Protein AF-A0A354GYA3-F1 (afdb_monomer_lite)

Secondary structure (DSSP, 8-state):
--SSHHHHHHHHHHHHHHTSS-S--------TT------------------PPPTT--HHHHHHHHHHHHHHHHTS-GGGGT--S----------------------------------------------------------------------HHHHHHHHHHHHHHHHHHHHHHHHHHHHHHHHHHHHHHHHHHHHHHHHHHHHHHSPPHHHHHHHHHHHHHHHHHH---HHHHHTSHHHHHHHHHHHH-TTGGG----B--HHHHHH--EEESSTT----GGGTTTT-----GGGGSGGGHHHHHHHHHHHHHHHHHHHTTPPPPHHHHHHHHHHHHHHHHHHHHS---HHHHHHHHHHHHHHHHHHHHTTSTTHHHHHTPPP--SBHHHHHHHHHHHTEEEPPPPTT-HHHHHHHHHHHHHHHHHHS--------PPPP-----

Sequence (449 aa):
MKATVNRLGALLLAGLAALGGLAPTAYAQFNPNRFPSNFPVFTPQPINPNFQIAPGLRINQAAFNTAVMGRALGNIPPYAFGFNPYSSPLLNSSPFMPGGGFPSPMLSTNGGLGGFGGFPSTASLSTNPYGSGSSLTTGGGGYGGSSYGGGYGEDPGAGFLRGTSDVIREQGNYLKNVQSARIIQTSADTGRLDYRRRLIEEARYERMSQPTAEETRQLLLAGELNRARHEPPISDIISARSLNDLLHHLANDPARPKGPNIAVDDEVLKKINVTGVNPNGASVGLLKEEGNLQWPQPLMTGEFKAPRELLSKTLRNAVQNLKSGESVGSGSLNDLKTDLAQLNLLVSKSELSATDFIEAKSYLDQVAGAVRALGDKDVASYFNHRFNAKNVAELVDDMRTKGLDFAPAAPGDEGAYRALQQALAAYDYIVSPPASAKPAPTPPEVKQP

Foldseek 3Di:
DPPPPVVVVVVVVVVVVVVVPPDPDDPPDDDPPDDDDPDPDPDPDPPPPDPDDPPPDDPVRSVVVVVVVVVVCVPPDVVVVVDDPDPDPDDDDDDDDDDDDDDDDDDDDDDDDDDDDDDDDDDDPPPDPDDDDPPPPDPDDDDDDDDDDDPDDDDPVVVVVVVVVVVVVVVVVVVVVVVVVVVVVVVVVVVVVVVVVVVVVVVVVVVVPDDDPVSVVVVVLVVLQVCLQPPPDLVCLQQQVSVQSLLVVLLPFPLLVVFDFQFADLVLQVQWWKFFLPPLTFTLNCPLVLNQHDADPLCPDPLNVPLVVQLSVLSSVLSVCLQVVHQRDPVSLVSNVVSLVVSLVSLVVDPDDPVSSVVNVVSSVNSVSNSVLSNDPCSSVRSPDRQPDRGPSSNSVVCSVSRMGTGRGDPPSSVSSVSSSNRSSVRCCRSPPPPPPPPDPDPPPPPDD

Radius of gyration: 40.99 Å; chains: 1; bounding box: 117×90×102 Å

pLDDT: mean 76.57, std 23.44, range [30.55, 98.06]

Structure (mmCIF, N/CA/C/O backbone):
data_AF-A0A354GYA3-F1
#
_entry.id   AF-A0A354GYA3-F1
#
loop_
_atom_site.group_PDB
_atom_site.id
_atom_site.type_symbol
_atom_site.label_atom_id
_atom_site.label_alt_id
_atom_site.label_comp_id
_atom_site.label_asym_id
_atom_site.label_entity_id
_atom_site.label_seq_id
_atom_site.pdbx_PDB_ins_code
_atom_site.Cartn_x
_atom_site.Cartn_y
_atom_site.Cartn_z
_atom_site.occupancy
_atom_site.B_iso_or_equiv
_atom_site.auth_seq_id
_atom_site.auth_comp_id
_atom_site.auth_asym_id
_atom_site.auth_atom_id
_atom_site.pdbx_PDB_model_num
ATOM 1 N N . MET A 1 1 ? -33.898 62.488 -7.401 1.00 48.69 1 MET A N 1
ATOM 2 C CA . MET A 1 1 ? -33.231 61.710 -8.474 1.00 48.69 1 MET A CA 1
ATOM 3 C C . MET A 1 1 ? -31.815 61.281 -8.056 1.00 48.69 1 MET A C 1
ATOM 5 O O . MET A 1 1 ? -30.845 61.826 -8.557 1.00 48.69 1 MET A O 1
ATOM 9 N N . LYS A 1 2 ? -31.666 60.336 -7.113 1.00 45.66 2 LYS A N 1
ATOM 10 C CA . LYS A 1 2 ? -30.346 59.790 -6.702 1.00 45.66 2 LYS A CA 1
ATOM 11 C C . LYS A 1 2 ? -30.326 58.260 -6.517 1.00 45.66 2 LYS A C 1
ATOM 13 O O . LYS A 1 2 ? -29.322 57.711 -6.092 1.00 45.66 2 LYS A O 1
ATOM 18 N N . ALA A 1 3 ? -31.410 57.558 -6.861 1.00 45.88 3 ALA A N 1
ATOM 19 C CA . ALA A 1 3 ? -31.555 56.122 -6.585 1.00 45.88 3 ALA A CA 1
ATOM 20 C C . ALA A 1 3 ? -31.310 55.198 -7.798 1.00 45.88 3 ALA A C 1
ATOM 22 O O . ALA A 1 3 ? -31.406 53.983 -7.666 1.00 45.88 3 ALA A O 1
ATOM 23 N N . THR A 1 4 ? -30.988 55.736 -8.977 1.00 50.19 4 THR A N 1
ATOM 24 C CA . THR A 1 4 ? -30.916 54.949 -10.224 1.00 50.19 4 THR A CA 1
ATOM 25 C C . THR A 1 4 ? -29.499 54.601 -10.688 1.00 50.19 4 THR A C 1
ATOM 27 O O . THR A 1 4 ? -29.348 53.716 -11.522 1.00 50.19 4 THR A O 1
ATOM 30 N N . VAL A 1 5 ? -28.450 55.204 -10.118 1.00 52.84 5 VAL A N 1
ATOM 31 C CA . VAL A 1 5 ? -27.063 54.975 -10.575 1.00 52.84 5 VAL A CA 1
ATOM 32 C C . VAL A 1 5 ? -26.451 53.698 -9.975 1.00 52.84 5 VAL A C 1
ATOM 34 O O . VAL A 1 5 ? -25.732 52.977 -10.661 1.00 52.84 5 VAL A O 1
ATOM 37 N N . ASN A 1 6 ? -26.825 53.318 -8.748 1.00 47.59 6 ASN A N 1
ATOM 38 C CA . ASN A 1 6 ? -26.221 52.157 -8.074 1.00 47.59 6 ASN A CA 1
ATOM 39 C C . ASN A 1 6 ? -26.706 50.794 -8.604 1.00 47.59 6 ASN A C 1
ATOM 41 O O . ASN A 1 6 ? -26.080 49.776 -8.325 1.00 47.59 6 ASN A O 1
ATOM 45 N N . ARG A 1 7 ? -27.797 50.748 -9.383 1.00 50.31 7 ARG A N 1
ATOM 46 C CA . ARG A 1 7 ? -28.329 49.488 -9.941 1.00 50.31 7 ARG A CA 1
ATOM 47 C C . ARG A 1 7 ? -27.745 49.130 -11.310 1.00 50.31 7 ARG A C 1
ATOM 49 O O . ARG A 1 7 ? -27.704 47.955 -11.654 1.00 50.31 7 ARG A O 1
ATOM 56 N N . LEU A 1 8 ? -27.227 50.110 -12.051 1.00 52.94 8 LEU A N 1
ATOM 57 C CA . LEU A 1 8 ? -26.548 49.872 -13.331 1.00 52.94 8 LEU A CA 1
ATOM 58 C C . LEU A 1 8 ? -25.117 49.337 -13.144 1.00 52.94 8 LEU A C 1
ATOM 60 O O . LEU A 1 8 ? -24.673 48.513 -13.938 1.00 52.94 8 LEU A O 1
ATOM 64 N N . GLY A 1 9 ? -24.432 49.712 -12.057 1.00 48.41 9 GLY A N 1
ATOM 65 C CA . GLY A 1 9 ? -23.088 49.202 -11.748 1.00 48.41 9 GLY A CA 1
ATOM 66 C C . GLY A 1 9 ? -23.047 47.705 -11.406 1.00 48.41 9 GLY A C 1
ATOM 67 O O . GLY A 1 9 ? -22.111 47.011 -11.794 1.00 48.41 9 GLY A O 1
ATOM 68 N N . ALA A 1 10 ? -24.084 47.180 -10.744 1.00 51.97 10 ALA A N 1
ATOM 69 C CA . ALA A 1 10 ? -24.142 45.766 -10.358 1.00 51.97 10 ALA A CA 1
ATOM 70 C C . ALA A 1 10 ? -24.413 44.825 -11.550 1.00 51.97 10 ALA A C 1
ATOM 72 O O . ALA A 1 10 ? -23.887 43.715 -11.593 1.00 51.97 10 ALA A O 1
ATOM 73 N N . LEU A 1 11 ? -25.181 45.275 -12.549 1.00 51.81 11 LEU A N 1
ATOM 74 C CA . LEU A 1 11 ? -25.484 44.478 -13.745 1.00 51.81 11 LEU A CA 1
ATOM 75 C C . LEU A 1 11 ? -24.291 44.373 -14.709 1.00 51.81 11 LEU A C 1
ATOM 77 O O . LEU A 1 11 ? -24.107 43.335 -15.340 1.00 51.81 11 LEU A O 1
ATOM 81 N N . LEU A 1 12 ? -23.438 45.399 -14.774 1.00 50.94 12 LEU A N 1
ATOM 82 C CA . LEU A 1 12 ? -22.228 45.380 -15.605 1.00 50.94 12 LEU A CA 1
ATOM 83 C C . LEU A 1 12 ? -21.133 44.461 -15.033 1.00 50.94 12 LEU A C 1
ATOM 85 O O . LEU A 1 12 ? -20.427 43.798 -15.791 1.00 50.94 12 LEU A O 1
ATOM 89 N N . LEU A 1 13 ? -21.045 44.345 -13.703 1.00 49.75 13 LEU A N 1
ATOM 90 C CA . LEU A 1 13 ? -20.139 43.406 -13.027 1.00 49.75 13 LEU A CA 1
ATOM 91 C C . LEU A 1 13 ? -20.602 41.944 -13.143 1.00 49.75 13 LEU A C 1
ATOM 93 O O . LEU A 1 13 ? -19.770 41.054 -13.307 1.00 49.75 13 LEU A O 1
ATOM 97 N N . ALA A 1 14 ? -21.915 41.690 -13.148 1.00 52.59 14 ALA A N 1
ATOM 98 C CA . ALA A 1 14 ? -22.456 40.351 -13.394 1.00 52.59 14 ALA A CA 1
ATOM 99 C C . ALA A 1 14 ? -22.262 39.893 -14.857 1.00 52.59 14 ALA A C 1
ATOM 101 O O . ALA A 1 14 ? -22.001 38.716 -15.105 1.00 52.59 14 ALA A O 1
ATOM 102 N N . GLY A 1 15 ? -22.318 40.818 -15.824 1.00 44.12 15 GLY A N 1
ATOM 103 C CA . GLY A 1 15 ? -22.098 40.515 -17.245 1.00 44.12 15 GLY A CA 1
ATOM 104 C C . GLY A 1 15 ? -20.651 40.143 -17.595 1.00 44.12 15 GLY A C 1
ATOM 105 O O . GLY A 1 15 ? -20.428 39.273 -18.434 1.00 44.12 15 GLY A O 1
ATOM 106 N N . LEU A 1 16 ? -19.661 40.737 -16.920 1.00 46.78 16 LEU A N 1
ATOM 107 C CA . LEU A 1 16 ? -18.240 40.419 -17.133 1.00 46.78 16 LEU A CA 1
ATOM 108 C C . LEU A 1 16 ? -17.806 39.099 -16.473 1.00 46.78 16 LEU A C 1
ATOM 110 O O . LEU A 1 16 ? -16.905 38.438 -16.982 1.00 46.78 16 LEU A O 1
ATOM 114 N N . ALA A 1 17 ? -18.485 38.661 -15.408 1.00 48.53 17 ALA A N 1
ATOM 115 C CA . ALA A 1 17 ? -18.248 37.348 -14.805 1.00 48.53 17 ALA A CA 1
ATOM 116 C C . ALA A 1 17 ? -18.784 36.185 -15.668 1.00 48.53 17 ALA A C 1
ATOM 118 O O . ALA A 1 17 ? -18.228 35.089 -15.639 1.00 48.53 17 ALA A O 1
ATOM 119 N N . ALA A 1 18 ? -19.819 36.419 -16.484 1.00 48.06 18 ALA A N 1
ATOM 120 C CA . ALA A 1 18 ? -20.429 35.386 -17.326 1.00 48.06 18 ALA A CA 1
ATOM 121 C C . ALA A 1 18 ? -19.633 35.062 -18.611 1.00 48.06 18 ALA A C 1
ATOM 123 O O . ALA A 1 18 ? -19.827 33.998 -19.195 1.00 48.06 18 ALA A O 1
ATOM 124 N N . LEU A 1 19 ? -18.709 35.932 -19.040 1.00 44.31 19 LEU A N 1
ATOM 125 C CA . LEU A 1 19 ? -17.893 35.736 -20.253 1.00 44.31 19 LEU A CA 1
ATOM 126 C C . LEU A 1 19 ? -16.495 35.143 -19.988 1.00 44.31 19 LEU A C 1
ATOM 128 O O . LEU A 1 19 ? -15.788 34.809 -20.935 1.00 44.31 19 LEU A O 1
ATOM 132 N N . GLY A 1 20 ? -16.108 34.941 -18.724 1.00 40.28 20 GLY A N 1
ATOM 133 C CA . GLY A 1 20 ? -14.847 34.281 -18.346 1.00 40.28 20 GLY A CA 1
ATOM 134 C C . GLY A 1 20 ? -14.893 32.744 -18.321 1.00 40.28 20 GLY A C 1
ATOM 135 O O . GLY A 1 20 ? -13.881 32.112 -18.036 1.00 40.28 20 GLY A O 1
ATOM 136 N N . GLY A 1 21 ? -16.050 32.128 -18.596 1.00 37.28 21 GLY A N 1
ATOM 137 C CA . GLY A 1 21 ? -16.301 30.694 -18.380 1.00 37.28 21 GLY A CA 1
ATOM 138 C C . GLY A 1 21 ? -16.017 29.745 -19.552 1.00 37.28 21 GLY A C 1
ATOM 139 O O . GLY A 1 21 ? -16.330 28.565 -19.439 1.00 37.28 21 GLY A O 1
ATOM 140 N N . LEU A 1 22 ? -15.456 30.215 -20.674 1.00 40.88 22 LEU A N 1
ATOM 141 C CA . LEU A 1 22 ? -15.218 29.387 -21.873 1.00 40.88 22 LEU A CA 1
ATOM 142 C C . LEU A 1 22 ? -13.745 29.352 -22.316 1.00 40.88 22 LEU A C 1
ATOM 144 O O . LEU A 1 22 ? -13.446 29.343 -23.508 1.00 40.88 22 LEU A O 1
ATOM 148 N N . ALA A 1 23 ? -12.810 29.306 -21.367 1.00 43.19 23 ALA A N 1
ATOM 149 C CA . ALA A 1 23 ? -11.455 28.843 -21.658 1.00 43.19 23 ALA A CA 1
ATOM 150 C C . ALA A 1 23 ? -11.388 27.326 -21.395 1.00 43.19 23 ALA A C 1
ATOM 152 O O . ALA A 1 23 ? -11.747 26.903 -20.293 1.00 43.19 23 ALA A O 1
ATOM 153 N N . PRO A 1 24 ? -10.946 26.485 -22.350 1.00 46.12 24 PRO A N 1
ATOM 154 C CA . PRO A 1 24 ? -10.677 25.085 -22.051 1.00 46.12 24 PRO A CA 1
ATOM 155 C C . PRO A 1 24 ? -9.608 25.017 -20.957 1.00 46.12 24 PRO A C 1
ATOM 157 O O . PRO A 1 24 ? -8.523 25.585 -21.088 1.00 46.12 24 PRO A O 1
ATOM 160 N N . THR A 1 25 ? -9.927 24.333 -19.862 1.00 41.53 25 THR A N 1
ATOM 161 C CA . THR A 1 25 ? -8.988 24.047 -18.780 1.00 41.53 25 THR A CA 1
ATOM 162 C C . THR A 1 25 ? -7.801 23.276 -19.348 1.00 41.53 25 THR A C 1
ATOM 164 O O . THR A 1 25 ? -7.938 22.126 -19.771 1.00 41.53 25 THR A O 1
ATOM 167 N N . ALA A 1 26 ? -6.627 23.903 -19.366 1.00 35.44 26 ALA A N 1
ATOM 168 C CA . ALA A 1 26 ? -5.380 23.197 -19.599 1.00 35.44 26 ALA A CA 1
ATOM 169 C C . ALA A 1 26 ? -5.148 22.251 -18.413 1.00 35.44 26 ALA A C 1
ATOM 171 O O . ALA A 1 26 ? -4.810 22.687 -17.313 1.00 35.44 26 ALA A O 1
ATOM 172 N N . TYR A 1 27 ? -5.359 20.952 -18.625 1.00 34.59 27 TYR A N 1
ATOM 173 C CA . TYR A 1 27 ? -4.946 19.919 -17.683 1.00 34.59 27 TYR A CA 1
ATOM 174 C C . TYR A 1 27 ? -3.415 19.870 -17.662 1.00 34.59 27 TYR A C 1
ATOM 176 O O . TYR A 1 27 ? -2.787 19.162 -18.448 1.00 34.59 27 TYR A O 1
ATOM 184 N N . ALA A 1 28 ? -2.800 20.637 -16.765 1.00 34.16 28 ALA A N 1
ATOM 185 C CA . ALA A 1 28 ? -1.452 20.335 -16.317 1.00 34.16 28 ALA A CA 1
ATOM 186 C C . ALA A 1 28 ? -1.526 18.997 -15.570 1.00 34.16 28 ALA A C 1
ATOM 188 O O . ALA A 1 28 ? -2.168 18.896 -14.524 1.00 34.16 28 ALA A O 1
ATOM 189 N N . GLN A 1 29 ? -0.931 17.953 -16.146 1.00 37.25 29 GLN A N 1
ATOM 190 C CA . GLN A 1 29 ? -0.821 16.648 -15.504 1.00 37.25 29 GLN A CA 1
ATOM 191 C C . GLN A 1 29 ? -0.019 16.799 -14.206 1.00 37.25 29 GLN A C 1
ATOM 193 O O . GLN A 1 29 ? 1.201 16.957 -14.215 1.00 37.25 29 GLN A O 1
ATOM 198 N N . PHE A 1 30 ? -0.731 16.774 -13.083 1.00 36.06 30 PHE A N 1
ATOM 199 C CA . PHE A 1 30 ? -0.162 16.621 -11.755 1.00 36.06 30 PHE A CA 1
ATOM 200 C C . PHE A 1 30 ? 0.302 15.167 -11.619 1.00 36.06 30 PHE A C 1
ATOM 202 O O . PHE A 1 30 ? -0.498 14.248 -11.773 1.00 36.06 30 PHE A O 1
ATOM 209 N N . ASN A 1 31 ? 1.597 14.953 -11.388 1.00 38.59 31 ASN A N 1
ATOM 210 C CA . ASN A 1 31 ? 2.167 13.633 -11.128 1.00 38.59 31 ASN A CA 1
ATOM 211 C C . ASN A 1 31 ? 2.127 13.376 -9.607 1.00 38.59 31 ASN A C 1
ATOM 213 O O . ASN A 1 31 ? 2.902 14.008 -8.885 1.00 38.59 31 ASN A O 1
ATOM 217 N N . PRO A 1 32 ? 1.249 12.493 -9.093 1.00 40.47 32 PRO A N 1
ATOM 218 C CA . PRO A 1 32 ? 1.045 12.310 -7.654 1.00 40.47 32 PRO A CA 1
ATOM 219 C C . PRO A 1 32 ? 2.179 11.557 -6.927 1.00 40.47 32 PRO A C 1
ATOM 221 O O . PRO A 1 32 ? 2.076 11.342 -5.726 1.00 40.47 32 PRO A O 1
ATOM 224 N N . ASN A 1 33 ? 3.289 11.211 -7.590 1.00 37.94 33 ASN A N 1
ATOM 225 C CA . ASN A 1 33 ? 4.375 10.422 -6.985 1.00 37.94 33 ASN A CA 1
ATOM 226 C C . ASN A 1 33 ? 5.536 11.233 -6.373 1.00 37.94 33 ASN A C 1
ATOM 228 O O . ASN A 1 33 ? 6.642 10.712 -6.234 1.00 37.94 33 ASN A O 1
ATOM 232 N N . ARG A 1 34 ? 5.335 12.494 -5.968 1.00 38.16 34 ARG A N 1
ATOM 233 C CA . ARG A 1 34 ? 6.335 13.216 -5.153 1.00 38.16 34 ARG A CA 1
ATOM 234 C C . ARG A 1 34 ? 5.934 13.227 -3.683 1.00 38.16 34 ARG A C 1
ATOM 236 O O . ARG A 1 34 ? 5.270 14.148 -3.220 1.00 38.16 34 ARG A O 1
ATOM 243 N N . PHE A 1 35 ? 6.397 12.220 -2.948 1.00 39.91 35 PHE A N 1
ATOM 244 C CA . PHE A 1 35 ? 6.496 12.313 -1.495 1.00 39.91 35 PHE A CA 1
ATOM 245 C C . PHE A 1 35 ? 7.614 13.294 -1.089 1.00 39.91 35 PHE A C 1
ATOM 247 O O . PHE A 1 35 ? 8.629 13.390 -1.786 1.00 39.91 35 PHE A O 1
ATOM 254 N N . PRO A 1 36 ? 7.462 14.013 0.038 1.00 40.03 36 PRO A N 1
ATOM 255 C CA . PRO A 1 36 ? 8.483 14.904 0.568 1.00 40.03 36 PRO A CA 1
ATOM 256 C C . PRO A 1 36 ? 9.502 14.104 1.393 1.00 40.03 36 PRO A C 1
ATOM 258 O O . PRO A 1 36 ? 9.271 13.805 2.561 1.00 40.03 36 PRO A O 1
ATOM 261 N N . SER A 1 37 ? 10.647 13.755 0.805 1.00 40.38 37 SER A N 1
ATOM 262 C CA . SER A 1 37 ? 11.806 13.281 1.570 1.00 40.38 37 SER A CA 1
ATOM 263 C C . SER A 1 37 ? 12.713 14.463 1.916 1.00 40.38 37 SER A C 1
ATOM 265 O O . SER A 1 37 ? 13.367 15.042 1.046 1.00 40.38 37 SER A O 1
ATOM 267 N N . ASN A 1 38 ? 12.744 14.814 3.199 1.00 45.75 38 ASN A N 1
ATOM 268 C CA . ASN A 1 38 ? 13.561 15.872 3.791 1.00 45.75 38 ASN A CA 1
ATOM 269 C C . ASN A 1 38 ? 15.038 15.437 3.924 1.00 45.75 38 ASN A C 1
ATOM 271 O O . ASN A 1 38 ? 15.506 15.226 5.031 1.00 45.75 38 ASN A O 1
ATOM 275 N N . PHE A 1 39 ? 15.782 15.296 2.819 1.00 36.44 39 PHE A N 1
ATOM 276 C CA . PHE A 1 39 ? 17.257 15.259 2.834 1.00 36.44 39 PHE A CA 1
ATOM 277 C C . PHE A 1 39 ? 17.826 15.750 1.488 1.00 36.44 39 PHE A C 1
ATOM 279 O O . PHE A 1 39 ? 17.506 15.163 0.452 1.00 36.44 39 PHE A O 1
ATOM 286 N N . PRO A 1 40 ? 18.691 16.785 1.453 1.00 38.34 40 PRO A N 1
ATOM 287 C CA . PRO A 1 40 ? 19.372 17.195 0.231 1.00 38.34 40 PRO A CA 1
ATOM 288 C C . PRO A 1 40 ? 20.580 16.282 -0.015 1.00 38.34 40 PRO A C 1
ATOM 290 O O . PRO A 1 40 ? 21.713 16.618 0.320 1.00 38.34 40 PRO A O 1
ATOM 293 N N . VAL A 1 41 ? 20.348 15.109 -0.606 1.00 40.09 41 VAL A N 1
ATOM 294 C CA . VAL A 1 41 ? 21.434 14.308 -1.185 1.00 40.09 41 VAL A CA 1
ATOM 295 C C . VAL A 1 41 ? 21.611 14.748 -2.637 1.00 40.09 41 VAL A C 1
ATOM 297 O O . VAL A 1 41 ? 20.847 14.354 -3.517 1.00 40.09 41 VAL A O 1
ATOM 300 N N . PHE A 1 42 ? 22.626 15.576 -2.894 1.00 40.97 42 PHE A N 1
ATOM 301 C CA . PHE A 1 42 ? 23.124 15.839 -4.245 1.00 40.97 42 PHE A CA 1
ATOM 302 C C . PHE A 1 42 ? 23.801 14.568 -4.772 1.00 40.97 42 PHE A C 1
ATOM 304 O O . PHE A 1 42 ? 25.013 14.397 -4.675 1.00 40.97 42 PHE A O 1
ATOM 311 N N . THR A 1 43 ? 23.010 13.652 -5.328 1.00 38.50 43 THR A N 1
ATOM 312 C CA . THR A 1 43 ? 23.551 12.696 -6.294 1.00 38.50 43 THR A CA 1
ATOM 313 C C . THR A 1 43 ? 23.617 13.411 -7.644 1.00 38.50 43 THR A C 1
ATOM 315 O O . THR A 1 43 ? 22.600 13.962 -8.078 1.00 38.50 43 THR A O 1
ATOM 318 N N . PRO A 1 44 ? 24.777 13.464 -8.323 1.00 36.94 44 PRO A N 1
ATOM 319 C CA . PRO A 1 44 ? 24.813 13.866 -9.719 1.00 36.94 44 PRO A CA 1
ATOM 320 C C . PRO A 1 44 ? 23.992 12.838 -10.498 1.00 36.94 44 PRO A C 1
ATOM 322 O O . PRO A 1 44 ? 24.441 11.722 -10.748 1.00 36.94 44 PRO A O 1
ATOM 325 N N . GLN A 1 45 ? 22.745 13.191 -10.810 1.00 34.81 45 GLN A N 1
ATOM 326 C CA . GLN A 1 45 ? 21.907 12.403 -11.701 1.00 34.81 45 GLN A CA 1
ATOM 327 C C . GLN A 1 45 ? 22.657 12.320 -13.037 1.00 34.81 45 GLN A C 1
ATOM 329 O O . GLN A 1 45 ? 22.963 13.374 -13.607 1.00 34.81 45 GLN A O 1
ATOM 334 N N . PRO A 1 46 ? 22.996 11.119 -13.536 1.00 40.59 46 PRO A N 1
ATOM 335 C CA . PRO A 1 46 ? 23.550 10.994 -14.872 1.00 40.59 46 PRO A CA 1
ATOM 336 C C . PRO A 1 46 ? 22.543 11.624 -15.831 1.00 40.59 46 PRO A C 1
ATOM 338 O O . PRO A 1 46 ? 21.363 11.267 -15.831 1.00 40.59 46 PRO A O 1
ATOM 341 N N . ILE A 1 47 ? 22.994 12.616 -16.599 1.00 38.25 47 ILE A N 1
ATOM 342 C CA . ILE A 1 47 ? 22.197 13.235 -17.655 1.00 38.25 47 ILE A CA 1
ATOM 343 C C . ILE A 1 47 ? 21.839 12.103 -18.612 1.00 38.25 47 ILE A C 1
ATOM 345 O O . ILE A 1 47 ? 22.687 11.645 -19.369 1.00 38.25 47 ILE A O 1
ATOM 349 N N . ASN A 1 48 ? 20.608 11.606 -18.525 1.00 39.31 48 ASN A N 1
ATOM 350 C CA . ASN A 1 48 ? 20.095 10.587 -19.423 1.00 39.31 48 ASN A CA 1
ATOM 351 C C . ASN A 1 48 ? 20.027 11.213 -20.828 1.00 39.31 48 ASN A C 1
ATOM 353 O O . ASN A 1 48 ? 19.222 12.126 -21.026 1.00 39.31 48 ASN A O 1
ATOM 357 N N . PRO A 1 49 ? 20.848 10.781 -21.805 1.00 48.69 49 PRO A N 1
ATOM 358 C CA . PRO A 1 49 ? 20.831 11.366 -23.143 1.00 48.69 49 PRO A CA 1
ATOM 359 C C . PRO A 1 49 ? 19.579 10.968 -23.946 1.00 48.69 49 PRO A C 1
ATOM 361 O O . PRO A 1 49 ? 19.417 11.404 -25.087 1.00 48.69 49 PRO A O 1
ATOM 364 N N . ASN A 1 50 ? 18.663 10.170 -23.378 1.00 45.53 50 ASN A N 1
ATOM 365 C CA . ASN A 1 50 ? 17.380 9.891 -24.007 1.00 45.53 50 ASN A CA 1
ATOM 366 C C . ASN A 1 50 ? 16.450 11.105 -23.930 1.00 45.53 50 ASN A C 1
ATOM 368 O O . ASN A 1 50 ? 15.796 11.359 -22.918 1.00 45.53 50 ASN A O 1
ATOM 372 N N . PHE A 1 51 ? 16.283 11.773 -25.069 1.00 54.28 51 PHE A N 1
ATOM 373 C CA . PHE A 1 51 ? 15.103 12.585 -25.352 1.00 54.28 51 PHE A CA 1
ATOM 374 C C . PHE A 1 51 ? 13.879 11.665 -25.454 1.00 54.28 51 PHE A C 1
ATOM 376 O O . PHE A 1 51 ? 13.443 11.292 -26.543 1.00 54.28 51 PHE A O 1
ATOM 383 N N . GLN A 1 52 ? 13.335 11.247 -24.313 1.00 53.72 52 GLN A N 1
ATOM 384 C CA . GLN A 1 52 ? 12.043 10.576 -24.291 1.00 53.72 52 GLN A CA 1
ATOM 385 C C . GLN A 1 52 ? 10.981 11.599 -24.701 1.00 53.72 52 GLN A C 1
ATOM 387 O O . GLN A 1 52 ? 10.775 12.615 -24.036 1.00 53.72 52 GLN A O 1
ATOM 392 N N . ILE A 1 53 ? 10.324 11.347 -25.832 1.00 57.91 53 ILE A N 1
ATOM 393 C CA . ILE A 1 53 ? 9.130 12.092 -26.221 1.00 57.91 53 ILE A CA 1
ATOM 394 C C . ILE A 1 53 ? 8.073 11.780 -25.165 1.00 57.91 53 ILE A C 1
ATOM 396 O O . ILE A 1 53 ? 7.752 10.611 -24.953 1.00 57.91 53 ILE A O 1
ATOM 400 N N . ALA A 1 54 ? 7.563 12.808 -24.484 1.00 61.84 54 ALA A N 1
ATOM 401 C CA . ALA A 1 54 ? 6.560 12.607 -23.448 1.00 61.84 54 ALA A CA 1
ATOM 402 C C . ALA A 1 54 ? 5.361 11.808 -24.013 1.00 61.84 54 ALA A C 1
ATOM 404 O O . ALA A 1 54 ? 4.897 12.099 -25.126 1.00 61.84 54 ALA A O 1
ATOM 405 N N . PRO A 1 55 ? 4.886 10.776 -23.294 1.00 49.94 55 PRO A N 1
ATOM 406 C CA . PRO A 1 55 ? 3.841 9.888 -23.787 1.00 49.94 55 PRO A CA 1
ATOM 407 C C . PRO A 1 55 ? 2.584 10.690 -24.150 1.00 49.94 55 PRO A C 1
ATOM 409 O O . PRO A 1 55 ? 2.092 11.490 -23.360 1.00 49.94 55 PRO A O 1
ATOM 412 N N . GLY A 1 56 ? 2.094 10.502 -25.380 1.00 72.12 56 GLY A N 1
ATOM 413 C CA . GLY A 1 56 ? 0.950 11.234 -25.943 1.00 72.12 56 GLY A CA 1
ATOM 414 C C . GLY A 1 56 ? 1.305 12.303 -26.987 1.00 72.12 56 GLY A C 1
ATOM 415 O O . GLY A 1 56 ? 0.418 12.756 -27.710 1.00 72.12 56 GLY A O 1
ATOM 416 N N . LEU A 1 57 ? 2.582 12.669 -27.143 1.00 73.94 57 LEU A N 1
ATOM 417 C CA . LEU A 1 57 ? 3.032 13.561 -28.218 1.00 73.94 57 LEU A CA 1
ATOM 418 C C . LEU A 1 57 ? 3.405 12.773 -29.478 1.00 73.94 57 LEU A C 1
ATOM 420 O O . LEU A 1 57 ? 4.212 11.846 -29.447 1.00 73.94 57 LEU A O 1
ATOM 424 N N . ARG A 1 58 ? 2.847 13.171 -30.627 1.00 81.88 58 ARG A N 1
ATOM 425 C CA . ARG A 1 58 ? 3.269 12.636 -31.932 1.00 81.88 58 ARG A CA 1
ATOM 426 C C . ARG A 1 58 ? 4.696 13.104 -32.239 1.00 81.88 58 ARG A C 1
ATOM 428 O O . ARG A 1 58 ? 5.041 14.243 -31.930 1.00 81.88 58 ARG A O 1
ATOM 435 N N . ILE A 1 59 ? 5.492 12.276 -32.922 1.00 80.19 59 ILE A N 1
ATOM 436 C CA . ILE A 1 59 ? 6.888 12.583 -33.312 1.00 80.19 59 ILE A CA 1
ATOM 437 C C . ILE A 1 59 ? 7.019 13.962 -33.978 1.00 80.19 59 ILE A C 1
ATOM 439 O O . ILE A 1 59 ? 7.912 14.731 -33.632 1.00 80.19 59 ILE A O 1
ATOM 443 N N . ASN A 1 60 ? 6.082 14.323 -34.860 1.00 74.06 60 ASN A N 1
ATOM 444 C CA . ASN A 1 60 ? 6.092 15.622 -35.541 1.00 74.06 60 ASN A CA 1
ATOM 445 C C . ASN A 1 60 ? 5.880 16.803 -34.578 1.00 74.06 60 ASN A C 1
ATOM 447 O O . ASN A 1 60 ? 6.444 17.873 -34.781 1.00 74.06 60 ASN A O 1
ATOM 451 N N . GLN A 1 61 ? 5.094 16.611 -33.517 1.00 73.56 61 GLN A N 1
ATOM 452 C CA . GLN A 1 61 ? 4.827 17.642 -32.514 1.00 73.56 61 GLN A CA 1
ATOM 453 C C . GLN A 1 61 ? 5.992 17.781 -31.532 1.00 73.56 61 GLN A C 1
ATOM 455 O O . GLN A 1 61 ? 6.339 18.894 -31.151 1.00 73.56 61 GLN A O 1
ATOM 460 N N . ALA A 1 62 ? 6.651 16.673 -31.185 1.00 78.50 62 ALA A N 1
ATOM 461 C CA . ALA A 1 62 ? 7.895 16.706 -30.425 1.00 78.50 62 ALA A CA 1
ATOM 462 C C . ALA A 1 62 ? 9.002 17.435 -31.204 1.00 78.50 62 ALA A C 1
ATOM 464 O O . ALA A 1 62 ? 9.612 18.356 -30.672 1.00 78.50 62 ALA A O 1
ATOM 465 N N . ALA A 1 63 ? 9.185 17.106 -32.488 1.00 74.25 63 ALA A N 1
ATOM 466 C CA . ALA A 1 63 ? 10.146 17.781 -33.359 1.00 74.25 63 ALA A CA 1
ATOM 467 C C . ALA A 1 63 ? 9.840 19.281 -33.512 1.00 74.25 63 ALA A C 1
ATOM 469 O O . ALA A 1 63 ? 10.753 20.104 -33.449 1.00 74.25 63 ALA A O 1
ATOM 470 N N . PHE A 1 64 ? 8.560 19.649 -33.650 1.00 85.69 64 PHE A N 1
ATOM 471 C CA . PHE A 1 64 ? 8.131 21.047 -33.670 1.00 85.69 64 PHE A CA 1
ATOM 472 C C . PHE A 1 64 ? 8.460 21.762 -32.352 1.00 85.69 64 PHE A C 1
ATOM 474 O O . PHE A 1 64 ? 9.082 22.820 -32.377 1.00 85.69 64 PHE A O 1
ATOM 481 N N . ASN A 1 65 ? 8.127 21.170 -31.202 1.00 80.06 65 ASN A N 1
ATOM 482 C CA . ASN A 1 65 ? 8.404 21.756 -29.888 1.00 80.06 65 ASN A CA 1
ATOM 483 C C . ASN A 1 65 ? 9.912 21.922 -29.637 1.00 80.06 65 ASN A C 1
ATOM 485 O O . ASN A 1 65 ? 10.340 22.966 -29.145 1.00 80.06 65 ASN A O 1
ATOM 489 N N . THR A 1 66 ? 10.730 20.939 -30.021 1.00 79.06 66 THR A N 1
ATOM 490 C CA . THR A 1 66 ? 12.195 21.027 -29.928 1.00 79.06 66 THR A CA 1
ATOM 491 C C . THR A 1 66 ? 12.753 22.100 -30.862 1.00 79.06 66 THR A C 1
ATOM 493 O O . THR A 1 66 ? 13.616 22.871 -30.450 1.00 79.06 66 THR A O 1
ATOM 496 N N . ALA A 1 67 ? 12.242 22.213 -32.092 1.00 79.75 67 ALA A N 1
ATOM 497 C CA . ALA A 1 67 ? 12.658 23.258 -33.027 1.00 79.75 67 ALA A CA 1
ATOM 498 C C . ALA A 1 67 ? 12.263 24.665 -32.542 1.00 79.75 67 ALA A C 1
ATOM 500 O O . ALA A 1 67 ? 13.046 25.605 -32.682 1.00 79.75 67 ALA A O 1
ATOM 501 N N . VAL A 1 68 ? 11.079 24.815 -31.938 1.00 85.38 68 VAL A N 1
ATOM 502 C CA . VAL A 1 68 ? 10.619 26.076 -31.338 1.00 85.38 68 VAL A CA 1
ATOM 503 C C . VAL A 1 68 ? 11.478 26.448 -30.132 1.00 85.38 68 VAL A C 1
ATOM 505 O O . VAL A 1 68 ? 11.935 27.586 -30.059 1.00 85.38 68 VAL A O 1
ATOM 508 N N . MET A 1 69 ? 11.779 25.501 -29.235 1.00 83.31 69 MET A N 1
ATOM 509 C CA . MET A 1 69 ? 12.700 25.745 -28.118 1.00 83.31 69 MET A CA 1
ATOM 510 C C . MET A 1 69 ? 14.112 26.084 -28.605 1.00 83.31 69 MET A C 1
ATOM 512 O O . MET A 1 69 ? 14.697 27.044 -28.119 1.00 83.31 69 MET A O 1
ATOM 516 N N . GLY A 1 70 ? 14.639 25.383 -29.612 1.00 85.00 70 GLY A N 1
ATOM 517 C CA . GLY A 1 70 ? 15.939 25.701 -30.208 1.00 85.00 70 GLY A CA 1
ATOM 518 C C . GLY A 1 70 ? 15.990 27.109 -30.812 1.00 85.00 70 GLY A C 1
ATOM 519 O O . GLY A 1 70 ? 16.964 27.829 -30.607 1.00 85.00 70 GLY A O 1
ATOM 520 N N . ARG A 1 71 ? 14.919 27.549 -31.490 1.00 83.75 71 ARG A N 1
ATOM 521 C CA . ARG A 1 71 ? 14.803 28.929 -31.998 1.00 83.75 71 ARG A CA 1
ATOM 522 C C . ARG A 1 71 ? 14.669 29.961 -30.879 1.00 83.75 71 ARG A C 1
ATOM 524 O O . ARG A 1 71 ? 15.259 31.029 -30.985 1.00 83.75 71 ARG A O 1
ATOM 531 N N . ALA A 1 72 ? 13.925 29.652 -29.818 1.00 81.00 72 ALA A N 1
ATOM 532 C CA . ALA A 1 72 ? 13.769 30.545 -28.671 1.00 81.00 72 ALA A CA 1
ATOM 533 C C . ALA A 1 72 ? 15.089 30.712 -27.899 1.00 81.00 72 ALA A C 1
ATOM 535 O O . ALA A 1 72 ? 15.464 31.830 -27.555 1.00 81.00 72 ALA A O 1
ATOM 536 N N . LEU A 1 73 ? 15.826 29.616 -27.691 1.00 81.38 73 LEU A N 1
ATOM 537 C CA . LEU A 1 73 ? 17.128 29.620 -27.022 1.00 81.38 73 LEU A CA 1
ATOM 538 C C . LEU A 1 73 ? 18.236 30.227 -27.895 1.00 81.38 73 LEU A C 1
ATOM 540 O O . LEU A 1 73 ? 19.170 30.803 -27.354 1.00 81.38 73 LEU A O 1
ATOM 544 N N . GLY A 1 74 ? 18.114 30.178 -29.226 1.00 85.94 74 GLY A N 1
ATOM 545 C CA . GLY A 1 74 ? 19.057 30.822 -30.149 1.00 85.94 74 GLY A CA 1
ATOM 546 C C . GLY A 1 74 ? 19.117 32.351 -30.034 1.00 85.94 74 GLY A C 1
ATOM 547 O O . GLY A 1 74 ? 20.118 32.947 -30.419 1.00 85.94 74 GLY A O 1
ATOM 548 N N . ASN A 1 75 ? 18.083 32.982 -29.464 1.00 86.19 75 ASN A N 1
ATOM 549 C CA . ASN A 1 75 ? 18.068 34.419 -29.171 1.00 86.19 75 ASN A CA 1
ATOM 550 C C . ASN A 1 75 ? 18.663 34.761 -27.796 1.00 86.19 75 ASN A C 1
ATOM 552 O O . ASN A 1 75 ? 18.823 35.941 -27.482 1.00 86.19 75 ASN A O 1
ATOM 556 N N . ILE A 1 76 ? 18.970 33.759 -26.965 1.00 79.88 76 ILE A N 1
ATOM 557 C CA . ILE A 1 76 ? 19.604 33.967 -25.666 1.00 79.88 76 ILE A CA 1
ATOM 558 C C . ILE A 1 76 ? 21.120 33.927 -25.883 1.00 79.88 76 ILE A C 1
ATOM 560 O O . ILE A 1 76 ? 21.659 32.886 -26.265 1.00 79.88 76 ILE A O 1
ATOM 564 N N . PRO A 1 77 ? 21.831 35.043 -25.669 1.00 79.56 77 PRO A N 1
ATOM 565 C CA . PRO A 1 77 ? 23.253 35.093 -25.943 1.00 79.56 77 PRO A CA 1
ATOM 566 C C . PRO A 1 77 ? 24.027 34.131 -25.018 1.00 79.56 77 PRO A C 1
ATOM 568 O O . PRO A 1 77 ? 23.687 34.021 -23.837 1.00 79.56 77 PRO A O 1
ATOM 571 N N . PRO A 1 78 ? 25.089 33.456 -25.508 1.00 71.56 78 PRO A N 1
ATOM 572 C CA . PRO A 1 78 ? 25.780 32.379 -24.783 1.00 71.56 78 PRO A CA 1
ATOM 573 C C . PRO A 1 78 ? 26.255 32.727 -23.362 1.00 71.56 78 PRO A C 1
ATOM 575 O O . PRO A 1 78 ? 26.286 31.856 -22.493 1.00 71.56 78 PRO A O 1
ATOM 578 N N . TYR A 1 79 ? 26.561 34.002 -23.095 1.00 75.06 79 TYR A N 1
ATOM 579 C CA . TYR A 1 79 ? 26.987 34.465 -21.771 1.00 75.06 79 TYR A CA 1
ATOM 580 C C . TYR A 1 79 ? 25.901 34.320 -20.696 1.00 75.06 79 TYR A C 1
ATOM 582 O O . TYR A 1 79 ? 26.227 34.173 -19.521 1.00 75.06 79 TYR A O 1
ATOM 590 N N . ALA A 1 80 ? 24.619 34.300 -21.074 1.00 75.25 80 ALA A N 1
ATOM 591 C CA . ALA A 1 80 ? 23.519 34.080 -20.138 1.00 75.25 80 ALA A CA 1
ATOM 592 C C . ALA A 1 80 ? 23.473 32.633 -19.608 1.00 75.25 80 ALA A C 1
ATOM 594 O O . ALA A 1 80 ? 22.910 32.393 -18.544 1.00 75.25 80 ALA A O 1
ATOM 595 N N . PHE A 1 81 ? 24.117 31.685 -20.300 1.00 80.94 81 PHE A N 1
ATOM 596 C CA . PHE A 1 81 ? 24.311 30.305 -19.836 1.00 80.94 81 PHE A CA 1
ATOM 597 C C . PHE A 1 81 ? 25.642 30.106 -19.093 1.00 80.94 81 PHE A C 1
ATOM 599 O O . PHE A 1 81 ? 26.083 28.974 -18.904 1.00 80.94 81 PHE A O 1
ATOM 606 N N . GLY A 1 82 ? 26.315 31.192 -18.696 1.00 71.31 82 GLY A N 1
ATOM 607 C CA . GLY A 1 82 ? 27.611 31.131 -18.015 1.00 71.31 82 GLY A CA 1
ATOM 608 C C . GLY A 1 82 ? 28.786 30.765 -18.928 1.00 71.31 82 GLY A C 1
ATOM 609 O O . GLY A 1 82 ? 29.896 30.569 -18.441 1.00 71.31 82 GLY A O 1
ATOM 610 N N . PHE A 1 83 ? 28.576 30.697 -20.247 1.00 63.91 83 PHE A N 1
ATOM 611 C CA . PHE A 1 83 ? 29.633 30.433 -21.219 1.00 63.91 83 PHE A CA 1
ATOM 612 C C . PHE A 1 83 ? 30.226 31.761 -21.705 1.00 63.91 83 PHE A C 1
ATOM 614 O O . PHE A 1 83 ? 29.623 32.468 -22.512 1.00 63.91 83 PHE A O 1
ATOM 621 N N . ASN A 1 84 ? 31.408 32.123 -21.203 1.00 67.69 84 ASN A N 1
ATOM 622 C CA . ASN A 1 84 ? 32.156 33.286 -21.681 1.00 67.69 84 ASN A CA 1
ATOM 623 C C . ASN A 1 84 ? 33.179 32.840 -22.749 1.00 67.69 84 ASN A C 1
ATOM 625 O O . ASN A 1 84 ? 34.169 32.204 -22.389 1.00 67.69 84 ASN A O 1
ATOM 629 N N . PRO A 1 85 ? 32.981 33.147 -24.047 1.00 55.31 85 PRO A N 1
ATOM 630 C CA . PRO A 1 85 ? 33.874 32.698 -25.120 1.00 55.31 85 PRO A CA 1
ATOM 631 C C . PRO A 1 85 ? 35.217 33.447 -25.168 1.00 55.31 85 PRO A C 1
ATOM 633 O O . PRO A 1 85 ? 36.086 33.082 -25.954 1.00 55.31 85 PRO A O 1
ATOM 636 N N . TYR A 1 86 ? 35.412 34.469 -24.331 1.00 48.34 86 TYR A N 1
ATOM 637 C CA . TYR A 1 86 ? 36.667 35.209 -24.238 1.00 48.34 86 TYR A CA 1
ATOM 638 C C . TYR A 1 86 ? 37.390 34.874 -22.933 1.00 48.34 86 TYR A C 1
ATOM 640 O O . TYR A 1 86 ? 37.443 35.677 -22.002 1.00 48.34 86 TYR A O 1
ATOM 648 N N . SER A 1 87 ? 37.994 33.687 -22.862 1.00 47.12 87 SER A N 1
ATOM 649 C CA . SER A 1 87 ? 39.101 33.469 -21.931 1.00 47.12 87 SER A CA 1
ATOM 650 C C . SER A 1 87 ? 40.336 34.167 -22.505 1.00 47.12 87 SER A C 1
ATOM 652 O O . SER A 1 87 ? 41.083 33.584 -23.288 1.00 47.12 87 SER A O 1
ATOM 654 N N . SER A 1 88 ? 40.515 35.446 -22.172 1.00 43.09 88 SER A N 1
ATOM 655 C CA . SER A 1 88 ? 41.758 36.163 -22.463 1.00 43.09 88 SER A CA 1
ATOM 656 C C . SER A 1 88 ? 42.906 35.494 -21.697 1.00 43.09 88 SER A C 1
ATOM 658 O O . SER A 1 88 ? 42.845 35.443 -20.465 1.00 43.09 88 SER A O 1
ATOM 660 N N . PRO A 1 89 ? 43.956 34.979 -22.359 1.00 53.81 89 PRO A N 1
ATOM 661 C CA . PRO A 1 89 ? 45.180 34.626 -21.667 1.00 53.81 89 PRO A CA 1
ATOM 662 C C . PRO A 1 89 ? 45.942 35.931 -21.444 1.00 53.81 89 PRO A C 1
ATOM 664 O O . PRO A 1 89 ? 46.178 36.643 -22.411 1.00 53.81 89 PRO A O 1
ATOM 667 N N . LEU A 1 90 ? 46.317 36.218 -20.193 1.00 41.12 90 LEU A N 1
ATOM 668 C CA . LEU A 1 90 ? 47.203 37.304 -19.719 1.00 41.12 90 LEU A CA 1
ATOM 669 C C . LEU A 1 90 ? 46.485 38.286 -18.785 1.00 41.12 90 LEU A C 1
ATOM 671 O O . LEU A 1 90 ? 45.902 39.272 -19.216 1.00 41.12 90 LEU A O 1
ATOM 675 N N . LEU A 1 91 ? 46.582 38.020 -17.483 1.00 38.06 91 LEU A N 1
ATOM 676 C CA . LEU A 1 91 ? 47.322 38.842 -16.516 1.00 38.06 91 LEU A CA 1
ATOM 677 C C . LEU A 1 91 ? 46.929 38.394 -15.109 1.00 38.06 91 LEU A C 1
ATOM 679 O O . LEU A 1 91 ? 45.863 38.696 -14.580 1.00 38.06 91 LEU A O 1
ATOM 683 N N . ASN A 1 92 ? 47.841 37.624 -14.530 1.00 45.22 92 ASN A N 1
ATOM 684 C CA . ASN A 1 92 ? 47.885 37.297 -13.123 1.00 45.22 92 ASN A CA 1
ATOM 685 C C . ASN A 1 92 ? 48.350 38.539 -12.350 1.00 45.22 92 ASN A C 1
ATOM 687 O O . ASN A 1 92 ? 49.543 38.832 -12.321 1.00 45.22 92 ASN A O 1
ATOM 691 N N . SER A 1 93 ? 47.413 39.262 -11.745 1.00 43.19 93 SER A N 1
ATOM 692 C CA . SER A 1 93 ? 47.681 40.139 -10.603 1.00 43.19 93 SER A CA 1
ATOM 693 C C . SER A 1 93 ? 46.361 40.535 -9.950 1.00 43.19 93 SER A C 1
ATOM 695 O O . SER A 1 93 ? 45.667 41.422 -10.443 1.00 43.19 93 SER A O 1
ATOM 697 N N . SER A 1 94 ? 46.022 39.896 -8.832 1.00 33.53 94 SER A N 1
ATOM 698 C CA . SER A 1 94 ? 45.042 40.444 -7.894 1.00 33.53 94 SER A CA 1
ATOM 699 C C . SER A 1 94 ? 45.639 40.436 -6.484 1.00 33.53 94 SER A C 1
ATOM 701 O O . SER A 1 94 ? 46.121 39.386 -6.047 1.00 33.53 94 SER A O 1
ATOM 703 N N . PRO A 1 95 ? 45.674 41.584 -5.785 1.00 48.19 95 PRO A N 1
ATOM 704 C CA . PRO A 1 95 ? 46.166 41.684 -4.422 1.00 48.19 95 PRO A CA 1
ATOM 705 C C . PRO A 1 95 ? 45.039 41.444 -3.401 1.00 48.19 95 PRO A C 1
ATOM 707 O O . PRO A 1 95 ? 43.932 41.943 -3.550 1.00 48.19 95 PRO A O 1
ATOM 710 N N . PHE A 1 96 ? 45.385 40.708 -2.342 1.00 43.03 96 PHE A N 1
ATOM 711 C CA . PHE A 1 96 ? 44.816 40.738 -0.986 1.00 43.03 96 PHE A CA 1
ATOM 712 C C . PHE A 1 96 ? 43.285 40.787 -0.798 1.00 43.03 96 PHE A C 1
ATOM 714 O O . PHE A 1 96 ? 42.682 41.855 -0.796 1.00 43.03 96 PHE A O 1
ATOM 721 N N . MET A 1 97 ? 42.710 39.653 -0.374 1.00 34.84 97 MET A N 1
ATOM 722 C CA . MET A 1 97 ? 41.692 39.616 0.690 1.00 34.84 97 MET A CA 1
ATOM 723 C C . MET A 1 97 ? 41.839 38.334 1.538 1.00 34.84 97 MET A C 1
ATOM 725 O O . MET A 1 97 ? 42.020 37.259 0.966 1.00 34.84 97 MET A O 1
ATOM 729 N N . PRO A 1 98 ? 41.777 38.414 2.884 1.00 47.41 98 PRO A N 1
ATOM 730 C CA . PRO A 1 98 ? 41.841 37.256 3.770 1.00 47.41 98 PRO A CA 1
ATOM 731 C C . PRO A 1 98 ? 40.428 36.792 4.154 1.00 47.41 98 PRO A C 1
ATOM 733 O O . PRO A 1 98 ? 39.626 37.586 4.640 1.00 47.41 98 PRO A O 1
ATOM 736 N N . GLY A 1 99 ? 40.118 35.504 3.997 1.00 39.75 99 GLY A N 1
ATOM 737 C CA . GLY A 1 99 ? 38.869 34.964 4.544 1.00 39.75 99 GLY A CA 1
ATOM 738 C C . GLY A 1 99 ? 38.467 33.589 4.024 1.00 39.75 99 GLY A C 1
ATOM 739 O O . GLY A 1 99 ? 37.741 33.501 3.048 1.00 39.75 99 GLY A O 1
ATOM 740 N N . GLY A 1 100 ? 38.942 32.550 4.717 1.00 46.28 100 GLY A N 1
ATOM 741 C CA . GLY A 1 100 ? 38.290 31.255 4.970 1.00 46.28 100 GLY A CA 1
ATOM 742 C C . GLY A 1 100 ? 37.501 30.539 3.863 1.00 46.28 100 GLY A C 1
ATOM 743 O O . GLY A 1 100 ? 36.400 30.945 3.515 1.00 46.28 100 GLY A O 1
ATOM 744 N N . GLY A 1 101 ? 37.967 29.344 3.477 1.00 35.00 101 GLY A N 1
ATOM 745 C CA . GLY A 1 101 ? 37.086 28.318 2.904 1.00 35.00 101 GLY A CA 1
ATOM 746 C C . GLY A 1 101 ? 37.789 27.224 2.097 1.00 35.00 101 GLY A C 1
ATOM 747 O O . GLY A 1 101 ? 38.191 27.472 0.973 1.00 35.00 101 GLY A O 1
ATOM 748 N N . PHE A 1 102 ? 37.889 26.033 2.703 1.00 35.56 102 PHE A N 1
ATOM 749 C CA . PHE A 1 102 ? 37.996 24.662 2.156 1.00 35.56 102 PHE A CA 1
ATOM 750 C C . PHE A 1 102 ? 38.816 24.378 0.868 1.00 35.56 102 PHE A C 1
ATOM 752 O O . PHE A 1 102 ? 38.484 24.876 -0.207 1.00 35.56 102 PHE A O 1
ATOM 759 N N . PRO A 1 103 ? 39.815 23.467 0.909 1.00 38.44 103 PRO A N 1
ATOM 760 C CA . PRO A 1 103 ? 40.602 23.118 -0.269 1.00 38.44 103 PRO A CA 1
ATOM 761 C C . PRO A 1 103 ? 39.858 22.117 -1.170 1.00 38.44 103 PRO A C 1
ATOM 763 O O . PRO A 1 103 ? 39.497 21.023 -0.742 1.00 38.44 103 PRO A O 1
ATOM 766 N N . SER A 1 104 ? 39.684 22.472 -2.444 1.00 36.22 104 SER A N 1
ATOM 767 C CA . SER A 1 104 ? 39.489 21.500 -3.530 1.00 36.22 104 SER A CA 1
ATOM 768 C C . SER A 1 104 ? 40.861 21.017 -4.031 1.00 36.22 104 SER A C 1
ATOM 770 O O . SER A 1 104 ? 41.811 21.805 -4.023 1.00 36.22 104 SER A O 1
ATOM 772 N N . PRO A 1 105 ? 41.007 19.749 -4.462 1.00 39.16 105 PRO A N 1
ATOM 773 C CA . PRO A 1 105 ? 42.304 19.170 -4.788 1.00 39.16 105 PRO A CA 1
ATOM 774 C C . PRO A 1 105 ? 42.784 19.693 -6.145 1.00 39.16 105 PRO A C 1
ATOM 776 O O . PRO A 1 105 ? 42.338 19.244 -7.198 1.00 39.16 105 PRO A O 1
ATOM 779 N N . MET A 1 106 ? 43.700 20.659 -6.123 1.00 30.55 106 MET A N 1
ATOM 780 C CA . MET A 1 106 ? 44.447 21.061 -7.310 1.00 30.55 106 MET A CA 1
ATOM 781 C C . MET A 1 106 ? 45.710 20.211 -7.431 1.00 30.55 106 MET A C 1
ATOM 783 O O . MET A 1 106 ? 46.545 20.148 -6.529 1.00 30.55 106 MET A O 1
ATOM 787 N N . LEU A 1 107 ? 45.805 19.548 -8.580 1.00 37.22 107 LEU A N 1
ATOM 788 C CA . LEU A 1 107 ? 46.926 18.755 -9.053 1.00 37.22 107 LEU A CA 1
ATOM 789 C C . LEU A 1 107 ? 48.155 19.668 -9.223 1.00 37.22 107 LEU A C 1
ATOM 791 O O . LEU A 1 107 ? 48.271 20.412 -10.195 1.00 37.22 107 LEU A O 1
ATOM 795 N N . SER A 1 108 ? 49.052 19.632 -8.239 1.00 35.62 108 SER A N 1
ATOM 796 C CA . SER A 1 108 ? 50.342 20.323 -8.254 1.00 35.62 108 SER A CA 1
ATOM 797 C C . SER A 1 108 ? 51.295 19.639 -9.237 1.00 35.62 108 SER A C 1
ATOM 799 O O . SER A 1 108 ? 51.574 18.447 -9.121 1.00 35.62 108 SER A O 1
ATOM 801 N N . THR A 1 109 ? 51.790 20.405 -10.208 1.00 40.06 109 THR A N 1
ATOM 802 C CA . THR A 1 109 ? 52.912 20.037 -11.078 1.00 40.06 109 THR A CA 1
ATOM 803 C C . THR A 1 109 ? 54.073 20.986 -10.759 1.00 40.06 109 THR A C 1
ATOM 805 O O . THR A 1 109 ? 53.849 22.191 -10.686 1.00 40.06 109 THR A O 1
ATOM 808 N N . ASN A 1 110 ? 55.285 20.425 -10.627 1.00 34.47 110 ASN A N 1
ATOM 809 C CA . ASN A 1 110 ? 56.586 21.010 -10.233 1.00 34.47 110 ASN A CA 1
ATOM 810 C C . ASN A 1 110 ? 56.810 21.233 -8.724 1.00 34.47 110 ASN A C 1
ATOM 812 O O . ASN A 1 110 ? 56.094 21.989 -8.090 1.00 34.47 110 ASN A O 1
ATOM 816 N N . GLY A 1 111 ? 57.853 20.693 -8.086 1.00 34.31 111 GLY A N 1
ATOM 817 C CA . GLY A 1 111 ? 58.965 19.854 -8.538 1.00 34.31 111 GLY A CA 1
ATOM 818 C C . GLY A 1 111 ? 60.044 19.788 -7.444 1.00 34.31 111 GLY A C 1
ATOM 819 O O . GLY A 1 111 ? 60.116 20.686 -6.610 1.00 34.31 111 GLY A O 1
ATOM 820 N N . GLY A 1 112 ? 60.899 18.758 -7.472 1.00 33.56 112 GLY A N 1
ATOM 821 C CA . GLY A 1 112 ? 62.216 18.820 -6.829 1.00 33.56 112 GLY A CA 1
ATOM 822 C C . GLY A 1 112 ? 62.654 17.613 -5.995 1.00 33.56 112 GLY A C 1
ATOM 823 O O . GLY A 1 112 ? 62.269 17.489 -4.842 1.00 33.56 112 GLY A O 1
ATOM 824 N N . LEU A 1 113 ? 63.609 16.870 -6.571 1.00 32.91 113 LEU A N 1
ATOM 825 C CA . LEU A 1 113 ? 64.720 16.153 -5.921 1.00 32.91 113 LEU A CA 1
ATOM 826 C C . LEU A 1 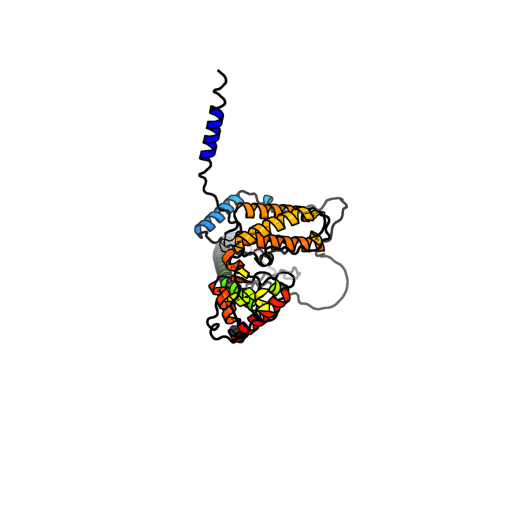113 ? 64.466 14.761 -5.310 1.00 32.91 113 LEU A C 1
ATOM 828 O O . LEU A 1 113 ? 63.964 14.622 -4.203 1.00 32.91 113 LEU A O 1
ATOM 832 N N . GLY A 1 114 ? 65.039 13.750 -5.980 1.00 32.56 114 GLY A N 1
ATOM 833 C CA . GLY A 1 114 ? 65.760 12.672 -5.294 1.00 32.56 114 GLY A CA 1
ATOM 834 C C . GLY A 1 114 ? 65.376 11.236 -5.661 1.00 32.56 114 GLY A C 1
ATOM 835 O O . GLY A 1 114 ? 64.446 10.690 -5.094 1.00 32.56 114 GLY A O 1
ATOM 836 N N . GLY A 1 115 ? 66.200 10.593 -6.498 1.00 33.81 115 GLY A N 1
ATOM 837 C CA . GLY A 1 115 ? 66.669 9.226 -6.222 1.00 33.81 115 GLY A CA 1
ATOM 838 C C . GLY A 1 115 ? 65.872 8.023 -6.752 1.00 33.81 115 GLY A C 1
ATOM 839 O O . GLY A 1 115 ? 64.912 7.591 -6.140 1.00 33.81 115 GLY A O 1
ATOM 840 N N . PHE A 1 116 ? 66.425 7.421 -7.813 1.00 33.06 116 PHE A N 1
ATOM 841 C CA . PHE A 1 116 ? 66.571 5.976 -8.087 1.00 33.06 116 PHE A CA 1
ATOM 842 C C . PHE A 1 116 ? 65.363 5.005 -8.100 1.00 33.06 116 PHE A C 1
ATOM 844 O O . PHE A 1 116 ? 64.783 4.680 -7.074 1.00 33.06 116 PHE A O 1
ATOM 851 N N . GLY A 1 117 ? 65.186 4.366 -9.273 1.00 32.66 117 GLY A N 1
ATOM 852 C CA . GLY A 1 117 ? 64.507 3.073 -9.491 1.00 32.66 117 GLY A CA 1
ATOM 853 C C . GLY A 1 117 ? 63.008 3.214 -9.784 1.00 32.66 117 GLY A C 1
ATOM 854 O O . GLY A 1 117 ? 62.267 3.711 -8.960 1.00 32.66 117 GLY A O 1
ATOM 855 N N . GLY A 1 118 ? 62.435 2.839 -10.925 1.00 41.06 118 GLY A N 1
ATOM 856 C CA . GLY A 1 118 ? 62.834 1.852 -11.917 1.00 41.06 118 GLY A CA 1
ATOM 857 C C . GLY A 1 118 ? 61.653 0.918 -12.188 1.00 41.06 118 GLY A C 1
ATOM 858 O O . GLY A 1 118 ? 61.733 -0.223 -11.780 1.00 41.06 118 GLY A O 1
ATOM 859 N N . PHE A 1 119 ? 60.581 1.397 -12.840 1.00 34.78 119 PHE A N 1
ATOM 860 C CA . PHE A 1 119 ? 59.544 0.590 -13.515 1.00 34.78 119 PHE A CA 1
ATOM 861 C C . PHE A 1 119 ? 58.786 1.469 -14.535 1.00 34.78 119 PHE A C 1
ATOM 863 O O . PHE A 1 119 ? 58.281 2.522 -14.145 1.00 34.78 119 PHE A O 1
ATOM 870 N N . PRO A 1 120 ? 58.677 1.086 -15.823 1.00 43.66 120 PRO A N 1
ATOM 871 C CA . PRO A 1 120 ? 57.869 1.806 -16.802 1.00 43.66 120 PRO A CA 1
ATOM 872 C C . PRO A 1 120 ? 56.542 1.074 -17.030 1.00 43.66 120 PRO A C 1
ATOM 874 O O . PRO A 1 120 ? 56.568 -0.108 -17.355 1.00 43.66 120 PRO A O 1
ATOM 877 N N . SER A 1 121 ? 55.396 1.748 -16.890 1.00 36.75 121 SER A N 1
ATOM 878 C CA . SER A 1 121 ? 54.124 1.393 -17.555 1.00 36.75 121 SER A CA 1
ATOM 879 C C . SER A 1 121 ? 53.035 2.426 -17.243 1.00 36.75 121 SER A C 1
ATOM 881 O O . SER A 1 121 ? 52.209 2.231 -16.356 1.00 36.75 121 SER A O 1
ATOM 883 N N . THR A 1 122 ? 52.991 3.516 -18.005 1.00 34.66 122 THR A N 1
ATOM 884 C CA . THR A 1 122 ? 51.742 4.245 -18.257 1.00 34.66 122 THR A CA 1
ATOM 885 C C . THR A 1 122 ? 51.487 4.199 -19.756 1.00 34.66 122 THR A C 1
ATOM 887 O O . THR A 1 122 ? 52.149 4.856 -20.554 1.00 34.66 122 THR A O 1
ATOM 890 N N . ALA A 1 123 ? 50.556 3.329 -20.144 1.00 37.56 123 ALA A N 1
ATOM 891 C CA . ALA A 1 123 ? 50.071 3.213 -21.506 1.00 37.56 123 ALA A CA 1
ATOM 892 C C . ALA A 1 123 ? 49.179 4.421 -21.819 1.00 37.56 123 ALA A C 1
ATOM 894 O O . ALA A 1 123 ? 48.049 4.516 -21.339 1.00 37.56 123 ALA A O 1
ATOM 895 N N . SER A 1 124 ? 49.683 5.350 -22.629 1.00 37.19 124 SER A N 1
ATOM 896 C CA . SER A 1 124 ? 48.844 6.300 -23.348 1.00 37.19 124 SER A CA 1
ATOM 897 C C . SER A 1 124 ? 48.171 5.564 -24.509 1.00 37.19 124 SER A C 1
ATOM 899 O O . SER A 1 124 ? 48.801 5.166 -25.487 1.00 37.19 124 SER A O 1
ATOM 901 N N . LEU A 1 125 ? 46.860 5.360 -24.399 1.00 38.12 125 LEU A N 1
ATOM 902 C CA . LEU A 1 125 ? 46.024 4.914 -25.509 1.00 38.12 125 LEU A CA 1
ATOM 903 C C . LEU A 1 125 ? 45.885 6.060 -26.521 1.00 38.12 125 LEU A C 1
ATOM 905 O O . LEU A 1 125 ? 44.956 6.859 -26.445 1.00 38.12 125 LEU A O 1
ATOM 909 N N . SER A 1 126 ? 46.808 6.134 -27.481 1.00 41.00 126 SER A N 1
ATOM 910 C CA . SER A 1 126 ? 46.572 6.803 -28.763 1.00 41.00 126 SER A CA 1
ATOM 911 C C . SER A 1 126 ? 46.458 5.744 -29.860 1.00 41.00 126 SER A C 1
ATOM 913 O O . SER A 1 126 ? 47.427 5.406 -30.538 1.00 41.00 126 SER A O 1
ATOM 915 N N . THR A 1 127 ? 45.266 5.181 -30.032 1.00 39.84 127 THR A N 1
ATOM 916 C CA . THR A 1 127 ? 44.933 4.352 -31.192 1.00 39.84 127 THR A CA 1
ATOM 917 C C . THR A 1 127 ? 44.656 5.259 -32.384 1.00 39.84 127 THR A C 1
ATOM 919 O O . THR A 1 127 ? 43.527 5.672 -32.632 1.00 39.84 127 THR A O 1
ATOM 922 N N . ASN A 1 128 ? 45.708 5.565 -33.141 1.00 40.22 128 ASN A N 1
ATOM 923 C CA . ASN A 1 128 ? 45.581 6.092 -34.494 1.00 40.22 128 ASN A CA 1
ATOM 924 C C . ASN A 1 128 ? 46.391 5.186 -35.445 1.00 40.22 128 ASN A C 1
ATOM 926 O O . ASN A 1 128 ? 47.616 5.297 -35.480 1.00 40.22 128 ASN A O 1
ATOM 930 N N . PRO A 1 129 ? 45.758 4.243 -36.172 1.00 43.97 129 PRO A N 1
ATOM 931 C CA . PRO A 1 129 ? 46.465 3.202 -36.925 1.00 43.97 129 PRO A CA 1
ATOM 932 C C . PRO A 1 129 ? 46.977 3.639 -38.310 1.00 43.97 129 PRO A C 1
ATOM 934 O O . PRO A 1 129 ? 47.454 2.804 -39.070 1.00 43.97 129 PRO A O 1
ATOM 937 N N . TYR A 1 130 ? 46.947 4.933 -38.640 1.00 40.84 130 TYR A N 1
ATOM 938 C CA . TYR A 1 130 ? 47.541 5.460 -39.874 1.00 40.84 130 TYR A CA 1
ATOM 939 C C . TYR A 1 130 ? 48.554 6.563 -39.566 1.00 40.84 130 TYR A C 1
ATOM 941 O O . TYR A 1 130 ? 48.355 7.742 -39.852 1.00 40.84 130 TYR A O 1
ATOM 949 N N . GLY A 1 131 ? 49.667 6.154 -38.956 1.00 37.22 131 GLY A N 1
ATOM 950 C CA . GLY A 1 131 ? 50.880 6.955 -38.864 1.00 37.22 131 GLY A CA 1
ATOM 951 C C . GLY A 1 131 ? 51.632 6.951 -40.194 1.00 37.22 131 GLY A C 1
ATOM 952 O O . GLY A 1 131 ? 52.374 6.018 -40.487 1.00 37.22 131 GLY A O 1
ATOM 953 N N . SER A 1 132 ? 51.474 8.014 -40.983 1.00 43.06 132 SER A N 1
ATOM 954 C CA . SER A 1 132 ? 52.458 8.403 -41.995 1.00 43.06 132 SER A CA 1
ATOM 955 C C . SER A 1 132 ? 53.473 9.332 -41.331 1.00 43.06 132 SER A C 1
ATOM 957 O O . SER A 1 132 ? 53.179 10.498 -41.090 1.00 43.06 132 SER A O 1
ATOM 959 N N . GLY A 1 133 ? 54.636 8.763 -41.008 1.00 42.47 133 GLY A N 1
ATOM 960 C CA . GLY A 1 133 ? 55.915 9.395 -40.666 1.00 42.47 133 GLY A CA 1
ATOM 961 C C . GLY A 1 133 ? 55.940 10.898 -40.380 1.00 42.47 133 GLY A C 1
ATOM 962 O O . GLY A 1 133 ? 56.273 11.691 -41.257 1.00 42.47 133 GLY A O 1
ATOM 963 N N . SER A 1 134 ? 55.753 11.271 -39.114 1.00 37.50 134 SER A N 1
ATOM 964 C CA . SER A 1 134 ? 56.338 12.505 -38.585 1.00 37.50 134 SER A CA 1
ATOM 965 C C . SER A 1 134 ? 57.815 12.246 -38.304 1.00 37.50 134 SER A C 1
ATOM 967 O O . SER A 1 134 ? 58.184 11.712 -37.259 1.00 37.50 134 SER A O 1
ATOM 969 N N . SER A 1 135 ? 58.663 12.608 -39.264 1.00 37.31 135 SER A N 1
ATOM 970 C CA . SER A 1 135 ? 60.093 12.793 -39.037 1.00 37.31 135 SER A CA 1
ATOM 971 C C . SER A 1 135 ? 60.281 13.917 -38.016 1.00 37.31 135 SER A C 1
ATOM 973 O O . SER A 1 135 ? 60.216 15.097 -38.356 1.00 37.31 135 SER A O 1
ATOM 975 N N . LEU A 1 136 ? 60.531 13.542 -36.762 1.00 38.53 136 LEU A N 1
ATOM 976 C CA . LEU A 1 136 ? 61.238 14.374 -35.797 1.00 38.53 136 LEU A CA 1
ATOM 977 C C . LEU A 1 136 ? 62.620 14.699 -36.377 1.00 38.53 136 LEU A C 1
ATOM 979 O O . LEU A 1 136 ? 63.532 13.878 -36.322 1.00 38.53 136 LEU A O 1
ATOM 983 N N . THR A 1 137 ? 62.794 15.897 -36.932 1.00 38.53 137 THR A N 1
ATOM 984 C CA . THR A 1 137 ? 64.134 16.449 -37.142 1.00 38.53 137 THR A CA 1
ATOM 985 C C . THR A 1 137 ? 64.669 16.923 -35.801 1.00 38.53 137 THR A C 1
ATOM 987 O O . THR A 1 137 ? 64.523 18.078 -35.404 1.00 38.53 137 THR A O 1
ATOM 990 N N . THR A 1 138 ? 65.275 15.975 -35.099 1.00 40.03 138 THR A N 1
ATOM 991 C CA . THR A 1 138 ? 66.276 16.198 -34.066 1.00 40.03 138 THR A CA 1
ATOM 992 C C . THR A 1 138 ? 67.404 17.025 -34.676 1.00 40.03 138 THR A C 1
ATOM 994 O O . THR A 1 138 ? 68.097 16.568 -35.583 1.00 40.03 138 THR A O 1
ATOM 997 N N . GLY A 1 139 ? 67.576 18.257 -34.196 1.00 40.94 139 GLY A N 1
ATOM 998 C CA . GLY A 1 139 ? 68.741 19.086 -34.487 1.00 40.94 139 GLY A CA 1
ATOM 999 C C . GLY A 1 139 ? 69.981 18.494 -33.823 1.00 40.94 139 GLY A C 1
ATOM 1000 O O . GLY A 1 139 ? 70.355 18.901 -32.729 1.00 40.94 139 GLY A O 1
ATOM 1001 N N . GLY A 1 140 ? 70.577 17.497 -34.473 1.00 36.22 140 GLY A N 1
ATOM 1002 C CA . GLY A 1 140 ? 71.903 16.966 -34.185 1.00 36.22 140 GLY A CA 1
ATOM 1003 C C . GLY A 1 140 ? 72.846 17.356 -35.317 1.00 36.22 140 GLY A C 1
ATOM 1004 O O . GLY A 1 140 ? 72.580 17.058 -36.478 1.00 36.22 140 GLY A O 1
ATOM 1005 N N . GLY A 1 141 ? 73.920 18.066 -34.975 1.00 44.31 141 GLY A N 1
ATOM 1006 C CA . GLY A 1 141 ? 74.955 18.478 -35.915 1.00 44.31 141 GLY A CA 1
ATOM 1007 C C . GLY A 1 141 ? 75.707 17.301 -36.543 1.00 44.31 141 GLY A C 1
ATOM 1008 O O . GLY A 1 141 ? 75.834 16.229 -35.956 1.00 44.31 141 GLY A O 1
ATOM 1009 N N . GLY A 1 142 ? 76.250 17.542 -37.734 1.00 34.75 142 GLY A N 1
ATOM 1010 C CA . GLY A 1 142 ? 77.118 16.612 -38.446 1.00 34.75 142 GLY A CA 1
ATOM 1011 C C . GLY A 1 142 ? 77.800 17.309 -39.618 1.00 34.75 142 GLY A C 1
ATOM 1012 O O . GLY A 1 142 ? 77.155 17.693 -40.585 1.00 34.75 142 GLY A O 1
ATOM 1013 N N . TYR A 1 143 ? 79.103 17.515 -39.469 1.00 36.47 143 TYR A N 1
ATOM 1014 C CA . TYR A 1 143 ? 80.033 18.129 -40.411 1.00 36.47 143 TYR A CA 1
ATOM 1015 C C . TYR A 1 143 ? 80.175 17.362 -41.737 1.00 36.47 143 TYR A C 1
ATOM 1017 O O . TYR A 1 143 ? 80.158 16.136 -41.750 1.00 36.47 143 TYR A O 1
ATOM 1025 N N . GLY A 1 144 ? 80.546 18.101 -42.789 1.00 39.34 144 GLY A N 1
ATOM 1026 C CA . GLY A 1 144 ? 81.564 17.646 -43.743 1.00 39.34 144 GLY A CA 1
ATOM 1027 C C . GLY A 1 144 ? 81.051 17.080 -45.065 1.00 39.34 144 GLY A C 1
ATOM 1028 O O . GLY A 1 144 ? 80.639 15.931 -45.147 1.00 39.34 144 GLY A O 1
ATOM 1029 N N . GLY A 1 145 ? 81.183 17.865 -46.134 1.00 37.47 145 GLY A N 1
ATOM 1030 C CA . GLY A 1 145 ? 80.923 17.397 -47.494 1.00 37.47 145 GLY A CA 1
ATOM 1031 C C . GLY A 1 145 ? 81.268 18.437 -48.547 1.00 37.47 145 GLY A C 1
ATOM 1032 O O . GLY A 1 145 ? 80.391 18.948 -49.230 1.00 37.47 145 GLY A O 1
ATOM 1033 N N . SER A 1 146 ? 82.550 18.782 -48.638 1.00 45.78 146 SER A N 1
ATOM 1034 C CA . SER A 1 146 ? 83.116 19.564 -49.737 1.00 45.78 146 SER A CA 1
ATOM 1035 C C . SER A 1 146 ? 82.830 18.882 -51.082 1.00 45.78 146 SER A C 1
ATOM 1037 O O . SER A 1 146 ? 83.175 17.713 -51.257 1.00 45.78 146 SER A O 1
ATOM 1039 N N . SER A 1 147 ? 82.253 19.601 -52.046 1.00 37.25 147 SER A N 1
ATOM 1040 C CA . SER A 1 147 ? 82.407 19.251 -53.459 1.00 37.25 147 SER A CA 1
ATOM 1041 C C . SER A 1 147 ? 82.393 20.502 -54.334 1.00 37.25 147 SER A C 1
ATOM 1043 O O . SER A 1 147 ? 81.370 21.129 -54.586 1.00 37.25 147 SER A O 1
ATOM 1045 N N . TYR A 1 148 ? 83.613 20.890 -54.689 1.00 33.38 148 TYR A N 1
ATOM 1046 C CA . TYR A 1 148 ? 84.043 21.456 -55.959 1.00 33.38 148 TYR A CA 1
ATOM 1047 C C . TYR A 1 148 ? 83.002 21.545 -57.089 1.00 33.38 148 TYR A C 1
ATOM 1049 O O . TYR A 1 148 ? 82.424 20.544 -57.496 1.00 33.38 148 TYR A O 1
ATOM 1057 N N . GLY A 1 149 ? 83.011 22.697 -57.766 1.00 36.34 149 GLY A N 1
ATOM 1058 C CA . GLY A 1 149 ? 83.157 22.684 -59.222 1.00 36.34 149 GLY A CA 1
ATOM 1059 C C . GLY A 1 149 ? 82.067 23.392 -60.017 1.00 36.34 149 GLY A C 1
ATOM 1060 O O . GLY A 1 149 ? 80.934 22.937 -60.085 1.00 36.34 149 GLY A O 1
ATOM 1061 N N . GLY A 1 150 ? 82.478 24.435 -60.741 1.00 36.72 150 GLY A N 1
ATOM 1062 C CA . GLY A 1 150 ? 81.873 24.760 -62.031 1.00 36.72 150 GLY A CA 1
ATOM 1063 C C . GLY A 1 150 ? 80.869 25.902 -62.028 1.00 36.72 150 GLY A C 1
ATOM 1064 O O . GLY A 1 150 ? 79.692 25.697 -62.298 1.00 36.72 150 GLY A O 1
ATOM 1065 N N . GLY A 1 151 ? 81.366 27.127 -61.850 1.00 49.72 151 GLY A N 1
ATOM 1066 C CA . GLY A 1 151 ? 80.751 28.281 -62.496 1.00 49.72 151 GLY A CA 1
ATOM 1067 C C . GLY A 1 151 ? 80.872 28.126 -64.013 1.00 49.72 151 GLY A C 1
ATOM 1068 O O . GLY A 1 151 ? 81.894 28.477 -64.594 1.00 49.72 151 GLY A O 1
ATOM 1069 N N . TYR A 1 152 ? 79.839 27.572 -64.639 1.00 37.78 152 TYR A N 1
ATOM 1070 C CA . TYR A 1 152 ? 79.555 27.756 -66.057 1.00 37.78 152 TYR A CA 1
ATOM 1071 C C . TYR A 1 152 ? 78.351 28.686 -66.137 1.00 37.78 152 TYR A C 1
ATOM 1073 O O . TYR A 1 152 ? 77.334 28.428 -65.496 1.00 37.78 152 TYR A O 1
ATOM 1081 N N . GLY A 1 153 ? 78.512 29.796 -66.860 1.00 48.72 153 GLY A N 1
ATOM 1082 C CA . GLY A 1 153 ? 77.477 30.805 -67.044 1.00 48.72 153 GLY A CA 1
ATOM 1083 C C . GLY A 1 153 ? 76.166 30.158 -67.467 1.00 48.72 153 GLY A C 1
ATOM 1084 O O . GLY A 1 153 ? 76.114 29.454 -68.475 1.00 48.72 153 GLY A O 1
ATOM 1085 N N . GLU A 1 154 ? 75.136 30.377 -66.654 1.00 43.62 154 GLU A N 1
ATOM 1086 C CA . GLU A 1 154 ? 73.760 30.030 -66.973 1.00 43.62 154 GLU A CA 1
ATOM 1087 C C . GLU A 1 154 ? 73.392 30.730 -68.281 1.00 43.62 154 GLU A C 1
ATOM 1089 O O . GLU A 1 154 ? 73.283 31.954 -68.350 1.00 43.62 154 GLU A O 1
ATOM 1094 N N . ASP A 1 155 ? 73.263 29.930 -69.336 1.00 49.41 155 ASP A N 1
ATOM 1095 C CA . ASP A 1 155 ? 72.687 30.354 -70.600 1.00 49.41 155 ASP A CA 1
ATOM 1096 C C . ASP A 1 155 ? 71.257 30.860 -70.311 1.00 49.41 155 ASP A C 1
ATOM 1098 O O . ASP A 1 155 ? 70.448 30.095 -69.766 1.00 49.41 155 ASP A O 1
ATOM 1102 N N . PRO A 1 156 ? 70.914 32.125 -70.628 1.00 55.38 156 PRO A N 1
ATOM 1103 C CA . PRO A 1 156 ? 69.598 32.707 -70.355 1.00 55.38 156 PRO A CA 1
ATOM 1104 C C . PRO A 1 156 ? 68.419 31.869 -70.884 1.00 55.38 156 PRO A C 1
ATOM 1106 O O . PRO A 1 156 ? 67.305 31.978 -70.371 1.00 55.38 156 PRO A O 1
ATOM 1109 N N . GLY A 1 157 ? 68.651 30.997 -71.876 1.00 59.31 157 GLY A N 1
ATOM 1110 C CA . GLY A 1 157 ? 67.652 30.055 -72.393 1.00 59.31 157 GLY A CA 1
ATOM 1111 C C . GLY A 1 157 ? 67.345 28.853 -71.483 1.00 59.31 157 GLY A C 1
ATOM 1112 O O . GLY A 1 157 ? 66.225 28.339 -71.505 1.00 59.31 157 GLY A O 1
ATOM 1113 N N . ALA A 1 158 ? 68.286 28.415 -70.637 1.00 56.19 158 ALA A N 1
ATOM 1114 C CA . ALA A 1 158 ? 68.113 27.245 -69.766 1.00 56.19 158 ALA A CA 1
ATOM 1115 C C . ALA A 1 158 ? 67.215 27.529 -68.543 1.00 56.19 158 ALA A C 1
ATOM 1117 O O . ALA A 1 158 ? 66.501 26.636 -68.077 1.00 56.19 158 ALA A O 1
ATOM 1118 N N . GLY A 1 159 ? 67.185 28.777 -68.060 1.00 60.91 159 GLY A N 1
ATOM 1119 C CA . GLY A 1 159 ? 66.305 29.205 -66.964 1.00 60.91 159 GLY A CA 1
ATOM 1120 C C . GLY A 1 159 ? 64.815 29.169 -67.330 1.00 60.91 159 GLY A C 1
ATOM 1121 O O . GLY A 1 159 ? 63.978 28.820 -66.498 1.00 60.91 159 GLY A O 1
ATOM 1122 N N . PHE A 1 160 ? 64.472 29.437 -68.595 1.00 66.38 160 PHE A N 1
ATOM 1123 C CA . PHE A 1 160 ? 63.083 29.422 -69.071 1.00 66.38 160 PHE A CA 1
ATOM 1124 C C . PHE A 1 160 ? 62.501 27.998 -69.152 1.00 66.38 160 PHE A C 1
ATOM 1126 O O . PHE A 1 160 ? 61.356 27.754 -68.760 1.00 66.38 160 PHE A O 1
ATOM 1133 N N . LEU A 1 161 ? 63.302 27.024 -69.595 1.00 69.19 161 LEU A N 1
ATOM 1134 C CA . LEU A 1 161 ? 62.892 25.614 -69.621 1.00 69.19 161 LEU A CA 1
ATOM 1135 C C . LEU A 1 161 ? 62.795 25.009 -68.211 1.00 69.19 161 LEU A C 1
ATOM 1137 O O . LEU A 1 161 ? 61.903 24.201 -67.956 1.00 69.19 161 LEU A O 1
ATOM 1141 N N . ARG A 1 162 ? 63.638 25.446 -67.263 1.00 72.56 162 ARG A N 1
ATOM 1142 C CA . ARG A 1 162 ? 63.488 25.071 -65.846 1.00 72.56 162 ARG A CA 1
ATOM 1143 C C . ARG A 1 162 ? 62.210 25.651 -65.236 1.00 72.56 162 ARG A C 1
ATOM 1145 O O . ARG A 1 162 ? 61.426 24.887 -64.682 1.00 72.56 162 ARG A O 1
ATOM 1152 N N . GLY A 1 163 ? 61.919 26.936 -65.460 1.00 76.62 163 GLY A N 1
ATOM 1153 C CA . GLY A 1 163 ? 60.695 27.571 -64.956 1.00 76.62 163 GLY A CA 1
ATOM 1154 C C . GLY A 1 163 ? 59.401 26.937 -65.485 1.00 76.62 163 GLY A C 1
ATOM 1155 O O . GLY A 1 163 ? 58.451 26.743 -64.730 1.00 76.62 163 GLY A O 1
ATOM 1156 N N . THR A 1 164 ? 59.360 26.535 -66.760 1.00 77.81 164 THR A N 1
ATOM 1157 C CA . THR A 1 164 ? 58.198 25.809 -67.317 1.00 77.81 164 THR A CA 1
ATOM 1158 C C . THR A 1 164 ? 58.066 24.390 -66.754 1.00 77.81 164 THR A C 1
ATOM 1160 O O . THR A 1 164 ? 56.948 23.948 -66.480 1.00 77.81 164 THR A O 1
ATOM 1163 N N . SER A 1 165 ? 59.182 23.693 -66.505 1.00 81.81 165 SER A N 1
ATOM 1164 C CA . SER A 1 165 ? 59.169 22.384 -65.837 1.00 81.81 165 SER A CA 1
ATOM 1165 C C . SER A 1 165 ? 58.698 22.467 -64.380 1.00 81.81 165 SER A C 1
ATOM 1167 O O . SER A 1 165 ? 57.955 21.590 -63.933 1.00 81.81 165 SER A O 1
ATOM 1169 N N . ASP A 1 166 ? 59.033 23.553 -63.676 1.00 81.50 166 ASP A N 1
ATOM 1170 C CA . ASP A 1 166 ? 58.577 23.810 -62.309 1.00 81.50 166 ASP A CA 1
ATOM 1171 C C . ASP A 1 166 ? 57.070 24.086 -62.272 1.00 81.50 166 ASP A C 1
ATOM 1173 O O . ASP A 1 166 ? 56.373 23.500 -61.450 1.00 81.50 166 ASP A O 1
ATOM 1177 N N . VAL A 1 167 ? 56.520 24.866 -63.213 1.00 85.06 167 VAL A N 1
ATOM 1178 C CA . VAL A 1 167 ? 55.061 25.088 -63.306 1.00 85.06 167 VAL A CA 1
ATOM 1179 C C . VAL A 1 167 ? 54.307 23.785 -63.582 1.00 85.06 167 VAL A C 1
ATOM 1181 O O . VAL A 1 167 ? 53.296 23.515 -62.933 1.00 85.06 167 VAL A O 1
ATOM 1184 N N . ILE A 1 168 ? 54.793 22.945 -64.505 1.00 87.94 168 ILE A N 1
ATOM 1185 C CA . ILE A 1 168 ? 54.168 21.643 -64.803 1.00 87.94 168 ILE A CA 1
ATOM 1186 C C . ILE A 1 168 ? 54.245 20.714 -63.583 1.00 87.94 168 ILE A C 1
ATOM 1188 O O . ILE A 1 168 ? 53.272 20.029 -63.257 1.00 87.94 168 ILE A O 1
ATOM 1192 N N . ARG A 1 169 ? 55.380 20.702 -62.875 1.00 90.44 169 ARG A N 1
ATOM 1193 C CA . ARG A 1 169 ? 55.563 19.923 -61.646 1.00 90.44 169 ARG A CA 1
ATOM 1194 C C . ARG A 1 169 ? 54.641 20.409 -60.527 1.00 90.44 169 ARG A C 1
ATOM 1196 O O . ARG A 1 169 ? 53.994 19.578 -59.893 1.00 90.44 169 ARG A O 1
ATOM 1203 N N . GLU A 1 170 ? 54.535 21.717 -60.314 1.00 88.25 170 GLU A N 1
ATOM 1204 C CA . GLU A 1 170 ? 53.623 22.311 -59.333 1.00 88.25 170 GLU A CA 1
ATOM 1205 C C . GLU A 1 170 ? 52.159 22.036 -59.686 1.00 88.25 170 GLU A C 1
ATOM 1207 O O . GLU A 1 170 ? 51.373 21.664 -58.815 1.00 88.25 170 GLU A O 1
ATOM 1212 N N . GLN A 1 171 ? 51.790 22.091 -60.968 1.00 92.69 171 GLN A N 1
ATOM 1213 C CA . GLN A 1 171 ? 50.451 21.712 -61.422 1.00 92.69 171 GLN A CA 1
ATOM 1214 C C . GLN A 1 171 ? 50.163 20.223 -61.165 1.00 92.69 171 GLN A C 1
ATOM 1216 O O . GLN A 1 171 ? 49.078 19.866 -60.697 1.00 92.69 171 GLN A O 1
ATOM 1221 N N . GLY A 1 172 ? 51.141 19.347 -61.412 1.00 95.06 172 GLY A N 1
ATOM 1222 C CA . GLY A 1 172 ? 51.048 17.924 -61.089 1.00 95.06 172 GLY A CA 1
ATOM 1223 C C . GLY A 1 172 ? 50.903 17.670 -59.585 1.00 95.06 172 GLY A C 1
ATOM 1224 O O . GLY A 1 172 ? 50.066 16.866 -59.170 1.00 95.06 172 GLY A O 1
ATOM 1225 N N . ASN A 1 173 ? 51.670 18.385 -58.758 1.00 92.56 173 ASN A N 1
ATOM 1226 C CA . ASN A 1 173 ? 51.579 18.319 -57.299 1.00 92.56 173 ASN A CA 1
ATOM 1227 C C . ASN A 1 173 ? 50.226 18.834 -56.793 1.00 92.56 173 ASN A C 1
ATOM 1229 O O . ASN A 1 173 ? 49.613 18.198 -55.937 1.00 92.56 173 ASN A O 1
ATOM 1233 N N . TYR A 1 174 ? 49.710 19.923 -57.364 1.00 94.75 174 TYR A N 1
ATOM 1234 C CA . TYR A 1 174 ? 48.388 20.452 -57.042 1.00 94.75 174 TYR A CA 1
ATOM 1235 C C . TYR A 1 174 ? 47.280 19.432 -57.335 1.00 94.75 174 TYR A C 1
ATOM 1237 O O . TYR A 1 174 ? 46.456 19.158 -56.463 1.00 94.75 174 TYR A O 1
ATOM 1245 N N . LEU A 1 175 ? 47.280 18.807 -58.519 1.00 94.62 175 LEU A N 1
ATOM 1246 C CA . LEU A 1 175 ? 46.292 17.777 -58.863 1.00 94.62 175 LEU A CA 1
ATOM 1247 C C . LEU A 1 175 ? 46.361 16.573 -57.915 1.00 94.62 175 LEU A C 1
ATOM 1249 O O . LEU A 1 175 ? 45.317 16.084 -57.476 1.00 94.62 175 LEU A O 1
ATOM 1253 N N . LYS A 1 176 ? 47.571 16.132 -57.543 1.00 94.81 176 LYS A N 1
ATOM 1254 C CA . LYS A 1 176 ? 47.762 15.081 -56.530 1.00 94.81 176 LYS A CA 1
ATOM 1255 C C . LYS A 1 176 ? 47.203 15.496 -55.167 1.00 94.81 176 LYS A C 1
ATOM 1257 O O . LYS A 1 176 ? 46.506 14.699 -54.545 1.00 94.81 176 LYS A O 1
ATOM 1262 N N . ASN A 1 177 ? 47.443 16.734 -54.733 1.00 92.38 177 ASN A N 1
ATOM 1263 C CA . ASN A 1 177 ? 46.933 17.267 -53.465 1.00 92.38 177 ASN A CA 1
ATOM 1264 C C . ASN A 1 177 ? 45.401 17.368 -53.451 1.00 92.38 177 ASN A C 1
ATOM 1266 O O . ASN A 1 177 ? 44.761 17.061 -52.448 1.00 92.38 177 ASN A O 1
ATOM 1270 N N . VAL A 1 178 ? 44.785 17.750 -54.572 1.00 95.44 178 VAL A N 1
ATOM 1271 C CA . VAL A 1 178 ? 43.320 17.773 -54.698 1.00 95.44 178 VAL A CA 1
ATOM 1272 C C . VAL A 1 178 ? 42.744 16.358 -54.624 1.00 95.44 178 VAL A C 1
ATOM 1274 O O . VAL A 1 178 ? 41.732 16.137 -53.956 1.00 95.44 178 VAL A O 1
ATOM 1277 N N . GLN A 1 179 ? 43.374 15.384 -55.286 1.00 95.31 179 GLN A N 1
ATOM 1278 C CA . GLN A 1 179 ? 42.935 13.987 -55.229 1.00 95.31 179 GLN A CA 1
ATOM 1279 C C . GLN A 1 179 ? 43.104 13.389 -53.826 1.00 95.31 179 GLN A C 1
ATOM 1281 O O . GLN A 1 179 ? 42.170 12.759 -53.327 1.00 95.31 179 GLN A O 1
ATOM 1286 N N . SER A 1 180 ? 44.239 13.624 -53.160 1.00 95.44 180 SER A N 1
ATOM 1287 C CA . SER A 1 180 ? 44.472 13.137 -51.796 1.00 95.44 180 SER A CA 1
ATOM 1288 C C . SER A 1 180 ? 43.488 13.752 -50.796 1.00 95.44 180 SER A C 1
ATOM 1290 O O . SER A 1 180 ? 42.923 13.024 -49.981 1.00 95.44 180 SER A O 1
ATOM 1292 N N . ALA A 1 181 ? 43.180 15.048 -50.915 1.00 94.81 181 ALA A N 1
ATOM 1293 C CA . ALA A 1 181 ? 42.181 15.713 -50.079 1.00 94.81 181 ALA A CA 1
ATOM 1294 C C . ALA A 1 181 ? 40.781 15.091 -50.228 1.00 94.81 181 ALA A C 1
ATOM 1296 O O . ALA A 1 181 ? 40.099 14.866 -49.228 1.00 94.81 181 ALA A O 1
ATOM 1297 N N . ARG A 1 182 ? 40.362 14.743 -51.455 1.00 96.81 182 ARG A N 1
ATOM 1298 C CA . ARG A 1 182 ? 39.075 14.061 -51.700 1.00 96.81 182 ARG A CA 1
ATOM 1299 C C . ARG A 1 182 ? 39.023 12.668 -51.072 1.00 96.81 182 ARG A C 1
ATOM 1301 O O . ARG A 1 182 ? 37.990 12.289 -50.519 1.00 96.81 182 ARG A O 1
ATOM 1308 N N . ILE A 1 183 ? 40.122 11.916 -51.136 1.00 96.44 183 ILE A N 1
ATOM 1309 C CA . ILE A 1 183 ? 40.222 10.590 -50.506 1.00 96.44 183 ILE A CA 1
ATOM 1310 C C . ILE A 1 183 ? 40.131 10.722 -48.982 1.00 96.44 183 ILE A C 1
ATOM 1312 O O . ILE A 1 183 ? 39.350 10.006 -48.359 1.00 96.44 183 ILE A O 1
ATOM 1316 N N . ILE A 1 184 ? 40.861 11.673 -48.388 1.00 95.44 184 ILE A N 1
ATOM 1317 C CA . ILE A 1 184 ? 40.816 11.945 -46.943 1.00 95.44 184 ILE A CA 1
ATOM 1318 C C . ILE A 1 184 ? 39.402 12.339 -46.510 1.00 95.44 184 ILE A C 1
ATOM 1320 O O . ILE A 1 184 ? 38.899 11.817 -45.518 1.00 95.44 184 ILE A O 1
ATOM 1324 N N . GLN A 1 185 ? 38.732 13.209 -47.269 1.00 95.44 185 GLN A N 1
ATOM 1325 C CA . GLN A 1 185 ? 37.355 13.605 -46.982 1.00 95.44 185 GLN A CA 1
ATOM 1326 C C . GLN A 1 185 ? 36.399 12.406 -47.042 1.00 95.44 185 GLN A C 1
ATOM 1328 O O . GLN A 1 185 ? 35.624 12.201 -46.113 1.00 95.44 185 GLN A O 1
ATOM 1333 N N . THR A 1 186 ? 36.512 11.568 -48.076 1.00 96.25 186 THR A N 1
ATOM 1334 C CA . THR A 1 186 ? 35.696 10.351 -48.210 1.00 96.25 186 THR A CA 1
ATOM 1335 C C . THR A 1 186 ? 35.933 9.399 -47.037 1.00 96.25 186 THR A C 1
ATOM 1337 O O . THR A 1 186 ? 34.974 8.907 -46.452 1.00 96.25 186 THR A O 1
ATOM 1340 N N . SER A 1 187 ? 37.194 9.191 -46.637 1.00 95.38 187 SER A N 1
ATOM 1341 C CA . SER A 1 187 ? 37.549 8.360 -45.479 1.00 95.38 187 SER A CA 1
ATOM 1342 C C . SER A 1 187 ? 37.021 8.928 -44.157 1.00 95.38 187 SER A C 1
ATOM 1344 O O . SER A 1 187 ? 36.647 8.170 -43.261 1.00 95.38 187 SER A O 1
ATOM 1346 N N . ALA A 1 188 ? 37.001 10.254 -44.005 1.00 95.44 188 ALA A N 1
ATOM 1347 C CA . ALA A 1 188 ? 36.426 10.905 -42.833 1.00 95.44 188 ALA A CA 1
ATOM 1348 C C . ALA A 1 188 ? 34.898 10.741 -42.802 1.00 95.44 188 ALA A C 1
ATOM 1350 O O . ALA A 1 188 ? 34.322 10.487 -41.742 1.00 95.44 188 ALA A O 1
ATOM 1351 N N . ASP A 1 189 ? 34.241 10.838 -43.957 1.00 94.94 189 ASP A N 1
ATOM 1352 C CA . ASP A 1 189 ? 32.797 10.663 -44.078 1.00 94.94 189 ASP A CA 1
ATOM 1353 C C . ASP A 1 189 ? 32.371 9.204 -43.847 1.00 94.94 189 ASP A C 1
ATOM 1355 O O . ASP A 1 189 ? 31.403 8.969 -43.120 1.00 94.94 189 ASP A O 1
ATOM 1359 N N . THR A 1 190 ? 33.124 8.213 -44.343 1.00 95.50 190 THR A N 1
ATOM 1360 C CA . THR A 1 190 ? 32.880 6.795 -44.018 1.00 95.50 190 THR A CA 1
ATOM 1361 C C . THR A 1 190 ? 33.075 6.527 -42.528 1.00 95.50 190 THR A C 1
ATOM 1363 O O . THR A 1 190 ? 32.201 5.933 -41.900 1.00 95.50 190 THR A O 1
ATOM 1366 N N . GLY A 1 191 ? 34.147 7.056 -41.925 1.00 96.69 191 GLY A N 1
ATOM 1367 C CA . GLY A 1 191 ? 34.387 6.928 -40.485 1.00 96.69 191 GL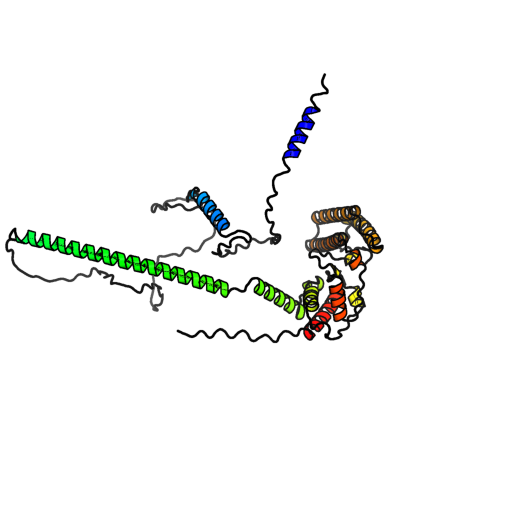Y A CA 1
ATOM 1368 C C . GLY A 1 191 ? 33.256 7.519 -39.632 1.00 96.69 191 GLY A C 1
ATOM 1369 O O . GLY A 1 191 ? 32.865 6.936 -38.620 1.00 96.69 191 GLY A O 1
ATOM 1370 N N . ARG A 1 192 ? 32.658 8.640 -40.063 1.00 95.50 192 ARG A N 1
ATOM 1371 C CA . ARG A 1 192 ? 31.478 9.234 -39.407 1.00 95.50 192 ARG A CA 1
ATOM 1372 C C . ARG A 1 192 ? 30.236 8.350 -39.513 1.00 95.50 192 ARG A C 1
ATOM 1374 O O . ARG A 1 192 ? 29.469 8.277 -38.552 1.00 95.50 192 ARG A O 1
ATOM 1381 N N . LEU A 1 193 ? 30.009 7.711 -40.660 1.00 96.25 193 LEU A N 1
ATOM 1382 C CA . LEU A 1 193 ? 28.879 6.798 -40.852 1.00 96.25 193 LEU A CA 1
ATOM 1383 C C . LEU A 1 193 ? 29.028 5.538 -39.998 1.00 96.25 193 LEU A C 1
ATOM 1385 O O . LEU A 1 193 ? 28.072 5.157 -39.323 1.00 96.25 193 LEU A O 1
ATOM 1389 N N . ASP A 1 194 ? 30.222 4.952 -39.965 1.00 96.06 194 ASP A N 1
ATOM 1390 C CA . ASP A 1 194 ? 30.515 3.780 -39.139 1.00 96.06 194 ASP A CA 1
ATOM 1391 C C . ASP A 1 194 ? 30.344 4.092 -37.651 1.00 96.06 194 ASP A C 1
ATOM 1393 O O . ASP A 1 194 ? 29.719 3.323 -36.921 1.00 96.06 194 ASP A O 1
ATOM 1397 N N . TYR A 1 195 ? 30.812 5.260 -37.204 1.00 96.25 195 TYR A N 1
ATOM 1398 C CA . TYR A 1 195 ? 30.602 5.715 -35.832 1.00 96.25 195 TYR A CA 1
ATOM 1399 C C . TYR A 1 195 ? 29.111 5.870 -35.494 1.00 96.25 195 TYR A C 1
ATOM 1401 O O . TYR A 1 195 ? 28.654 5.380 -34.463 1.00 96.25 195 TYR A O 1
ATOM 1409 N N . ARG A 1 196 ? 28.316 6.481 -36.384 1.00 96.88 196 ARG A N 1
ATOM 1410 C CA . ARG A 1 196 ? 26.857 6.591 -36.200 1.00 96.88 196 ARG A CA 1
ATOM 1411 C C . ARG A 1 196 ? 26.171 5.230 -36.166 1.00 96.88 196 ARG A C 1
ATOM 1413 O O . ARG A 1 196 ? 25.255 5.046 -35.371 1.00 96.88 196 ARG A O 1
ATOM 1420 N N . ARG A 1 197 ? 26.598 4.285 -37.009 1.00 96.62 197 ARG A N 1
ATOM 1421 C CA . ARG A 1 197 ? 26.070 2.916 -37.000 1.00 96.62 197 ARG A CA 1
ATOM 1422 C C . ARG A 1 197 ? 26.357 2.241 -35.660 1.00 96.62 197 ARG A C 1
ATOM 1424 O O . ARG A 1 197 ? 25.415 1.738 -35.058 1.00 96.62 197 ARG A O 1
ATOM 1431 N N . ARG A 1 198 ? 27.596 2.319 -35.162 1.00 95.44 198 ARG A N 1
ATOM 1432 C CA . ARG A 1 198 ? 27.976 1.767 -33.850 1.00 95.44 198 ARG A CA 1
ATOM 1433 C C . ARG A 1 198 ? 27.156 2.369 -32.711 1.00 95.44 198 ARG A C 1
ATOM 1435 O O . ARG A 1 198 ? 26.629 1.617 -31.907 1.00 95.44 198 ARG A O 1
ATOM 1442 N N . LEU A 1 199 ? 26.958 3.690 -32.697 1.00 94.25 199 LEU A N 1
ATOM 1443 C CA . LEU A 1 199 ? 26.109 4.348 -31.694 1.00 94.25 199 LEU A CA 1
ATOM 1444 C C . LEU A 1 199 ? 24.650 3.865 -31.737 1.00 94.25 199 LEU A C 1
ATOM 1446 O O . LEU A 1 199 ? 24.023 3.685 -30.698 1.00 94.25 199 LEU A O 1
ATOM 1450 N N . ILE A 1 200 ? 24.083 3.660 -32.931 1.00 97.19 200 ILE A N 1
ATOM 1451 C CA . ILE A 1 200 ? 22.712 3.144 -33.074 1.00 97.19 200 ILE A CA 1
ATOM 1452 C C . ILE A 1 200 ? 22.633 1.679 -32.635 1.00 97.19 200 ILE A C 1
ATOM 1454 O O . ILE A 1 200 ? 21.657 1.294 -31.994 1.00 97.19 200 ILE A O 1
ATOM 1458 N N . GLU A 1 201 ? 23.627 0.866 -32.993 1.00 95.94 201 GLU A N 1
ATOM 1459 C CA . GLU A 1 201 ? 23.721 -0.539 -32.592 1.00 95.94 201 GLU A CA 1
ATOM 1460 C C . GLU A 1 201 ? 23.852 -0.676 -31.074 1.00 95.94 201 GLU A C 1
ATOM 1462 O O . GLU A 1 201 ? 23.114 -1.461 -30.486 1.00 95.94 201 GLU A O 1
ATOM 1467 N N . GLU A 1 202 ? 24.688 0.144 -30.438 1.00 94.88 202 GLU A N 1
ATOM 1468 C CA . GLU A 1 202 ? 24.833 0.228 -28.983 1.00 94.88 202 GLU A CA 1
ATOM 1469 C C . GLU A 1 202 ? 23.521 0.670 -28.324 1.00 94.88 202 GLU A C 1
ATOM 1471 O O . GLU A 1 202 ? 22.984 -0.049 -27.490 1.00 94.88 202 GLU A O 1
ATOM 1476 N N . ALA A 1 203 ? 22.894 1.754 -28.791 1.00 93.31 203 ALA A N 1
ATOM 1477 C CA . ALA A 1 203 ? 21.605 2.207 -28.259 1.00 93.31 203 ALA A CA 1
ATOM 1478 C C . ALA A 1 203 ? 20.457 1.205 -28.495 1.00 93.31 203 ALA A C 1
ATOM 1480 O O . ALA A 1 203 ? 19.438 1.229 -27.795 1.00 93.31 203 ALA A O 1
ATOM 1481 N N . ARG A 1 204 ? 20.551 0.360 -29.530 1.00 92.56 204 ARG A N 1
ATOM 1482 C CA . ARG A 1 204 ? 19.607 -0.740 -29.768 1.00 92.56 204 ARG A CA 1
ATOM 1483 C C . ARG A 1 204 ? 19.898 -1.895 -28.818 1.00 92.56 204 ARG A C 1
ATOM 1485 O O . ARG A 1 204 ? 18.952 -2.443 -28.264 1.00 92.56 204 ARG A O 1
ATOM 1492 N N . TYR A 1 205 ? 21.168 -2.242 -28.631 1.00 93.50 205 TYR A N 1
ATOM 1493 C CA . TYR A 1 205 ? 21.607 -3.254 -27.680 1.00 93.50 205 TYR A CA 1
ATOM 1494 C C . TYR A 1 205 ? 21.163 -2.886 -26.265 1.00 93.50 205 TYR A C 1
ATOM 1496 O O . TYR A 1 205 ? 20.450 -3.671 -25.653 1.00 93.50 205 TYR A O 1
ATOM 1504 N N . GLU A 1 206 ? 21.436 -1.662 -25.811 1.00 90.12 206 GLU A N 1
ATOM 1505 C CA . GLU A 1 206 ? 21.010 -1.153 -24.505 1.00 90.12 206 GLU A CA 1
ATOM 1506 C C . GLU A 1 206 ? 19.492 -1.252 -24.312 1.00 90.12 206 GLU A C 1
ATOM 1508 O O . GLU A 1 206 ? 19.031 -1.742 -23.284 1.00 90.12 206 GLU A O 1
ATOM 1513 N N . ARG A 1 207 ? 18.699 -0.861 -25.321 1.00 88.12 207 ARG A N 1
ATOM 1514 C CA . ARG A 1 207 ? 17.229 -0.959 -25.272 1.00 88.12 207 ARG A CA 1
ATOM 1515 C C . ARG A 1 207 ? 16.705 -2.392 -25.267 1.00 88.12 207 ARG A C 1
ATOM 1517 O O . ARG A 1 207 ? 15.642 -2.622 -24.709 1.00 88.12 207 ARG A O 1
ATOM 1524 N N . MET A 1 208 ? 17.404 -3.325 -25.911 1.00 89.38 208 MET A N 1
ATOM 1525 C CA . MET A 1 208 ? 17.038 -4.747 -25.909 1.00 89.38 208 MET A CA 1
ATOM 1526 C C . MET A 1 208 ? 17.551 -5.475 -24.659 1.00 89.38 208 MET A C 1
ATOM 1528 O O . MET A 1 208 ? 16.983 -6.496 -24.292 1.00 89.38 208 MET A O 1
ATOM 1532 N N . SER A 1 209 ? 18.613 -4.972 -24.018 1.00 91.31 209 SER A N 1
ATOM 1533 C CA . SER A 1 209 ? 19.180 -5.537 -22.788 1.00 91.31 209 SER A CA 1
ATOM 1534 C C . SER A 1 209 ? 18.530 -4.999 -21.516 1.00 91.31 209 SER A C 1
ATOM 1536 O O . SER A 1 209 ? 18.621 -5.632 -20.467 1.00 91.31 209 SER A O 1
ATOM 1538 N N . GLN A 1 210 ? 17.911 -3.818 -21.577 1.00 90.06 210 GLN A N 1
ATOM 1539 C CA . GLN A 1 210 ? 17.155 -3.275 -20.457 1.00 90.06 210 GLN A CA 1
ATOM 1540 C C . GLN A 1 210 ? 15.835 -4.040 -20.315 1.00 90.06 210 GLN A C 1
ATOM 1542 O O . GLN A 1 210 ? 15.114 -4.171 -21.307 1.00 90.06 210 GLN A O 1
ATOM 1547 N N . PRO A 1 211 ? 15.491 -4.511 -19.102 1.00 91.75 211 PRO A N 1
ATOM 1548 C CA . PRO A 1 211 ? 14.181 -5.082 -18.844 1.00 91.75 211 PRO A CA 1
ATOM 1549 C C . PRO A 1 211 ? 13.088 -4.105 -19.264 1.00 91.75 211 PRO A C 1
ATOM 1551 O O . PRO A 1 211 ? 13.162 -2.900 -18.999 1.00 91.75 211 PRO A O 1
ATOM 1554 N N . THR A 1 212 ? 12.054 -4.622 -19.912 1.00 92.19 212 THR A N 1
ATOM 1555 C CA . THR A 1 212 ? 10.879 -3.818 -20.238 1.00 92.19 212 THR A CA 1
ATOM 1556 C C . THR A 1 212 ? 10.202 -3.322 -18.954 1.00 92.19 212 THR A C 1
ATOM 1558 O O . THR A 1 212 ? 10.391 -3.870 -17.863 1.00 92.19 212 THR A O 1
ATOM 1561 N N . ALA A 1 213 ? 9.387 -2.269 -19.055 1.00 91.12 213 ALA A N 1
ATOM 1562 C CA . ALA A 1 213 ? 8.647 -1.757 -17.899 1.00 91.12 213 ALA A CA 1
ATOM 1563 C C . ALA A 1 213 ? 7.724 -2.827 -17.283 1.00 91.12 213 ALA A C 1
ATOM 1565 O O . ALA A 1 213 ? 7.599 -2.903 -16.062 1.00 91.12 213 ALA A O 1
ATOM 1566 N N . GLU A 1 214 ? 7.133 -3.686 -18.120 1.00 91.06 214 GLU A N 1
ATOM 1567 C CA . GLU A 1 214 ? 6.303 -4.807 -17.671 1.00 91.06 214 GLU A CA 1
ATOM 1568 C C . GLU A 1 214 ? 7.131 -5.901 -16.995 1.00 91.06 214 GLU A C 1
ATOM 1570 O O . GLU A 1 214 ? 6.755 -6.364 -15.923 1.00 91.06 214 GLU A O 1
ATOM 1575 N N . GLU A 1 215 ? 8.291 -6.271 -17.544 1.00 91.88 215 GLU A N 1
ATOM 1576 C CA . GLU A 1 215 ? 9.204 -7.213 -16.879 1.00 91.88 215 GLU A CA 1
ATOM 1577 C C . GLU A 1 215 ? 9.675 -6.669 -15.529 1.00 91.88 215 GLU A C 1
ATOM 1579 O O . GLU A 1 215 ? 9.672 -7.389 -14.537 1.00 91.88 215 GLU A O 1
ATOM 1584 N N . THR A 1 216 ? 10.014 -5.381 -15.457 1.00 92.62 216 THR A N 1
ATOM 1585 C CA . THR A 1 216 ? 10.394 -4.727 -14.197 1.00 92.62 216 THR A CA 1
ATOM 1586 C C . THR A 1 216 ? 9.243 -4.774 -13.191 1.00 92.62 216 THR A C 1
ATOM 1588 O O . THR A 1 216 ? 9.457 -5.100 -12.025 1.00 92.62 216 THR A O 1
ATOM 1591 N N . ARG A 1 217 ? 8.007 -4.509 -13.632 1.00 91.56 217 ARG A N 1
ATOM 1592 C CA . ARG A 1 217 ? 6.809 -4.623 -12.792 1.00 91.56 217 ARG A CA 1
ATOM 1593 C C . ARG A 1 217 ? 6.597 -6.054 -12.301 1.00 91.56 217 ARG A C 1
ATOM 1595 O O . ARG A 1 217 ? 6.321 -6.248 -11.123 1.00 91.56 217 ARG A O 1
ATOM 1602 N N . GLN A 1 218 ? 6.750 -7.048 -13.172 1.00 91.00 218 GLN A N 1
ATOM 1603 C CA . GLN A 1 218 ? 6.638 -8.463 -12.811 1.00 91.00 218 GLN A CA 1
ATOM 1604 C C . GLN A 1 218 ? 7.723 -8.883 -11.818 1.00 91.00 218 GLN A C 1
ATOM 1606 O O . GLN A 1 218 ? 7.421 -9.588 -10.862 1.00 91.00 218 GLN A O 1
ATOM 1611 N N . LEU A 1 219 ? 8.961 -8.417 -12.002 1.00 91.75 219 LEU A N 1
ATOM 1612 C CA . LEU A 1 219 ? 10.060 -8.658 -11.069 1.00 91.75 219 LEU A CA 1
ATOM 1613 C C . LEU A 1 219 ? 9.779 -8.046 -9.694 1.00 91.75 219 LEU A C 1
ATOM 1615 O O . LEU A 1 219 ? 10.043 -8.693 -8.683 1.00 91.75 219 LEU A O 1
ATOM 1619 N N . LEU A 1 220 ? 9.216 -6.835 -9.647 1.00 92.69 220 LEU A N 1
ATOM 1620 C CA . LEU A 1 220 ? 8.808 -6.201 -8.393 1.00 92.69 220 LEU A CA 1
ATOM 1621 C C . LEU A 1 220 ? 7.699 -6.997 -7.701 1.00 92.69 220 LEU A C 1
ATOM 1623 O O . LEU A 1 220 ? 7.872 -7.359 -6.542 1.00 92.69 220 LEU A O 1
ATOM 1627 N N . LEU A 1 221 ? 6.628 -7.350 -8.420 1.00 90.19 221 LEU A N 1
ATOM 1628 C CA . LEU A 1 221 ? 5.528 -8.157 -7.877 1.00 90.19 221 LEU A CA 1
ATOM 1629 C C . LEU A 1 221 ? 6.014 -9.528 -7.384 1.00 90.19 221 LEU A C 1
ATOM 1631 O O . LEU A 1 221 ? 5.624 -9.982 -6.313 1.00 90.19 221 LEU A O 1
ATOM 1635 N N . ALA A 1 222 ? 6.905 -10.178 -8.136 1.00 91.75 222 ALA A N 1
ATOM 1636 C CA . ALA A 1 222 ? 7.511 -11.443 -7.733 1.00 91.75 222 ALA A CA 1
ATOM 1637 C C . ALA A 1 222 ? 8.392 -11.280 -6.484 1.00 91.75 222 ALA A C 1
ATOM 1639 O O . ALA A 1 222 ? 8.384 -12.145 -5.610 1.00 91.75 222 ALA A O 1
ATOM 1640 N N . GLY A 1 223 ? 9.132 -10.174 -6.377 1.00 93.19 223 GLY A N 1
ATOM 1641 C CA . GLY A 1 223 ? 9.922 -9.835 -5.196 1.00 93.19 223 GLY A CA 1
ATOM 1642 C C . GLY A 1 223 ? 9.059 -9.571 -3.960 1.00 93.19 223 GLY A C 1
ATOM 1643 O O . GLY A 1 223 ? 9.364 -10.086 -2.885 1.00 93.19 223 GLY A O 1
ATOM 1644 N N . GLU A 1 224 ? 7.965 -8.823 -4.114 1.00 93.19 224 GLU A N 1
ATOM 1645 C CA . GLU A 1 224 ? 6.984 -8.547 -3.055 1.00 93.19 224 GLU A CA 1
ATOM 1646 C C . GLU A 1 224 ? 6.315 -9.835 -2.570 1.00 93.19 224 GLU A C 1
ATOM 1648 O O . GLU A 1 224 ? 6.318 -10.112 -1.371 1.00 93.19 224 GLU A O 1
ATOM 1653 N N . LEU A 1 225 ? 5.866 -10.689 -3.492 1.00 94.69 225 LEU A N 1
ATOM 1654 C CA . LEU A 1 225 ? 5.305 -11.997 -3.163 1.00 94.69 225 LEU A CA 1
ATOM 1655 C C . LEU A 1 225 ? 6.321 -12.893 -2.443 1.00 94.69 225 LEU A C 1
ATOM 1657 O O . LEU A 1 225 ? 6.003 -13.523 -1.436 1.00 94.69 225 LEU A O 1
ATOM 1661 N N . ASN A 1 226 ? 7.564 -12.943 -2.929 1.00 94.38 226 ASN A N 1
ATOM 1662 C CA . ASN A 1 226 ? 8.614 -13.746 -2.307 1.00 94.38 226 ASN A CA 1
ATOM 1663 C C . ASN A 1 226 ? 8.903 -13.280 -0.869 1.00 94.38 226 ASN A C 1
ATOM 1665 O O . ASN A 1 226 ? 9.049 -14.101 0.041 1.00 94.38 226 ASN A O 1
ATOM 1669 N N . ARG A 1 227 ? 8.915 -11.961 -0.656 1.00 95.25 227 ARG A N 1
ATOM 1670 C CA . ARG A 1 227 ? 9.040 -11.342 0.667 1.00 95.25 227 ARG A CA 1
ATOM 1671 C C . ARG A 1 227 ? 7.844 -11.671 1.562 1.00 95.25 227 ARG A C 1
ATOM 1673 O O . ARG A 1 227 ? 8.053 -12.017 2.720 1.00 95.25 227 ARG A O 1
ATOM 1680 N N . ALA A 1 228 ? 6.620 -11.616 1.035 1.00 96.38 228 ALA A N 1
ATOM 1681 C CA . ALA A 1 228 ? 5.399 -11.939 1.771 1.00 96.38 228 ALA A CA 1
ATOM 1682 C C . ALA A 1 228 ? 5.312 -13.421 2.186 1.00 96.38 228 ALA A C 1
ATOM 1684 O O . ALA A 1 228 ? 4.747 -13.726 3.236 1.00 96.38 228 ALA A O 1
ATOM 1685 N N . ARG A 1 229 ? 5.898 -14.331 1.394 1.00 95.12 229 ARG A N 1
ATOM 1686 C CA . ARG A 1 229 ? 5.933 -15.780 1.659 1.00 95.12 229 ARG A CA 1
ATOM 1687 C C . ARG A 1 229 ? 6.887 -16.185 2.781 1.00 95.12 229 ARG A C 1
ATOM 1689 O O . ARG A 1 229 ? 6.520 -17.017 3.602 1.00 95.12 229 ARG A O 1
ATOM 1696 N N . HIS A 1 230 ? 8.111 -15.660 2.784 1.00 94.19 230 HIS A N 1
ATOM 1697 C CA . HIS A 1 230 ? 9.187 -16.229 3.606 1.00 94.19 230 HIS A CA 1
ATOM 1698 C C . HIS A 1 230 ? 9.409 -15.476 4.915 1.00 94.19 230 HIS A C 1
ATOM 1700 O O . HIS A 1 230 ? 9.404 -16.080 5.983 1.00 94.19 230 HIS A O 1
ATOM 1706 N N . GLU A 1 231 ? 9.619 -14.165 4.838 1.00 93.62 231 GLU A N 1
ATOM 1707 C CA . GLU A 1 231 ? 9.995 -13.359 5.999 1.00 93.62 231 GLU A CA 1
ATOM 1708 C C . GLU A 1 231 ? 9.489 -11.920 5.826 1.00 93.62 231 GLU A C 1
ATOM 1710 O O . GLU A 1 231 ? 10.273 -10.984 5.620 1.00 93.62 231 GLU A O 1
ATOM 1715 N N . PRO A 1 232 ? 8.159 -11.705 5.852 1.00 96.31 232 PRO A N 1
ATOM 1716 C CA . PRO A 1 232 ? 7.636 -10.353 5.833 1.00 96.31 232 PRO A CA 1
ATOM 1717 C C . PRO A 1 232 ? 8.034 -9.654 7.135 1.00 96.31 232 PRO A C 1
ATOM 1719 O O . PRO A 1 232 ? 7.895 -10.233 8.219 1.00 96.31 232 PRO A O 1
ATOM 1722 N N . PRO A 1 233 ? 8.503 -8.397 7.083 1.00 96.94 233 PRO A N 1
ATOM 1723 C CA . PRO A 1 233 ? 8.762 -7.677 8.315 1.00 96.94 233 PRO A CA 1
ATOM 1724 C C . PRO A 1 233 ? 7.453 -7.458 9.069 1.00 96.94 233 PRO A C 1
ATOM 1726 O O . PRO A 1 233 ? 6.374 -7.338 8.487 1.00 96.94 233 PRO A O 1
ATOM 1729 N N . ILE A 1 234 ? 7.565 -7.323 10.387 1.00 95.62 234 ILE A N 1
ATOM 1730 C CA . ILE A 1 234 ? 6.415 -7.148 11.279 1.00 95.62 234 ILE A CA 1
ATOM 1731 C C . ILE A 1 234 ? 5.548 -5.949 10.855 1.00 95.62 234 ILE A C 1
ATOM 1733 O O . ILE A 1 234 ? 4.325 -6.027 10.928 1.00 95.62 234 ILE A O 1
ATOM 1737 N N . SER A 1 235 ? 6.158 -4.872 10.349 1.00 94.88 235 SER A N 1
ATOM 1738 C CA . SER A 1 235 ? 5.442 -3.708 9.811 1.00 94.88 235 SER A CA 1
ATOM 1739 C C . SER A 1 235 ? 4.507 -4.060 8.652 1.00 94.88 235 SER A C 1
ATOM 1741 O O . SER A 1 235 ? 3.415 -3.506 8.553 1.00 94.88 235 SER A O 1
ATOM 1743 N N . ASP A 1 236 ? 4.902 -4.991 7.786 1.00 95.62 236 ASP A N 1
ATOM 1744 C CA . ASP A 1 236 ? 4.148 -5.381 6.589 1.00 95.62 236 ASP A CA 1
ATOM 1745 C C . ASP A 1 236 ? 3.041 -6.382 6.929 1.00 95.62 236 ASP A C 1
ATOM 1747 O O . ASP A 1 236 ? 2.046 -6.480 6.211 1.00 95.62 236 ASP A O 1
ATOM 1751 N N . ILE A 1 237 ? 3.196 -7.116 8.033 1.00 96.94 237 ILE A N 1
ATOM 1752 C CA . ILE A 1 237 ? 2.138 -7.952 8.607 1.00 96.94 237 ILE A CA 1
ATOM 1753 C C . ILE A 1 237 ? 1.078 -7.056 9.259 1.00 96.94 237 ILE A C 1
ATOM 1755 O O . ILE A 1 237 ? -0.099 -7.159 8.933 1.00 96.94 237 ILE A O 1
ATOM 1759 N N . ILE A 1 238 ? 1.491 -6.132 10.136 1.00 94.69 238 ILE A N 1
ATOM 1760 C CA . ILE A 1 238 ? 0.580 -5.241 10.877 1.00 94.69 238 ILE A CA 1
ATOM 1761 C C . ILE A 1 238 ? -0.143 -4.269 9.937 1.00 94.69 238 ILE A C 1
ATOM 1763 O O . ILE A 1 238 ? -1.330 -4.016 10.113 1.00 94.69 238 ILE A O 1
ATOM 1767 N N . SER A 1 239 ? 0.532 -3.748 8.908 1.00 92.75 239 SER A N 1
ATOM 1768 C CA . SER A 1 239 ? -0.106 -2.909 7.875 1.00 92.75 239 SER A CA 1
ATOM 1769 C C . SER A 1 239 ? -0.965 -3.696 6.884 1.00 92.75 239 SER A C 1
ATOM 1771 O O . SER A 1 239 ? -1.566 -3.091 6.000 1.00 92.75 239 SER A O 1
ATOM 1773 N N . ALA A 1 240 ? -1.014 -5.024 7.017 1.00 95.56 240 ALA A N 1
ATOM 1774 C CA . ALA A 1 240 ? -1.702 -5.952 6.131 1.00 95.56 240 ALA A CA 1
ATOM 1775 C C . ALA A 1 240 ? -1.162 -6.050 4.696 1.00 95.56 240 ALA A C 1
ATOM 1777 O O . ALA A 1 240 ? -1.686 -6.837 3.912 1.00 95.56 240 ALA A O 1
ATOM 1778 N N . ARG A 1 241 ? -0.089 -5.324 4.350 1.00 95.38 241 ARG A N 1
ATOM 1779 C CA . ARG A 1 241 ? 0.517 -5.355 3.010 1.00 95.38 241 ARG A CA 1
ATOM 1780 C C . ARG A 1 241 ? 0.872 -6.777 2.581 1.00 95.38 241 ARG A C 1
ATOM 1782 O O . ARG A 1 241 ? 0.416 -7.229 1.543 1.00 95.38 241 ARG A O 1
ATOM 1789 N N . SER A 1 242 ? 1.605 -7.503 3.423 1.00 97.19 242 SER A N 1
ATOM 1790 C CA . SER A 1 242 ? 2.011 -8.884 3.119 1.00 97.19 242 SER A CA 1
ATOM 1791 C C . SER A 1 242 ? 0.825 -9.848 2.993 1.00 97.19 242 SER A C 1
ATOM 1793 O O . SER A 1 242 ? 0.866 -10.767 2.180 1.00 97.19 242 SER A O 1
ATOM 1795 N N . LEU A 1 243 ? -0.251 -9.631 3.760 1.00 97.69 243 LEU A N 1
ATOM 1796 C CA . LEU A 1 243 ? -1.472 -10.428 3.646 1.00 97.69 243 LEU A CA 1
ATOM 1797 C C . LEU A 1 243 ? -2.189 -10.138 2.320 1.00 97.69 243 LEU A C 1
ATOM 1799 O O . LEU A 1 243 ? -2.674 -11.071 1.689 1.00 97.69 243 LEU A O 1
ATOM 1803 N N . ASN A 1 244 ? -2.228 -8.873 1.890 1.00 96.56 244 ASN A N 1
ATOM 1804 C CA . ASN A 1 244 ? -2.832 -8.467 0.619 1.00 96.56 244 ASN A CA 1
ATOM 1805 C C . ASN A 1 244 ? -2.017 -8.951 -0.585 1.00 96.56 244 ASN A C 1
ATOM 1807 O O . ASN A 1 244 ? -2.601 -9.440 -1.547 1.00 96.56 244 ASN A O 1
ATOM 1811 N N . ASP A 1 245 ? -0.684 -8.920 -0.515 1.00 96.12 245 ASP A N 1
ATOM 1812 C CA . ASP A 1 245 ? 0.186 -9.479 -1.558 1.00 96.12 245 ASP A CA 1
ATOM 1813 C C . ASP A 1 245 ? -0.121 -10.976 -1.780 1.00 96.12 245 ASP A C 1
ATOM 1815 O O . ASP A 1 245 ? -0.304 -11.425 -2.916 1.00 96.12 245 ASP A O 1
ATOM 1819 N N . LEU A 1 246 ? -0.268 -11.741 -0.688 1.00 97.06 246 LEU A N 1
ATOM 1820 C CA . LEU A 1 246 ? -0.673 -13.151 -0.729 1.00 97.06 246 LEU A CA 1
ATOM 1821 C C . LEU A 1 246 ? -2.120 -13.320 -1.211 1.00 97.06 246 LEU A C 1
ATOM 1823 O O . LEU A 1 246 ? -2.391 -14.182 -2.045 1.00 97.06 246 LEU A O 1
ATOM 1827 N N . LEU A 1 247 ? -3.051 -12.498 -0.723 1.00 97.19 247 LEU A N 1
ATOM 1828 C CA . LEU A 1 247 ? -4.461 -12.534 -1.113 1.00 97.19 247 LEU A CA 1
ATOM 1829 C C . LEU A 1 247 ? -4.628 -12.326 -2.618 1.00 97.19 247 LEU A C 1
ATOM 1831 O O . LEU A 1 247 ? -5.308 -13.115 -3.269 1.00 97.19 247 LEU A O 1
ATOM 1835 N N . HIS A 1 248 ? -4.005 -11.291 -3.179 1.00 95.81 248 HIS A N 1
ATOM 1836 C CA . HIS A 1 248 ? -4.094 -10.977 -4.600 1.00 95.81 248 HIS A CA 1
ATOM 1837 C C . HIS A 1 248 ? -3.431 -12.049 -5.464 1.00 95.81 248 HIS A C 1
ATOM 1839 O O . HIS A 1 248 ? -3.957 -12.378 -6.529 1.00 95.81 248 HIS A O 1
ATOM 1845 N N . HIS A 1 249 ? -2.306 -12.615 -5.019 1.00 95.69 249 HIS A N 1
ATOM 1846 C CA . HIS A 1 249 ? -1.684 -13.739 -5.711 1.00 95.69 249 HIS A CA 1
ATOM 1847 C C . HIS A 1 249 ? -2.627 -14.951 -5.743 1.00 95.69 249 HIS A C 1
ATOM 1849 O O . HIS A 1 249 ? -2.985 -15.432 -6.818 1.00 95.69 249 HIS A O 1
ATOM 1855 N N . LEU A 1 250 ? -3.125 -15.370 -4.577 1.00 95.94 250 LEU A N 1
ATOM 1856 C CA . LEU A 1 250 ? -4.032 -16.509 -4.439 1.00 95.94 250 LEU A CA 1
ATOM 1857 C C . LEU A 1 250 ? -5.351 -16.304 -5.190 1.00 95.94 250 LEU A C 1
ATOM 1859 O O . LEU A 1 250 ? -5.842 -17.223 -5.841 1.00 95.94 250 LEU A O 1
ATOM 1863 N N . ALA A 1 251 ? -5.935 -15.106 -5.138 1.00 95.31 251 ALA A N 1
ATOM 1864 C CA . ALA A 1 251 ? -7.197 -14.784 -5.803 1.00 95.31 251 ALA A CA 1
ATOM 1865 C C . ALA A 1 251 ? -7.143 -14.986 -7.329 1.00 95.31 251 ALA A C 1
ATOM 1867 O O . ALA A 1 251 ? -8.176 -15.300 -7.938 1.00 95.31 251 ALA A O 1
ATOM 1868 N N . ASN A 1 252 ? -5.951 -14.828 -7.916 1.00 94.62 252 ASN A N 1
ATOM 1869 C CA . ASN A 1 252 ? -5.671 -14.993 -9.340 1.00 94.62 252 ASN A CA 1
ATOM 1870 C C . ASN A 1 252 ? -5.122 -16.386 -9.704 1.00 94.62 252 ASN A C 1
ATOM 1872 O O . ASN A 1 252 ? -4.965 -16.682 -10.889 1.00 94.62 252 ASN A O 1
ATOM 1876 N N . ASP A 1 253 ? -4.854 -17.249 -8.721 1.00 93.81 253 ASP A N 1
ATOM 1877 C CA . ASP A 1 253 ? -4.284 -18.576 -8.944 1.00 93.81 253 ASP A CA 1
ATOM 1878 C C . ASP A 1 253 ? -5.369 -19.610 -9.333 1.00 93.81 253 ASP A C 1
ATOM 1880 O O . ASP A 1 253 ? -6.287 -19.885 -8.547 1.00 93.81 253 ASP A O 1
ATOM 1884 N N . PRO A 1 254 ? -5.288 -20.237 -10.525 1.00 91.62 254 PRO A N 1
ATOM 1885 C CA . PRO A 1 254 ? -6.254 -21.246 -10.960 1.00 91.62 254 PRO A CA 1
ATOM 1886 C C . PRO A 1 254 ? -6.176 -22.567 -10.176 1.00 91.62 254 PRO A C 1
ATOM 1888 O O . PRO A 1 254 ? -7.144 -23.331 -10.185 1.00 91.62 254 PRO A O 1
ATOM 1891 N N . ALA A 1 255 ? -5.060 -22.866 -9.504 1.00 90.44 255 ALA A N 1
ATOM 1892 C CA . ALA A 1 255 ? -4.890 -24.073 -8.695 1.00 90.44 255 ALA A CA 1
ATOM 1893 C C . ALA A 1 255 ? -5.534 -23.951 -7.302 1.00 90.44 255 ALA A C 1
ATOM 1895 O O . ALA A 1 255 ? -5.761 -24.969 -6.640 1.00 90.44 255 ALA A O 1
ATOM 1896 N N . ARG A 1 256 ? -5.910 -22.732 -6.885 1.00 90.19 256 ARG A N 1
ATOM 1897 C CA . ARG A 1 256 ? -6.487 -22.439 -5.566 1.00 90.19 256 ARG A CA 1
ATOM 1898 C C . ARG A 1 256 ? -7.642 -23.363 -5.155 1.00 90.19 256 ARG A C 1
ATOM 1900 O O . ARG A 1 256 ? -7.593 -23.827 -4.024 1.00 90.19 256 ARG A O 1
ATOM 1907 N N . PRO A 1 257 ? -8.650 -23.699 -5.988 1.00 84.81 257 PRO A N 1
ATOM 1908 C CA . PRO A 1 257 ? -9.777 -24.530 -5.542 1.00 84.81 257 PRO A CA 1
ATOM 1909 C C . PRO A 1 257 ? -9.392 -25.951 -5.098 1.00 84.81 257 PRO A C 1
ATOM 1911 O O . PRO A 1 257 ? -10.202 -26.638 -4.485 1.00 84.81 257 PRO A O 1
ATOM 1914 N N . LYS A 1 258 ? -8.179 -26.412 -5.431 1.00 86.69 258 LYS A N 1
ATOM 1915 C CA . LYS A 1 258 ? -7.648 -27.732 -5.059 1.00 86.69 258 LYS A CA 1
ATOM 1916 C C . LYS A 1 258 ? -6.648 -27.661 -3.899 1.00 86.69 258 LYS A C 1
ATOM 1918 O O . LYS A 1 258 ? -5.951 -28.642 -3.645 1.00 86.69 258 LYS A O 1
ATOM 1923 N N . GLY A 1 259 ? -6.531 -26.502 -3.253 1.00 88.50 259 GLY A N 1
ATOM 1924 C CA . GLY A 1 259 ? -5.564 -26.271 -2.191 1.00 88.50 259 GLY A CA 1
ATOM 1925 C C . GLY A 1 259 ? -5.833 -27.085 -0.919 1.00 88.50 259 GLY A C 1
ATOM 1926 O O . GLY A 1 259 ? -6.918 -27.641 -0.734 1.00 88.50 259 GLY A O 1
ATOM 1927 N N . PRO A 1 260 ? -4.832 -27.173 -0.029 1.00 94.44 260 PRO A N 1
ATOM 1928 C CA . PRO A 1 260 ? -4.946 -27.877 1.241 1.00 94.44 260 PRO A CA 1
ATOM 1929 C C . PRO A 1 260 ? -5.959 -27.193 2.163 1.00 94.44 260 PRO A C 1
ATOM 1931 O O . PRO A 1 260 ? -6.057 -25.969 2.218 1.00 94.44 260 PRO A O 1
ATOM 1934 N N . ASN A 1 261 ? -6.671 -27.982 2.962 1.00 95.44 261 ASN A N 1
ATOM 1935 C CA . ASN A 1 261 ? -7.591 -27.448 3.960 1.00 95.44 261 ASN A CA 1
ATOM 1936 C C . ASN A 1 261 ? -6.824 -26.964 5.206 1.00 95.44 261 ASN A C 1
ATOM 1938 O O . ASN A 1 261 ? -6.714 -27.689 6.193 1.00 95.44 261 ASN A O 1
ATOM 1942 N N . ILE A 1 262 ? -6.257 -25.756 5.143 1.00 97.12 262 ILE A N 1
ATOM 1943 C CA . ILE A 1 262 ? -5.622 -25.101 6.295 1.00 97.12 262 ILE A CA 1
ATOM 1944 C C . ILE A 1 262 ? -6.703 -24.363 7.079 1.00 97.12 262 ILE A C 1
ATOM 1946 O O . ILE A 1 262 ? -7.231 -23.355 6.606 1.00 97.12 262 ILE A O 1
ATOM 1950 N N . ALA A 1 263 ? -7.040 -24.892 8.256 1.00 97.50 263 ALA A N 1
ATOM 1951 C CA . ALA A 1 263 ? -8.039 -24.303 9.139 1.00 97.50 263 ALA A CA 1
ATOM 1952 C C . ALA A 1 263 ? -7.600 -22.912 9.616 1.00 97.50 263 ALA A C 1
ATOM 1954 O O . ALA A 1 263 ? -6.428 -22.697 9.930 1.00 97.50 263 ALA A O 1
ATOM 1955 N N . VAL A 1 264 ? -8.553 -21.985 9.685 1.00 97.06 264 VAL A N 1
ATOM 1956 C CA . VAL A 1 264 ? -8.353 -20.651 10.260 1.00 97.06 264 VAL A CA 1
ATOM 1957 C C . VAL A 1 264 ? -9.237 -20.541 11.494 1.00 97.06 264 VAL A C 1
ATOM 1959 O O . VAL A 1 264 ? -10.402 -20.920 11.454 1.00 97.06 264 VAL A O 1
ATOM 1962 N N . ASP A 1 265 ? -8.666 -20.064 12.595 1.00 97.38 265 ASP A N 1
ATOM 1963 C CA . ASP A 1 265 ? -9.387 -19.907 13.856 1.00 97.38 265 ASP A CA 1
ATOM 1964 C C . ASP A 1 265 ? -10.408 -18.755 13.766 1.00 97.38 265 ASP A C 1
ATOM 1966 O O . ASP A 1 265 ? -10.076 -17.634 13.364 1.00 97.38 265 ASP A O 1
ATOM 1970 N N . ASP A 1 266 ? -11.646 -19.019 14.182 1.00 96.19 266 ASP A N 1
ATOM 1971 C CA . ASP A 1 266 ? -12.724 -18.031 14.249 1.00 96.19 266 ASP A CA 1
ATOM 1972 C C . ASP A 1 266 ? -12.369 -16.852 15.174 1.00 96.19 266 ASP A C 1
ATOM 1974 O O . ASP A 1 266 ? -12.807 -15.720 14.943 1.00 96.19 266 ASP A O 1
ATOM 1978 N N . GLU A 1 267 ? -11.580 -17.081 16.231 1.00 95.88 267 GLU A N 1
ATOM 1979 C CA . GLU A 1 267 ? -11.106 -16.016 17.122 1.00 95.88 267 GLU A CA 1
ATOM 1980 C C . GLU A 1 267 ? -10.106 -15.088 16.430 1.00 95.88 267 GLU A C 1
ATOM 1982 O O . GLU A 1 267 ? -10.143 -13.873 16.646 1.00 95.88 267 GLU A O 1
ATOM 1987 N N . VAL A 1 268 ? -9.258 -15.642 15.558 1.00 96.56 268 VAL A N 1
ATOM 1988 C CA . VAL A 1 268 ? -8.339 -14.861 14.723 1.00 96.56 268 VAL A CA 1
ATOM 1989 C C . VAL A 1 268 ? -9.152 -14.005 13.759 1.00 96.56 268 VAL A C 1
ATOM 1991 O O . VAL A 1 268 ? -8.962 -12.792 13.732 1.00 96.56 268 VAL A O 1
ATOM 1994 N N . LEU A 1 269 ? -10.119 -14.589 13.043 1.00 95.62 269 LEU A N 1
ATOM 1995 C CA . LEU A 1 269 ? -10.930 -13.875 12.047 1.00 95.62 269 LEU A CA 1
ATOM 1996 C C . LEU A 1 269 ? -11.723 -12.694 12.625 1.00 95.62 269 LEU A C 1
ATOM 1998 O O . LEU A 1 269 ? -11.846 -11.664 11.965 1.00 95.62 269 LEU A O 1
ATOM 2002 N N . LYS A 1 270 ? -12.216 -12.784 13.868 1.00 94.31 270 LYS A N 1
ATOM 2003 C CA . LYS A 1 270 ? -12.915 -11.663 14.534 1.00 94.31 270 LYS A CA 1
ATOM 2004 C C . LYS A 1 270 ? -12.033 -10.414 14.676 1.00 94.31 270 LYS A C 1
ATOM 2006 O O . LYS A 1 270 ? -12.538 -9.292 14.574 1.00 94.31 270 LYS A O 1
ATOM 2011 N N . LYS A 1 271 ? -10.726 -10.612 14.860 1.00 94.00 271 LYS A N 1
ATOM 2012 C CA . LYS A 1 271 ? -9.718 -9.555 15.044 1.00 94.00 271 LYS A CA 1
ATOM 2013 C C . LYS A 1 271 ? -9.183 -8.980 13.732 1.00 94.00 271 LYS A C 1
ATOM 2015 O O . LYS A 1 271 ? -8.569 -7.920 13.720 1.00 94.00 271 LYS A O 1
ATOM 2020 N N . ILE A 1 272 ? -9.430 -9.641 12.602 1.00 95.38 272 ILE A N 1
ATOM 2021 C CA . ILE A 1 272 ? -8.934 -9.175 11.304 1.00 95.38 272 ILE A CA 1
ATOM 2022 C C . ILE A 1 272 ? -9.809 -8.049 10.769 1.00 95.38 272 ILE A C 1
ATOM 2024 O O . ILE A 1 272 ? -11.027 -8.185 10.632 1.00 95.38 272 ILE A O 1
ATOM 2028 N N . ASN A 1 273 ? -9.187 -6.918 10.458 1.00 93.50 273 ASN A N 1
ATOM 2029 C CA . ASN A 1 273 ? -9.843 -5.773 9.844 1.00 93.50 273 ASN A CA 1
ATOM 2030 C C . ASN A 1 273 ? -9.802 -5.896 8.323 1.00 93.50 273 ASN A C 1
ATOM 2032 O O . ASN A 1 273 ? -8.826 -6.374 7.748 1.00 93.50 273 ASN A O 1
ATOM 2036 N N . VAL A 1 274 ? -10.863 -5.421 7.677 1.00 94.00 274 VAL A N 1
ATOM 2037 C CA . VAL A 1 274 ? -10.994 -5.399 6.219 1.00 94.00 274 VAL A CA 1
ATOM 2038 C C . VAL A 1 274 ? -11.263 -3.987 5.733 1.00 94.00 274 VAL A C 1
ATOM 2040 O O . VAL A 1 274 ? -11.690 -3.121 6.495 1.00 94.00 274 VAL A O 1
ATOM 2043 N N . THR A 1 275 ? -11.000 -3.753 4.461 1.00 92.38 275 THR A N 1
ATOM 2044 C CA . THR A 1 275 ? -11.364 -2.547 3.727 1.00 92.38 275 THR A CA 1
ATOM 2045 C C . THR A 1 275 ? -11.801 -2.944 2.318 1.00 92.38 275 THR A C 1
ATOM 2047 O O . THR A 1 275 ? -11.620 -4.090 1.914 1.00 92.38 275 THR A O 1
ATOM 2050 N N . GLY A 1 276 ? -12.421 -2.034 1.573 1.00 89.06 276 GLY A N 1
ATOM 2051 C CA . GLY A 1 276 ? -12.689 -2.282 0.156 1.00 89.06 276 GLY A CA 1
ATOM 2052 C C . GLY A 1 276 ? -11.402 -2.206 -0.670 1.00 89.06 276 GLY A C 1
ATOM 2053 O O . GLY A 1 276 ? -10.488 -1.474 -0.306 1.00 89.06 276 GLY A O 1
ATOM 2054 N N . VAL A 1 277 ? -11.373 -2.868 -1.831 1.00 83.56 277 VAL A N 1
ATOM 2055 C CA . VAL A 1 277 ? -10.238 -2.891 -2.797 1.00 83.56 277 VAL A CA 1
ATOM 2056 C C . VAL A 1 277 ? -9.831 -1.502 -3.339 1.00 83.56 277 VAL A C 1
ATOM 2058 O O . VAL A 1 277 ? -8.875 -1.342 -4.096 1.00 83.56 277 VAL A O 1
ATOM 2061 N N . ASN A 1 278 ? -10.555 -0.442 -2.981 1.00 76.50 278 ASN A N 1
ATOM 2062 C CA . ASN A 1 278 ? -10.230 0.908 -3.418 1.00 76.50 278 ASN A CA 1
ATOM 2063 C C . ASN A 1 278 ? -8.864 1.328 -2.825 1.00 76.50 278 ASN A C 1
ATOM 2065 O O . ASN A 1 278 ? -8.677 1.182 -1.624 1.00 76.50 278 ASN A O 1
ATOM 2069 N N . PRO A 1 279 ? -7.912 1.902 -3.588 1.00 57.94 279 PRO A N 1
ATOM 2070 C CA . PRO A 1 279 ? -6.597 2.331 -3.076 1.00 57.94 279 PRO A CA 1
ATOM 2071 C C . PRO A 1 279 ? -6.647 3.386 -1.957 1.00 57.94 279 PRO A C 1
ATOM 2073 O O . PRO A 1 279 ? -5.659 3.601 -1.260 1.00 57.94 279 PRO A O 1
ATOM 2076 N N . ASN A 1 280 ? -7.795 4.040 -1.768 1.00 64.44 280 ASN A N 1
ATOM 2077 C CA . ASN A 1 280 ? -8.054 4.922 -0.625 1.00 64.44 280 ASN A CA 1
ATOM 2078 C C . ASN A 1 280 ? -8.702 4.194 0.563 1.00 64.44 280 ASN A C 1
ATOM 2080 O O . ASN A 1 280 ? -9.112 4.860 1.518 1.00 64.44 280 ASN A O 1
ATOM 2084 N N . GLY A 1 281 ? -8.804 2.865 0.462 1.00 60.22 281 GLY A N 1
ATOM 2085 C CA . GLY A 1 281 ? -9.487 1.931 1.338 1.00 60.22 281 GLY A CA 1
ATOM 2086 C C . GLY A 1 281 ? -9.059 2.175 2.760 1.00 60.22 281 GLY A C 1
ATOM 2087 O O . GLY A 1 281 ? -7.926 1.924 3.174 1.00 60.22 281 GLY A O 1
ATOM 2088 N N . ALA A 1 282 ? -9.965 2.791 3.492 1.00 74.69 282 ALA A N 1
ATOM 2089 C CA . ALA A 1 282 ? -9.669 3.247 4.815 1.00 74.69 282 ALA A CA 1
ATOM 2090 C C . ALA A 1 282 ? -10.164 2.200 5.823 1.00 74.69 282 ALA A C 1
ATOM 2092 O O . ALA A 1 282 ? -11.140 1.488 5.578 1.00 74.69 282 ALA A O 1
ATOM 2093 N N . SER A 1 283 ? -9.427 2.025 6.920 1.00 81.19 283 SER A N 1
ATOM 2094 C CA . SER A 1 283 ? -9.677 0.921 7.853 1.00 81.19 283 SER A CA 1
ATOM 2095 C C . SER A 1 283 ? -10.947 1.163 8.667 1.00 81.19 283 SER A C 1
ATOM 2097 O O . SER A 1 283 ? -11.044 2.160 9.383 1.00 81.19 283 SER A O 1
ATOM 2099 N N . VAL A 1 284 ? -11.890 0.218 8.623 1.00 88.38 284 VAL A N 1
ATOM 2100 C CA . VAL A 1 284 ? -13.045 0.165 9.542 1.00 88.38 284 VAL A CA 1
ATOM 2101 C C . VAL A 1 284 ? -12.690 -0.430 10.908 1.00 88.38 284 VAL A C 1
ATOM 2103 O O . VAL A 1 284 ? -13.557 -0.499 11.774 1.00 88.38 284 VAL A O 1
ATOM 2106 N N . GLY A 1 285 ? -11.438 -0.843 11.142 1.00 87.19 285 GLY A N 1
ATOM 2107 C CA . GLY A 1 285 ? -11.040 -1.518 12.383 1.00 87.19 285 GLY A CA 1
ATOM 2108 C C . GLY A 1 285 ? -11.406 -0.737 13.647 1.00 87.19 285 GLY A C 1
ATOM 2109 O O . GLY A 1 285 ? -12.034 -1.282 14.550 1.00 87.19 285 GLY A O 1
ATOM 2110 N N . LEU A 1 286 ? -11.143 0.574 13.657 1.00 90.12 286 LEU A N 1
ATOM 2111 C CA . LEU A 1 286 ? -11.479 1.463 14.780 1.00 90.12 286 LEU A CA 1
ATOM 2112 C C . LEU A 1 286 ? -12.990 1.652 15.006 1.00 90.12 286 LEU A C 1
ATOM 2114 O O . LEU A 1 286 ? -13.400 2.209 16.021 1.00 90.12 286 LEU A O 1
ATOM 2118 N N . LEU A 1 287 ? -13.829 1.220 14.063 1.00 91.31 287 LEU A N 1
ATOM 2119 C CA . LEU A 1 287 ? -15.280 1.382 14.122 1.00 91.31 287 LEU A CA 1
ATOM 2120 C C . LEU A 1 287 ? -15.985 0.145 14.700 1.00 91.31 287 LEU A C 1
ATOM 2122 O O . LEU A 1 287 ? -17.146 0.251 15.097 1.00 91.31 287 LEU A O 1
ATOM 2126 N N . LYS A 1 288 ? -15.310 -1.015 14.765 1.00 86.31 288 LYS A N 1
ATOM 2127 C CA . LYS A 1 288 ? -15.908 -2.297 15.184 1.00 86.31 288 LYS A CA 1
ATOM 2128 C C . LYS A 1 288 ? -16.445 -2.278 16.616 1.00 86.31 288 LYS A C 1
ATOM 2130 O O . LYS A 1 288 ? -17.549 -2.765 16.853 1.00 86.31 288 LYS A O 1
ATOM 2135 N N . GLU A 1 289 ? -15.728 -1.638 17.538 1.00 89.00 289 GLU A N 1
ATOM 2136 C CA . GLU A 1 289 ? -16.117 -1.469 18.949 1.00 89.00 289 GLU A CA 1
ATOM 2137 C C . GLU A 1 289 ? -17.161 -0.355 19.131 1.00 89.00 289 GLU A C 1
ATOM 2139 O O . GLU A 1 289 ? -17.057 0.504 20.000 1.00 89.00 289 GLU A O 1
ATOM 2144 N N . GLU A 1 290 ? -18.159 -0.314 18.247 1.00 88.56 290 GLU A N 1
ATOM 2145 C CA . GLU A 1 290 ? -19.214 0.708 18.219 1.00 88.56 290 GLU A CA 1
ATOM 2146 C C . GLU A 1 290 ? -18.690 2.145 18.056 1.00 88.56 290 GLU A C 1
ATOM 2148 O O . GLU A 1 290 ? -19.346 3.102 18.460 1.00 88.56 290 GLU A O 1
ATOM 2153 N N . GLY A 1 291 ? -17.502 2.311 17.471 1.00 88.69 291 GLY A N 1
ATOM 2154 C CA . GLY A 1 291 ? -16.813 3.602 17.409 1.00 88.69 291 GLY A CA 1
ATOM 2155 C C . GLY A 1 291 ? -16.243 4.064 18.755 1.00 88.69 291 GLY A C 1
ATOM 2156 O O . GLY A 1 291 ? -15.985 5.256 18.932 1.00 88.69 291 GLY A O 1
ATOM 2157 N N . ASN A 1 292 ? -16.061 3.155 19.718 1.00 92.81 292 ASN A N 1
ATOM 2158 C CA . ASN A 1 292 ? -15.373 3.447 20.968 1.00 92.81 292 ASN A CA 1
ATOM 2159 C C . ASN A 1 292 ? -13.859 3.543 20.734 1.00 92.81 292 ASN A C 1
ATOM 2161 O O . ASN A 1 292 ? -13.142 2.545 20.681 1.00 92.81 292 ASN A O 1
ATOM 2165 N N . LEU A 1 293 ? -13.381 4.774 20.580 1.00 93.31 293 LEU A N 1
ATOM 2166 C CA . LEU A 1 293 ? -11.977 5.077 20.336 1.00 93.31 293 LEU A CA 1
ATOM 2167 C C . LEU A 1 293 ? -11.127 4.836 21.594 1.00 93.31 293 LEU A C 1
ATOM 2169 O O . LEU A 1 293 ? -11.344 5.464 22.633 1.00 93.31 293 LEU A O 1
ATOM 2173 N N . GLN A 1 294 ? -10.112 3.977 21.480 1.00 93.12 294 GLN A N 1
ATOM 2174 C CA . GLN A 1 294 ? -9.104 3.764 22.519 1.00 93.12 294 GLN A CA 1
ATOM 2175 C C . GLN A 1 294 ? -7.976 4.787 22.377 1.00 93.12 294 GLN A C 1
ATOM 2177 O O . GLN A 1 294 ? -7.011 4.593 21.644 1.00 93.12 294 GLN A O 1
ATOM 2182 N N . TRP A 1 295 ? -8.126 5.916 23.063 1.00 94.81 295 TRP A N 1
ATOM 2183 C CA . TRP A 1 295 ? -7.176 7.020 22.973 1.00 94.81 295 TRP A CA 1
ATOM 2184 C C . TRP A 1 295 ? -5.802 6.656 23.569 1.00 94.81 295 TRP A C 1
ATOM 2186 O O . TRP A 1 295 ? -5.756 6.218 24.720 1.00 94.81 295 TRP A O 1
ATOM 2196 N N . PRO A 1 296 ? -4.688 6.891 22.847 1.00 95.50 296 PRO A N 1
ATOM 2197 C CA . PRO A 1 296 ? -3.340 6.679 23.373 1.00 95.50 296 PRO A CA 1
ATOM 2198 C C . PRO A 1 296 ? -3.006 7.692 24.479 1.00 95.50 296 PRO A C 1
ATOM 2200 O O . PRO A 1 296 ? -3.587 8.782 24.528 1.00 95.50 296 PRO A O 1
ATOM 2203 N N . GLN A 1 297 ? -2.044 7.354 25.348 1.00 96.56 297 GLN A N 1
ATOM 2204 C CA . GLN A 1 297 ? -1.674 8.156 26.529 1.00 96.56 297 GLN A CA 1
ATOM 2205 C C . GLN A 1 297 ? -1.390 9.639 26.217 1.00 96.56 297 GLN A C 1
ATOM 2207 O O . GLN A 1 297 ? -1.946 10.490 26.917 1.00 96.56 297 GLN A O 1
ATOM 2212 N N . PRO A 1 298 ? -0.650 9.996 25.145 1.00 97.56 298 PRO A N 1
ATOM 2213 C CA . PRO A 1 298 ? -0.416 11.395 24.773 1.00 97.56 298 PRO A CA 1
ATOM 2214 C C . PRO A 1 298 ? -1.689 12.210 24.544 1.00 97.56 298 PRO A C 1
ATOM 2216 O O . PRO A 1 298 ? -1.742 13.401 24.839 1.00 97.56 298 PRO A O 1
ATOM 2219 N N . LEU A 1 299 ? -2.740 11.563 24.034 1.00 97.25 299 LEU A N 1
ATOM 2220 C CA . LEU A 1 299 ? -4.025 12.199 23.773 1.00 97.25 299 LEU A CA 1
ATOM 2221 C C . LEU A 1 299 ? -4.932 12.192 25.007 1.00 97.25 299 LEU A C 1
ATOM 2223 O O . LEU A 1 299 ? -5.973 12.837 24.988 1.00 97.25 299 LEU A O 1
ATOM 2227 N N . MET A 1 300 ? -4.573 11.508 26.097 1.00 97.38 300 MET A N 1
ATOM 2228 C CA . MET A 1 300 ? -5.403 11.439 27.302 1.00 97.38 300 MET A CA 1
ATOM 2229 C C . MET A 1 300 ? -5.349 12.691 28.184 1.00 97.38 300 MET A C 1
ATOM 2231 O O . MET A 1 300 ? -6.174 12.810 29.094 1.00 97.38 300 MET A O 1
ATOM 2235 N N . THR A 1 301 ? -4.454 13.638 27.898 1.00 96.50 301 THR A N 1
ATOM 2236 C CA . THR A 1 301 ? -4.288 14.864 28.688 1.00 96.50 301 THR A CA 1
ATOM 2237 C C . THR A 1 301 ? -5.537 15.759 28.662 1.00 96.50 301 THR A C 1
ATOM 2239 O O . THR A 1 301 ? -6.445 15.619 27.828 1.00 96.50 301 THR A O 1
ATOM 2242 N N . GLY A 1 302 ? -5.610 16.683 29.627 1.00 96.75 302 GLY A N 1
ATOM 2243 C CA . GLY A 1 302 ? -6.759 17.577 29.802 1.00 96.75 302 GLY A CA 1
ATOM 2244 C C . GLY A 1 302 ? -7.016 18.490 28.601 1.00 96.75 302 GLY A C 1
ATOM 2245 O O . GLY A 1 302 ? -8.174 18.749 28.278 1.00 96.75 302 GLY A O 1
ATOM 2246 N N . GLU A 1 303 ? -5.961 18.905 27.896 1.00 97.06 303 GLU A N 1
ATOM 2247 C CA . GLU A 1 303 ? -6.032 19.803 26.733 1.00 97.06 303 GLU A CA 1
ATOM 2248 C C . GLU A 1 303 ? -6.821 19.194 25.567 1.00 97.06 303 GLU A C 1
ATOM 2250 O O . GLU A 1 303 ? -7.556 19.891 24.867 1.00 97.06 303 GLU A O 1
ATOM 2255 N N . PHE A 1 304 ? -6.739 17.872 25.397 1.00 97.94 304 PHE A N 1
ATOM 2256 C CA . PHE A 1 304 ? -7.438 17.154 24.333 1.00 97.94 304 PHE A CA 1
ATOM 2257 C C . PHE A 1 304 ? -8.813 16.633 24.758 1.00 97.94 304 PHE A C 1
ATOM 2259 O O . PHE A 1 304 ? -9.513 16.040 23.941 1.00 97.94 304 PHE A O 1
ATOM 2266 N N . LYS A 1 305 ? -9.230 16.797 26.020 1.00 97.75 305 LYS A N 1
ATOM 2267 C CA . LYS A 1 305 ? -10.458 16.169 26.538 1.00 97.75 305 LYS A CA 1
ATOM 2268 C C . LYS A 1 305 ? -11.706 16.565 25.742 1.00 97.75 305 LYS A C 1
ATOM 2270 O O . LYS A 1 305 ? -12.398 15.688 25.234 1.00 97.75 305 LYS A O 1
ATOM 2275 N N . ALA A 1 306 ? -11.968 17.864 25.598 1.00 97.62 306 ALA A N 1
ATOM 2276 C CA . ALA A 1 306 ? -13.186 18.337 24.939 1.00 97.62 306 ALA A CA 1
ATOM 2277 C C . ALA A 1 306 ? -13.259 17.951 23.442 1.00 97.62 306 ALA A C 1
ATOM 2279 O O . ALA A 1 306 ? -14.274 17.379 23.040 1.00 97.62 306 ALA A O 1
ATOM 2280 N N . PRO A 1 307 ? -12.208 18.153 22.617 1.00 97.38 307 PRO A N 1
ATOM 2281 C CA . PRO A 1 307 ? -12.230 17.713 21.219 1.00 97.38 307 PRO A CA 1
ATOM 2282 C C . PRO A 1 307 ? -12.347 16.191 21.060 1.00 97.38 307 PRO A C 1
ATOM 2284 O O . PRO A 1 307 ? -13.049 15.719 20.168 1.00 97.38 307 PRO A O 1
ATOM 2287 N N . ARG A 1 308 ? -11.708 15.401 21.937 1.00 97.38 308 ARG A N 1
ATOM 2288 C CA . ARG A 1 308 ? -11.841 13.934 21.920 1.00 97.38 308 ARG A CA 1
ATOM 2289 C C . ARG A 1 308 ? -13.255 13.478 22.229 1.00 97.38 308 ARG A C 1
ATOM 2291 O O . ARG A 1 308 ? -13.751 12.572 21.565 1.00 97.38 308 ARG A O 1
ATOM 2298 N N . GLU A 1 309 ? -13.891 14.060 23.242 1.00 97.44 309 GLU A N 1
ATOM 2299 C CA . GLU A 1 309 ? -15.268 13.724 23.616 1.00 97.44 309 GLU A CA 1
ATOM 2300 C C . GLU A 1 309 ? -16.243 14.075 22.491 1.00 97.44 309 GLU A C 1
ATOM 2302 O O . GLU A 1 309 ? -17.123 13.269 22.180 1.00 97.44 309 GLU A O 1
ATOM 2307 N N . LEU A 1 310 ? -16.043 15.228 21.842 1.00 96.62 310 LEU A N 1
ATOM 2308 C CA . LEU A 1 310 ? -16.831 15.647 20.687 1.00 96.62 310 LEU A CA 1
ATOM 2309 C C . LEU A 1 310 ? -16.679 14.656 19.526 1.00 96.62 310 LEU A C 1
ATOM 2311 O O . LEU A 1 310 ? -17.684 14.083 19.105 1.00 96.62 310 LEU A O 1
ATOM 2315 N N . LEU A 1 311 ? -15.440 14.360 19.110 1.00 97.19 311 LEU A N 1
ATOM 2316 C CA . LEU A 1 311 ? -15.164 13.403 18.032 1.00 97.19 311 LEU A CA 1
ATOM 2317 C C . LEU A 1 311 ? -15.700 12.002 18.361 1.00 97.19 311 LEU A C 1
ATOM 2319 O O . LEU A 1 311 ? -16.308 11.342 17.525 1.00 97.19 311 LEU A O 1
ATOM 2323 N N . SER A 1 312 ? -15.518 11.536 19.599 1.00 97.00 312 SER A N 1
ATOM 2324 C CA . SER A 1 312 ? -16.008 10.218 20.034 1.00 97.00 312 SER A CA 1
ATOM 2325 C C . SER A 1 312 ? -17.537 10.147 20.039 1.00 97.00 312 SER A C 1
ATOM 2327 O O . SER A 1 312 ? -18.109 9.068 19.894 1.00 97.00 312 SER A O 1
ATOM 2329 N N . LYS A 1 313 ? -18.224 11.273 20.264 1.00 96.94 313 LYS A N 1
ATOM 2330 C CA . LYS A 1 313 ? -19.687 11.353 20.223 1.00 96.94 313 LYS A CA 1
ATOM 2331 C C . LYS A 1 313 ? -20.192 11.377 18.781 1.00 96.94 313 LYS A C 1
ATOM 2333 O O . LYS A 1 313 ? -21.096 10.610 18.455 1.00 96.94 313 LYS A O 1
ATOM 2338 N N . THR A 1 314 ? -19.614 12.221 17.926 1.00 96.56 314 THR A N 1
ATOM 2339 C CA . THR A 1 314 ? -19.987 12.305 16.505 1.00 96.56 314 THR A CA 1
ATOM 2340 C C . THR A 1 314 ? -19.710 10.985 15.789 1.00 96.56 314 THR A C 1
ATOM 2342 O O . THR A 1 314 ? -20.559 10.513 15.031 1.00 96.56 314 THR A O 1
ATOM 2345 N N . LEU A 1 315 ? -18.599 10.318 16.116 1.00 96.62 315 LEU A N 1
ATOM 2346 C CA . LEU A 1 315 ? -18.251 9.018 15.549 1.00 96.62 315 LEU A CA 1
ATOM 2347 C C . LEU A 1 315 ? -19.211 7.911 15.983 1.00 96.62 315 LEU A C 1
ATOM 2349 O O . LEU A 1 315 ? -19.686 7.163 15.134 1.00 96.62 315 LEU A O 1
ATOM 2353 N N . ARG A 1 316 ? -19.552 7.828 17.276 1.00 96.38 316 ARG A N 1
ATOM 2354 C CA . ARG A 1 316 ? -20.527 6.843 17.775 1.00 96.38 316 ARG A CA 1
ATOM 2355 C C . ARG A 1 316 ? -21.881 6.977 17.087 1.00 96.38 316 ARG A C 1
ATOM 2357 O O . ARG A 1 316 ? -22.443 5.973 16.663 1.00 96.38 316 ARG A O 1
ATOM 2364 N N . ASN A 1 317 ? -22.367 8.204 16.909 1.00 95.50 317 ASN A N 1
ATOM 2365 C CA . ASN A 1 317 ? -23.617 8.450 16.188 1.00 95.50 317 ASN A CA 1
ATOM 2366 C C . ASN A 1 317 ? -23.523 7.985 14.724 1.00 95.50 317 ASN A C 1
ATOM 2368 O O . ASN A 1 317 ? -24.430 7.325 14.223 1.00 95.50 317 ASN A O 1
ATOM 2372 N N . ALA A 1 318 ? -22.409 8.278 14.044 1.00 95.94 318 ALA A N 1
ATOM 2373 C CA . ALA A 1 318 ? -22.188 7.833 12.670 1.00 95.94 318 ALA A CA 1
ATOM 2374 C C . ALA A 1 318 ? -22.125 6.298 12.555 1.00 95.94 318 ALA A C 1
ATOM 2376 O O . ALA A 1 318 ? -22.715 5.727 11.640 1.00 95.94 318 ALA A O 1
ATOM 2377 N N . VAL A 1 319 ? -21.468 5.622 13.502 1.00 95.31 319 VAL A N 1
ATOM 2378 C CA . VAL A 1 319 ? -21.392 4.153 13.548 1.00 95.31 319 VAL A CA 1
ATOM 2379 C C . VAL A 1 319 ? -22.753 3.525 13.848 1.00 95.31 319 VAL A C 1
ATOM 2381 O O . VAL A 1 319 ? -23.085 2.495 13.268 1.00 95.31 319 VAL A O 1
ATOM 2384 N N . GLN A 1 320 ? -23.573 4.134 14.707 1.00 94.38 320 GLN A N 1
ATOM 2385 C CA . GLN A 1 320 ? -24.937 3.660 14.965 1.00 94.38 320 GLN A CA 1
ATOM 2386 C C . GLN A 1 320 ? -25.813 3.722 13.708 1.00 94.38 320 GLN A C 1
ATOM 2388 O O . GLN A 1 320 ? -26.496 2.744 13.407 1.00 94.38 320 GLN A O 1
ATOM 2393 N N . ASN A 1 321 ? -25.724 4.808 12.935 1.00 92.38 321 ASN A N 1
ATOM 2394 C CA . ASN A 1 321 ? -26.409 4.917 11.642 1.00 92.38 321 ASN A CA 1
ATOM 2395 C C . ASN A 1 321 ? -25.885 3.875 10.639 1.00 92.38 321 ASN A C 1
ATOM 2397 O O . ASN A 1 321 ? -26.643 3.281 9.879 1.00 92.38 321 ASN A O 1
ATOM 2401 N N . LEU A 1 322 ? -24.583 3.583 10.674 1.00 92.62 322 LEU A N 1
ATOM 2402 C CA . LEU A 1 322 ? -24.012 2.559 9.807 1.00 92.62 322 LEU A CA 1
ATOM 2403 C C . LEU A 1 322 ? -24.484 1.141 10.173 1.00 92.62 322 LEU A C 1
ATOM 2405 O O . LEU A 1 322 ? -24.720 0.312 9.292 1.00 92.62 322 LEU A O 1
ATOM 2409 N N . LYS A 1 323 ? -24.660 0.857 11.470 1.00 92.25 323 LYS A N 1
ATOM 2410 C CA . LYS A 1 323 ? -25.213 -0.417 11.960 1.00 92.25 323 LYS A CA 1
ATOM 2411 C C . LYS A 1 323 ? -26.660 -0.633 11.520 1.00 92.25 323 LYS A C 1
ATOM 2413 O O . LYS A 1 323 ? -27.039 -1.778 11.289 1.00 92.25 323 LYS A O 1
ATOM 2418 N N . SER A 1 324 ? -27.460 0.428 11.379 1.00 90.62 324 SER A N 1
ATOM 2419 C CA . SER A 1 324 ? -28.816 0.322 10.821 1.00 90.62 324 SER A CA 1
ATOM 2420 C C . SER A 1 324 ? -28.834 0.147 9.296 1.00 90.62 324 SER A C 1
ATOM 2422 O O . SER A 1 324 ? -29.902 -0.053 8.722 1.00 90.62 324 SER A O 1
ATOM 2424 N N . GLY A 1 325 ? -27.668 0.163 8.639 1.00 88.44 325 GLY A N 1
ATOM 2425 C CA . GLY A 1 325 ? -27.533 0.045 7.187 1.00 88.44 325 GLY A CA 1
ATOM 2426 C C . GLY A 1 325 ? -27.715 1.369 6.445 1.00 88.44 325 GLY A C 1
ATOM 2427 O O . GLY A 1 325 ? -27.741 1.374 5.214 1.00 88.44 325 GLY A O 1
ATOM 2428 N N . GLU A 1 326 ? -27.826 2.489 7.162 1.00 88.31 326 GLU A N 1
ATOM 2429 C CA . GLU A 1 326 ? -27.901 3.815 6.559 1.00 88.31 326 GLU A CA 1
ATOM 2430 C C . GLU A 1 326 ? -26.498 4.355 6.255 1.00 88.31 326 GLU A C 1
ATOM 2432 O O . GLU A 1 326 ? -25.550 4.198 7.026 1.00 88.31 326 GLU A O 1
ATOM 2437 N N . SER A 1 327 ? -26.351 5.026 5.112 1.00 88.25 327 SER A N 1
ATOM 2438 C CA . SER A 1 327 ? -25.121 5.755 4.800 1.00 88.25 327 SER A CA 1
ATOM 2439 C C . SER A 1 327 ? -24.953 6.936 5.754 1.00 88.25 327 SER A C 1
ATOM 2441 O O . SER A 1 327 ? -25.921 7.652 6.027 1.00 88.25 327 SER A O 1
ATOM 2443 N N . VAL A 1 328 ? -23.725 7.212 6.194 1.00 93.06 328 VAL A N 1
ATOM 2444 C CA . VAL A 1 328 ? -23.454 8.384 7.032 1.00 93.06 328 VAL A CA 1
ATOM 2445 C C . VAL A 1 328 ? -23.760 9.661 6.243 1.00 93.06 328 VAL A C 1
ATOM 2447 O O . VAL A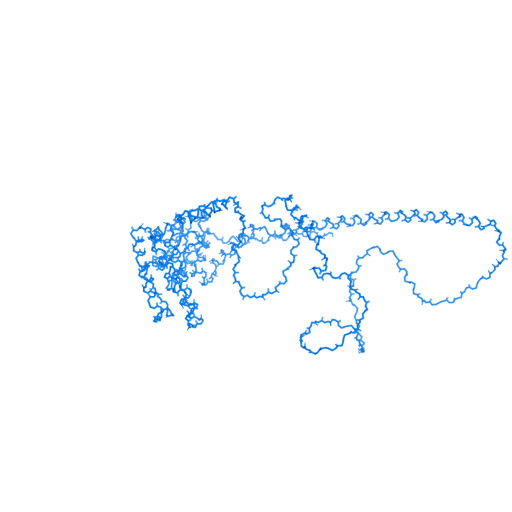 1 328 ? -23.210 9.895 5.166 1.00 93.06 328 VAL A O 1
ATOM 2450 N N . GLY A 1 329 ? -24.652 10.499 6.777 1.00 93.12 329 GLY A N 1
ATOM 2451 C CA . GLY A 1 329 ? -25.026 11.764 6.148 1.00 93.12 329 GLY A CA 1
ATOM 2452 C C . GLY A 1 329 ? -23.818 12.684 5.937 1.00 93.12 329 GLY A C 1
ATOM 2453 O O . GLY A 1 329 ? -22.920 12.764 6.777 1.00 93.12 329 GLY A O 1
ATOM 2454 N N . SER A 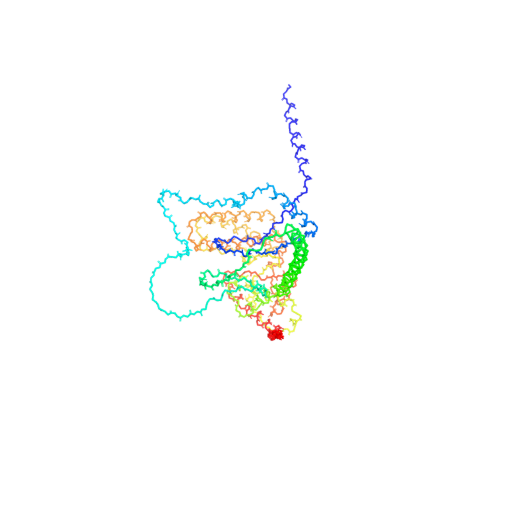1 330 ? -23.814 13.431 4.830 1.00 93.94 330 SER A N 1
ATOM 2455 C CA . SER A 1 330 ? -22.715 14.343 4.472 1.00 93.94 330 SER A CA 1
ATOM 2456 C C . SER A 1 330 ? -22.432 15.405 5.542 1.00 93.94 330 SER A C 1
ATOM 2458 O O . SER A 1 330 ? -21.276 15.780 5.728 1.00 93.94 330 SER A O 1
ATOM 2460 N N . GLY A 1 331 ? -23.460 15.845 6.278 1.00 95.12 331 GLY A N 1
ATOM 2461 C CA . GLY A 1 331 ? -23.315 16.727 7.441 1.00 95.12 331 GLY A CA 1
ATOM 2462 C C . GLY A 1 331 ? -22.445 16.102 8.532 1.00 95.12 331 GLY A C 1
ATOM 2463 O O . GLY A 1 331 ? -21.398 16.648 8.859 1.00 95.12 331 GLY A O 1
ATOM 2464 N N . SER A 1 332 ? -22.797 14.901 9.000 1.00 95.50 332 SER A N 1
ATOM 2465 C CA . SER A 1 332 ? -22.033 14.186 10.033 1.00 95.50 332 SER A CA 1
ATOM 2466 C C . SER A 1 332 ? -20.597 13.873 9.602 1.00 95.50 332 SER A C 1
ATOM 2468 O O . SER A 1 332 ? -19.683 13.937 10.419 1.00 95.50 332 SER A O 1
ATOM 2470 N N . LEU A 1 333 ? -20.369 13.577 8.316 1.00 96.12 333 LEU A N 1
ATOM 2471 C CA . LEU A 1 333 ? -19.013 13.400 7.783 1.00 96.12 333 LEU A CA 1
ATOM 2472 C C . LEU A 1 333 ? -18.199 14.700 7.800 1.00 96.12 333 LEU A C 1
ATOM 2474 O O . LEU A 1 333 ? -16.995 14.663 8.054 1.00 96.12 333 LEU A O 1
ATOM 2478 N N . ASN A 1 334 ? -18.825 15.843 7.517 1.00 97.12 334 ASN A N 1
ATOM 2479 C CA . ASN A 1 334 ? -18.156 17.141 7.583 1.00 97.12 334 ASN A CA 1
ATOM 2480 C C . ASN A 1 334 ? -17.850 17.544 9.031 1.00 97.12 334 ASN A C 1
ATOM 2482 O O . ASN A 1 334 ? -16.764 18.070 9.287 1.00 97.12 334 ASN A O 1
ATOM 2486 N N . ASP A 1 335 ? -18.746 17.234 9.968 1.00 97.06 335 ASP A N 1
ATOM 2487 C CA . ASP A 1 335 ? -18.523 17.445 11.400 1.00 97.06 335 ASP A CA 1
ATOM 2488 C C . ASP A 1 335 ? -17.325 16.612 11.880 1.00 97.06 335 ASP A C 1
ATOM 2490 O O . ASP A 1 335 ? -16.368 17.165 12.415 1.00 97.06 335 ASP A O 1
ATOM 2494 N N . LEU A 1 336 ? -17.287 15.314 11.551 1.00 97.31 336 LEU A N 1
ATOM 2495 C CA . LEU A 1 336 ? -16.159 14.425 11.865 1.00 97.31 336 LEU A CA 1
ATOM 2496 C C . LEU A 1 336 ? -14.823 14.932 11.311 1.00 97.31 336 LEU A C 1
ATOM 2498 O O . LEU A 1 336 ? -13.803 14.914 12.002 1.00 97.31 336 LEU A O 1
ATOM 2502 N N . LYS A 1 337 ? -14.811 15.392 10.055 1.00 97.06 337 LYS A N 1
ATOM 2503 C CA . LYS A 1 337 ? -13.612 15.974 9.432 1.00 97.06 337 LYS A CA 1
ATOM 2504 C C . LYS A 1 337 ? -13.166 17.243 10.154 1.00 97.06 337 LYS A C 1
ATOM 2506 O O . LYS A 1 337 ? -11.965 17.452 10.320 1.00 97.06 337 LYS A O 1
ATOM 2511 N N . THR A 1 338 ? -14.114 18.072 10.580 1.00 97.88 338 THR A N 1
ATOM 2512 C CA . THR A 1 338 ? -13.843 19.319 11.304 1.00 97.88 338 THR A CA 1
ATOM 2513 C C . THR A 1 338 ? -13.275 19.029 12.691 1.00 97.88 338 THR A C 1
ATOM 2515 O O . THR A 1 338 ? -12.219 19.563 13.032 1.00 97.88 338 THR A O 1
ATOM 2518 N N . ASP A 1 339 ? -13.908 18.133 13.447 1.00 97.50 339 ASP A N 1
ATOM 2519 C CA . ASP A 1 339 ? -13.465 17.696 14.776 1.00 97.50 339 ASP A CA 1
ATOM 2520 C C . ASP A 1 339 ? -12.042 17.111 14.718 1.00 97.50 339 ASP A C 1
ATOM 2522 O O . ASP A 1 339 ? -11.164 17.456 15.514 1.00 97.50 339 ASP A O 1
ATOM 2526 N N . LEU A 1 340 ? -11.773 16.271 13.713 1.00 97.38 340 LEU A N 1
ATOM 2527 C CA . LEU A 1 340 ? -10.459 15.673 13.495 1.00 97.38 340 LEU A CA 1
ATOM 2528 C C . LEU A 1 340 ? -9.398 16.710 13.105 1.00 97.38 340 LEU A C 1
ATOM 2530 O O . LEU A 1 340 ? -8.252 16.621 13.556 1.00 97.38 340 LEU A O 1
ATOM 2534 N N . ALA A 1 341 ? -9.750 17.694 12.275 1.00 97.75 341 ALA A N 1
ATOM 2535 C CA . ALA A 1 341 ? -8.844 18.775 11.899 1.00 97.75 341 ALA A CA 1
ATOM 2536 C C . ALA A 1 341 ? -8.481 19.653 13.107 1.00 97.75 341 ALA A C 1
ATOM 2538 O O . ALA A 1 341 ? -7.315 20.014 13.272 1.00 97.75 341 ALA A O 1
ATOM 2539 N N . GLN A 1 342 ? -9.449 19.945 13.982 1.00 97.38 342 GLN A N 1
ATOM 2540 C CA . GLN A 1 342 ? -9.210 20.676 15.229 1.00 97.38 342 GLN A CA 1
ATOM 2541 C C . GLN A 1 342 ? -8.261 19.913 16.156 1.00 97.38 342 GLN A C 1
ATOM 2543 O O . GLN A 1 342 ? -7.296 20.491 16.655 1.00 97.38 342 GLN A O 1
ATOM 2548 N N . LEU A 1 343 ? -8.486 18.610 16.344 1.00 97.56 343 LEU A N 1
ATOM 2549 C CA . LEU A 1 343 ? -7.633 17.785 17.197 1.00 97.56 343 LEU A CA 1
ATOM 2550 C C . LEU A 1 343 ? -6.202 17.677 16.641 1.00 97.56 343 LEU A C 1
ATOM 2552 O O . LEU A 1 343 ? -5.243 17.838 17.391 1.00 97.56 343 LEU A O 1
ATOM 2556 N N . ASN A 1 344 ? -6.041 17.512 15.324 1.00 97.56 344 ASN A N 1
ATOM 2557 C CA . ASN A 1 344 ? -4.723 17.541 14.676 1.00 97.56 344 ASN A CA 1
ATOM 2558 C C . ASN A 1 344 ? -4.005 18.886 14.855 1.00 97.56 344 ASN A C 1
ATOM 2560 O O . ASN A 1 344 ? -2.795 18.919 15.091 1.00 97.56 344 ASN A O 1
ATOM 2564 N N . LEU A 1 345 ? -4.736 19.998 14.743 1.00 97.75 345 LEU A N 1
ATOM 2565 C CA . LEU A 1 345 ? -4.175 21.330 14.949 1.00 97.75 345 LEU A CA 1
ATOM 2566 C C . LEU A 1 345 ? -3.688 21.514 16.390 1.00 97.75 345 LEU A C 1
ATOM 2568 O O . LEU A 1 345 ? -2.643 22.125 16.594 1.00 97.75 345 LEU A O 1
ATOM 2572 N N . LEU A 1 346 ? -4.421 20.983 17.373 1.00 97.62 346 LEU A N 1
ATOM 2573 C CA . LEU A 1 346 ? -4.021 21.024 18.779 1.00 97.62 346 LEU A CA 1
ATOM 2574 C C . LEU A 1 346 ? -2.766 20.191 19.035 1.00 97.62 346 LEU A C 1
ATOM 2576 O O . LEU A 1 346 ? -1.821 20.724 19.603 1.00 97.62 346 LEU A O 1
ATOM 2580 N N . VAL A 1 347 ? -2.707 18.951 18.535 1.00 97.81 347 VAL A N 1
ATOM 2581 C CA . VAL A 1 347 ? -1.502 18.100 18.631 1.00 97.81 347 VAL A CA 1
ATOM 2582 C C . VAL A 1 347 ? -0.281 18.779 18.003 1.00 97.81 347 VAL A C 1
ATOM 2584 O O . VAL A 1 347 ? 0.827 18.676 18.516 1.00 97.81 347 VAL A O 1
ATOM 2587 N N . SER A 1 348 ? -0.479 19.524 16.913 1.00 97.56 348 SER A N 1
ATOM 2588 C CA . SER A 1 348 ? 0.600 20.270 16.245 1.00 97.56 348 SER A CA 1
ATOM 2589 C C . SER A 1 348 ? 1.072 21.506 17.019 1.00 97.56 348 SER A C 1
ATOM 2591 O O . SER A 1 348 ? 2.140 22.031 16.719 1.00 97.56 348 SER A O 1
ATOM 2593 N N . LYS A 1 349 ? 0.272 22.007 17.968 1.00 97.50 349 LYS A N 1
ATOM 2594 C CA . LYS A 1 349 ? 0.580 23.192 18.785 1.00 97.50 349 LYS A CA 1
ATOM 2595 C C . LYS A 1 349 ? 1.034 22.845 20.202 1.00 97.50 349 LYS A C 1
ATOM 2597 O O . LYS A 1 349 ? 1.661 23.684 20.836 1.00 97.50 349 LYS A O 1
ATOM 2602 N N . SER A 1 350 ? 0.684 21.664 20.701 1.00 96.62 350 SER A N 1
ATOM 2603 C CA . SER A 1 350 ? 1.039 21.197 22.040 1.00 96.62 350 SER A CA 1
ATOM 2604 C C . SER A 1 350 ? 2.521 20.843 22.150 1.00 96.62 350 SER A C 1
ATOM 2606 O O . SER A 1 350 ? 3.106 20.291 21.217 1.00 96.62 350 SER A O 1
ATOM 2608 N N . GLU A 1 351 ? 3.106 21.084 23.320 1.00 96.56 351 GLU A N 1
ATOM 2609 C CA . GLU A 1 351 ? 4.484 20.710 23.654 1.00 96.56 351 GLU A CA 1
ATOM 2610 C C . GLU A 1 351 ? 4.570 19.219 24.038 1.00 96.56 351 GLU A C 1
ATOM 2612 O O . GLU A 1 351 ? 4.758 18.860 25.198 1.00 96.56 351 GLU A O 1
ATOM 2617 N N . LEU A 1 352 ? 4.383 18.329 23.059 1.00 97.00 352 LEU A N 1
ATOM 2618 C CA . LEU A 1 352 ? 4.557 16.882 23.236 1.00 97.00 352 LEU A CA 1
ATOM 2619 C C . LEU A 1 352 ? 6.017 16.472 23.011 1.00 97.00 352 LEU A C 1
ATOM 2621 O O . LEU A 1 352 ? 6.736 17.087 22.219 1.00 97.00 352 LEU A O 1
ATOM 2625 N N . SER A 1 353 ? 6.453 15.387 23.659 1.00 97.56 353 SER A N 1
ATOM 2626 C CA . SER A 1 353 ? 7.727 14.761 23.295 1.00 97.56 353 SER A CA 1
ATOM 2627 C C . SER A 1 353 ? 7.667 14.249 21.849 1.00 97.56 353 SER A C 1
ATOM 2629 O O . SER A 1 353 ? 6.591 13.960 21.323 1.00 97.56 353 SER A O 1
ATOM 2631 N N . ALA A 1 354 ? 8.818 14.109 21.184 1.00 97.31 354 ALA A N 1
ATOM 2632 C CA . ALA A 1 354 ? 8.852 13.626 19.800 1.00 97.31 354 ALA A CA 1
ATOM 2633 C C . ALA A 1 354 ? 8.176 12.249 19.645 1.00 97.31 354 ALA A C 1
ATOM 2635 O O . ALA A 1 354 ? 7.464 12.018 18.669 1.00 97.31 354 ALA A O 1
ATOM 2636 N N . THR A 1 355 ? 8.355 11.360 20.627 1.00 96.38 355 THR A N 1
ATOM 2637 C CA . THR A 1 355 ? 7.722 10.036 20.660 1.00 96.38 355 THR A CA 1
ATOM 2638 C C . THR A 1 355 ? 6.203 10.145 20.796 1.00 96.38 355 THR A C 1
ATOM 2640 O O . THR A 1 355 ? 5.477 9.569 19.987 1.00 96.38 355 THR A O 1
ATOM 2643 N N . ASP A 1 356 ? 5.725 10.942 21.754 1.00 97.00 356 ASP A N 1
ATOM 2644 C CA . ASP A 1 356 ? 4.294 11.144 22.014 1.00 97.00 356 ASP A CA 1
ATOM 2645 C C . ASP A 1 356 ? 3.583 11.797 20.825 1.00 97.00 356 ASP A C 1
ATOM 2647 O O . ASP A 1 356 ? 2.454 11.442 20.483 1.00 97.00 356 ASP A O 1
ATOM 2651 N N . PHE A 1 357 ? 4.258 12.739 20.162 1.00 97.06 357 PHE A N 1
ATOM 2652 C CA . PHE A 1 357 ? 3.762 13.383 18.954 1.00 97.06 357 PHE A CA 1
ATOM 2653 C C . PHE A 1 357 ? 3.582 12.376 17.812 1.00 97.06 357 PHE A C 1
ATOM 2655 O O . PHE A 1 357 ? 2.544 12.383 17.149 1.00 97.06 357 PHE A O 1
ATOM 2662 N N . ILE A 1 358 ? 4.562 11.491 17.588 1.00 94.81 358 ILE A N 1
ATOM 2663 C CA . ILE A 1 358 ? 4.483 10.447 16.554 1.00 94.81 358 ILE A CA 1
ATOM 2664 C C . ILE A 1 358 ? 3.336 9.476 16.858 1.00 94.81 358 ILE A C 1
ATOM 2666 O O . ILE A 1 358 ? 2.562 9.155 15.955 1.00 94.81 358 ILE A O 1
ATOM 2670 N N . GLU A 1 359 ? 3.194 9.038 18.111 1.00 92.94 359 GLU A N 1
ATOM 2671 C CA . GLU A 1 359 ? 2.116 8.134 18.528 1.00 92.94 359 GLU A CA 1
ATOM 2672 C C . GLU A 1 359 ? 0.736 8.784 18.346 1.00 92.94 359 GLU A C 1
ATOM 2674 O O . GLU A 1 359 ? -0.139 8.216 17.686 1.00 92.94 359 GLU A O 1
ATOM 2679 N N . ALA A 1 360 ? 0.558 10.009 18.851 1.00 96.25 360 ALA A N 1
ATOM 2680 C CA . ALA A 1 360 ? -0.673 10.775 18.695 1.00 96.25 360 ALA A CA 1
ATOM 2681 C C . ALA A 1 360 ? -1.024 10.979 17.217 1.00 96.25 360 ALA A C 1
ATOM 2683 O O . ALA A 1 360 ? -2.170 10.770 16.812 1.00 96.25 360 ALA A O 1
ATOM 2684 N N . LYS A 1 361 ? -0.040 11.361 16.394 1.00 96.69 361 LYS A N 1
ATOM 2685 C CA . LYS A 1 361 ? -0.253 11.629 14.973 1.00 96.69 361 LYS A CA 1
ATOM 2686 C C . LYS A 1 361 ? -0.620 10.363 14.202 1.00 96.69 361 LYS A C 1
ATOM 2688 O O . LYS A 1 361 ? -1.599 10.380 13.462 1.00 96.69 361 LYS A O 1
ATOM 2693 N N . SER A 1 362 ? 0.103 9.268 14.435 1.00 91.56 362 SER A N 1
ATOM 2694 C CA . SER A 1 362 ? -0.190 7.958 13.844 1.00 91.56 362 SER A CA 1
ATOM 2695 C C . SER A 1 362 ? -1.615 7.506 14.172 1.00 91.56 362 SER A C 1
ATOM 2697 O O . SER A 1 362 ? -2.368 7.116 13.280 1.00 91.56 362 SER A O 1
ATOM 2699 N N . TYR A 1 363 ? -2.033 7.645 15.434 1.00 93.12 363 TYR A N 1
ATOM 2700 C CA . TYR A 1 363 ? -3.395 7.317 15.848 1.00 93.12 363 TYR A CA 1
ATOM 2701 C C . TYR A 1 363 ? -4.445 8.202 15.155 1.00 93.12 363 TYR A C 1
ATOM 2703 O O . TYR A 1 363 ? -5.437 7.695 14.630 1.00 93.12 363 TYR A O 1
ATOM 2711 N N . LEU A 1 364 ? -4.231 9.521 15.084 1.00 95.31 364 LEU A N 1
ATOM 2712 C CA . LEU A 1 364 ? -5.153 10.427 14.387 1.00 95.31 364 LEU A CA 1
ATOM 2713 C C . LEU A 1 364 ? -5.243 10.148 12.885 1.00 95.31 364 LEU A C 1
ATOM 2715 O O . LEU A 1 364 ? -6.318 10.312 12.309 1.00 95.31 364 LEU A O 1
ATOM 2719 N N . ASP A 1 365 ? -4.160 9.702 12.254 1.00 92.88 365 ASP A N 1
ATOM 2720 C CA . ASP A 1 365 ? -4.173 9.301 10.848 1.00 92.88 365 ASP A CA 1
ATOM 2721 C C . ASP A 1 365 ? -4.972 7.996 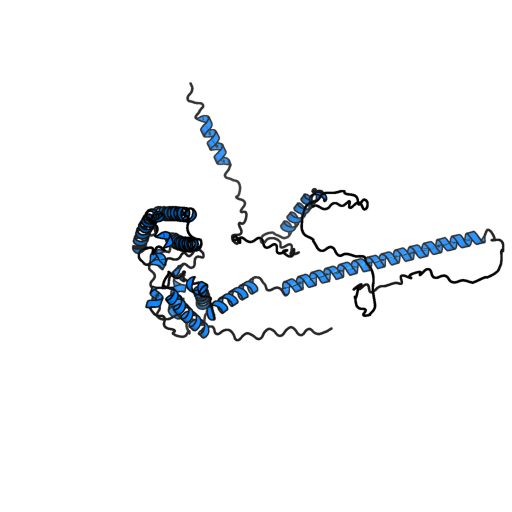10.643 1.00 92.88 365 ASP A C 1
ATOM 2723 O O . ASP A 1 365 ? -5.691 7.870 9.645 1.00 92.88 365 ASP A O 1
ATOM 2727 N N . GLN A 1 366 ? -4.954 7.068 11.613 1.00 89.81 366 GLN A N 1
ATOM 2728 C CA . GLN A 1 366 ? -5.839 5.892 11.617 1.00 89.81 366 GLN A CA 1
ATOM 2729 C C . GLN A 1 366 ? -7.312 6.293 11.778 1.00 89.81 366 GLN A C 1
ATOM 2731 O O . GLN A 1 366 ? -8.161 5.809 11.025 1.00 89.81 366 GLN A O 1
ATOM 2736 N N . VAL A 1 367 ? -7.626 7.226 12.687 1.00 94.50 367 VAL A N 1
ATOM 2737 C CA . VAL A 1 367 ? -8.989 7.772 12.838 1.00 94.50 367 VAL A CA 1
ATOM 2738 C C . VAL A 1 367 ? -9.424 8.495 11.559 1.00 94.50 367 VAL A C 1
ATOM 2740 O O . VAL A 1 367 ? -10.555 8.327 11.109 1.00 94.50 367 VAL A O 1
ATOM 2743 N N . ALA A 1 368 ? -8.528 9.244 10.911 1.00 94.62 368 ALA A N 1
ATOM 2744 C CA . ALA A 1 368 ? -8.802 9.886 9.624 1.00 94.62 368 ALA A CA 1
ATOM 2745 C C . ALA A 1 368 ? -9.060 8.858 8.519 1.00 94.62 368 ALA A C 1
ATOM 2747 O O . ALA A 1 368 ? -9.852 9.111 7.611 1.00 94.62 368 ALA A O 1
ATOM 2748 N N . GLY A 1 369 ? -8.397 7.702 8.591 1.00 91.44 369 GLY A N 1
ATOM 2749 C CA . GLY A 1 369 ? -8.745 6.525 7.811 1.00 91.44 369 GLY A CA 1
ATOM 2750 C C . GLY A 1 369 ? -10.188 6.102 8.082 1.00 91.44 369 GLY A C 1
ATOM 2751 O O . GLY A 1 369 ? -11.021 6.158 7.187 1.00 91.44 369 GLY A O 1
ATOM 2752 N N . ALA A 1 370 ? -10.534 5.783 9.323 1.00 92.62 370 ALA A N 1
ATOM 2753 C CA . ALA A 1 370 ? -11.889 5.360 9.673 1.00 92.62 370 ALA A CA 1
ATOM 2754 C C . ALA A 1 370 ? -12.979 6.360 9.222 1.00 92.62 370 ALA A C 1
ATOM 2756 O O . ALA A 1 370 ? -13.988 5.959 8.647 1.00 92.62 370 ALA A O 1
ATOM 2757 N N . VAL A 1 371 ? -12.751 7.669 9.378 1.00 94.94 371 VAL A N 1
ATOM 2758 C CA . VAL A 1 371 ? -13.670 8.722 8.899 1.00 94.94 371 VAL A CA 1
ATOM 2759 C C . VAL A 1 371 ? -13.787 8.743 7.370 1.00 94.94 371 VAL A C 1
ATOM 2761 O O . VAL A 1 371 ? -14.870 8.997 6.844 1.00 94.94 371 VAL A O 1
ATOM 2764 N N . ARG A 1 372 ? -12.702 8.467 6.634 1.00 93.56 372 ARG A N 1
ATOM 2765 C CA . ARG A 1 372 ? -12.761 8.296 5.173 1.00 93.56 372 ARG A CA 1
ATOM 2766 C C . ARG A 1 372 ? -13.568 7.059 4.788 1.00 93.56 372 ARG A C 1
ATOM 2768 O O . ARG A 1 372 ? -14.380 7.172 3.878 1.00 93.56 372 ARG A O 1
ATOM 2775 N N . ALA A 1 373 ? -13.408 5.950 5.514 1.00 91.62 373 ALA A N 1
ATOM 2776 C CA . ALA A 1 373 ? -14.156 4.715 5.271 1.00 91.62 373 ALA A CA 1
ATOM 2777 C C . ALA A 1 373 ? -15.660 4.962 5.409 1.00 91.62 373 ALA A C 1
ATOM 2779 O O . ALA A 1 373 ? -16.428 4.565 4.548 1.00 91.62 373 ALA A O 1
ATOM 2780 N N . LEU A 1 374 ? -16.084 5.715 6.431 1.00 93.38 374 LEU A N 1
ATOM 2781 C CA . LEU A 1 374 ? -17.490 6.108 6.612 1.00 93.38 374 LEU A CA 1
ATOM 2782 C C . LEU A 1 374 ? -18.077 6.900 5.431 1.00 93.38 374 LEU A C 1
ATOM 2784 O O . LEU A 1 374 ? -19.297 6.977 5.300 1.00 93.38 374 LEU A O 1
ATOM 2788 N N . GLY A 1 375 ? -17.230 7.515 4.602 1.00 92.38 375 GLY A N 1
ATOM 2789 C CA . GLY A 1 375 ? -17.639 8.215 3.388 1.00 92.38 375 GLY A CA 1
ATOM 2790 C C . GLY A 1 375 ? -17.782 7.319 2.157 1.00 92.38 375 GLY A C 1
ATOM 2791 O O . GLY A 1 375 ? -18.332 7.782 1.156 1.00 92.38 375 GLY A O 1
ATOM 2792 N N . ASP A 1 376 ? -17.311 6.071 2.205 1.00 90.75 376 ASP A N 1
ATOM 2793 C CA . ASP A 1 376 ? -17.479 5.132 1.100 1.00 90.75 376 ASP A CA 1
ATOM 2794 C C . ASP A 1 376 ? -18.931 4.664 1.017 1.00 90.75 376 ASP A C 1
ATOM 2796 O O . ASP A 1 376 ? -19.549 4.267 2.004 1.00 90.75 376 ASP A O 1
ATOM 2800 N N . LYS A 1 377 ? -19.472 4.644 -0.203 1.00 89.06 377 LYS A N 1
ATOM 2801 C CA . LYS A 1 377 ? -20.851 4.210 -0.460 1.00 89.06 377 LYS A CA 1
ATOM 2802 C C . LYS A 1 377 ? -21.110 2.773 0.005 1.00 89.06 377 LYS A C 1
ATOM 2804 O O . LYS A 1 377 ? -22.211 2.464 0.453 1.00 89.06 377 LYS A O 1
ATOM 2809 N N . ASP A 1 378 ? -20.087 1.927 -0.073 1.00 88.75 378 ASP A N 1
ATOM 2810 C CA . ASP A 1 378 ? -20.183 0.498 0.218 1.00 88.75 378 ASP A CA 1
ATOM 2811 C C . ASP A 1 378 ? -19.721 0.146 1.642 1.00 88.75 378 ASP A C 1
ATOM 2813 O O . ASP A 1 378 ? -19.651 -1.033 1.984 1.00 88.75 378 ASP A O 1
ATOM 2817 N N . VAL A 1 379 ? -19.456 1.136 2.507 1.00 91.44 379 VAL A N 1
ATOM 2818 C CA . VAL A 1 379 ? -18.951 0.907 3.875 1.00 91.44 379 VAL A CA 1
ATOM 2819 C C . VAL A 1 379 ? -19.842 0.010 4.715 1.00 91.44 379 VAL A C 1
ATOM 2821 O O . VAL A 1 379 ? -19.340 -0.837 5.447 1.00 91.44 379 VAL A O 1
ATOM 2824 N N . ALA A 1 380 ? -21.161 0.090 4.545 1.00 90.38 380 ALA A N 1
ATOM 2825 C CA . ALA A 1 380 ? -22.099 -0.774 5.258 1.00 90.38 380 ALA A CA 1
ATOM 2826 C C . ALA A 1 380 ? -21.898 -2.266 4.937 1.00 90.38 380 ALA A C 1
ATOM 2828 O O . ALA A 1 380 ? -22.128 -3.113 5.805 1.00 90.38 380 ALA A O 1
ATOM 2829 N N . SER A 1 381 ? -21.456 -2.582 3.712 1.00 87.94 381 SER A N 1
ATOM 2830 C CA . SER A 1 381 ? -21.273 -3.962 3.249 1.00 87.94 381 SER A CA 1
ATOM 2831 C C . SER A 1 381 ? -20.090 -4.643 3.931 1.00 87.94 381 SER A C 1
ATOM 2833 O O . SER A 1 381 ? -20.207 -5.791 4.358 1.00 87.94 381 SER A O 1
ATOM 2835 N N . TYR A 1 382 ? -18.980 -3.920 4.099 1.00 89.00 382 TYR A N 1
ATOM 2836 C CA . TYR A 1 382 ? -17.760 -4.458 4.691 1.00 89.00 382 TYR A CA 1
ATOM 2837 C C . TYR A 1 382 ? -17.642 -4.184 6.192 1.00 89.00 382 TYR A C 1
ATOM 2839 O O . TYR A 1 382 ? -17.002 -4.951 6.903 1.00 89.00 382 TYR A O 1
ATOM 2847 N N . PHE A 1 383 ? -18.313 -3.156 6.716 1.00 90.19 383 PHE A N 1
ATOM 2848 C CA . PHE A 1 383 ? -18.374 -2.889 8.154 1.00 90.19 383 PHE A CA 1
ATOM 2849 C C . PHE A 1 383 ? -19.111 -3.993 8.922 1.00 90.19 383 PHE A C 1
ATOM 2851 O O . PHE A 1 383 ? -18.642 -4.461 9.956 1.00 90.19 383 PHE A O 1
ATOM 2858 N N . ASN A 1 384 ? -20.250 -4.448 8.394 1.00 86.56 384 ASN A N 1
ATOM 2859 C CA . ASN A 1 384 ? -21.033 -5.529 8.997 1.00 86.56 384 ASN A CA 1
ATOM 2860 C C . ASN A 1 384 ? -20.560 -6.921 8.552 1.00 86.56 384 ASN A C 1
ATOM 2862 O O . ASN A 1 384 ? -21.193 -7.931 8.876 1.00 86.56 384 ASN A O 1
ATOM 2866 N N . HIS A 1 385 ? -19.469 -6.991 7.787 1.00 89.56 385 HIS A N 1
ATOM 2867 C CA . HIS A 1 385 ? -18.984 -8.247 7.259 1.00 89.56 385 HIS A CA 1
ATOM 2868 C C . HIS A 1 385 ? -18.413 -9.113 8.383 1.00 89.56 385 HIS A C 1
ATOM 2870 O O . HIS A 1 385 ? -17.455 -8.759 9.067 1.00 89.56 385 HIS A O 1
ATOM 2876 N N . ARG A 1 386 ? -19.020 -10.286 8.554 1.00 90.56 386 ARG A N 1
ATOM 2877 C CA . ARG A 1 386 ? -18.453 -11.385 9.327 1.00 90.56 386 ARG A CA 1
ATOM 2878 C C . ARG A 1 386 ? -17.926 -12.428 8.362 1.00 90.56 386 ARG A C 1
ATOM 2880 O O . ARG A 1 386 ? -18.660 -12.846 7.462 1.00 90.56 386 ARG A O 1
ATOM 2887 N N . PHE A 1 387 ? -16.680 -12.833 8.564 1.00 91.62 387 PHE A N 1
ATOM 2888 C CA . PHE A 1 387 ? -16.101 -13.957 7.849 1.00 91.62 387 PHE A CA 1
ATOM 2889 C C . PHE A 1 387 ? -16.903 -15.221 8.156 1.00 91.62 387 PHE A C 1
ATOM 2891 O O . PHE A 1 387 ? -17.197 -15.508 9.316 1.00 91.62 387 PHE A O 1
ATOM 2898 N N . ASN A 1 388 ? -17.262 -15.964 7.114 1.00 90.31 388 ASN A N 1
ATOM 2899 C CA . ASN A 1 388 ? -17.874 -17.289 7.232 1.00 90.31 388 ASN A CA 1
ATOM 2900 C C . ASN A 1 388 ? -16.961 -18.343 6.591 1.00 90.31 388 ASN A C 1
ATOM 2902 O O . ASN A 1 388 ? -17.414 -19.195 5.831 1.00 90.31 388 ASN A O 1
ATOM 2906 N N . ALA A 1 389 ? -15.661 -18.209 6.837 1.00 94.75 389 ALA A N 1
ATOM 2907 C CA . ALA A 1 389 ? -14.627 -19.054 6.269 1.00 94.75 389 ALA A CA 1
ATOM 2908 C C . ALA A 1 389 ? -14.027 -19.929 7.364 1.00 94.75 389 ALA A C 1
ATOM 2910 O O . ALA A 1 389 ? -13.584 -19.416 8.386 1.00 94.75 389 ALA A O 1
ATOM 2911 N N . LYS A 1 390 ? -13.986 -21.242 7.136 1.00 96.38 390 LYS A N 1
ATOM 2912 C CA . LYS A 1 390 ? -13.369 -22.212 8.057 1.00 96.38 390 LYS A CA 1
ATOM 2913 C C . LYS A 1 390 ? -11.908 -22.487 7.717 1.00 96.38 390 LYS A C 1
ATOM 2915 O O . LYS A 1 390 ? -11.166 -23.047 8.522 1.00 96.38 390 LYS A O 1
ATOM 2920 N N . ASN A 1 391 ? -11.504 -22.143 6.499 1.00 97.12 391 ASN A N 1
ATOM 2921 C CA . ASN A 1 391 ? -10.167 -22.366 5.977 1.00 97.12 391 ASN A CA 1
ATOM 2922 C C . ASN A 1 391 ? -9.711 -21.204 5.091 1.00 97.12 391 ASN A C 1
ATOM 2924 O O . ASN A 1 391 ? -10.495 -20.336 4.701 1.00 97.12 391 ASN A O 1
ATOM 2928 N N . VAL A 1 392 ? -8.420 -21.204 4.763 1.00 97.06 392 VAL A N 1
ATOM 2929 C CA . VAL A 1 392 ? -7.799 -20.152 3.947 1.00 97.06 392 VAL A CA 1
ATOM 2930 C C . VAL A 1 392 ? -8.426 -20.058 2.550 1.00 97.06 392 VAL A C 1
ATOM 2932 O O . VAL A 1 392 ? -8.611 -18.956 2.037 1.00 97.06 392 VAL A O 1
ATOM 2935 N N . ALA A 1 393 ? -8.795 -21.186 1.936 1.00 96.50 393 ALA A N 1
ATOM 2936 C CA . ALA A 1 393 ? -9.384 -21.204 0.597 1.00 96.50 393 ALA A CA 1
ATOM 2937 C C . ALA A 1 393 ? -10.723 -20.450 0.552 1.00 96.50 393 ALA A C 1
ATOM 2939 O O . ALA A 1 393 ? -10.928 -19.604 -0.322 1.00 96.50 393 ALA A O 1
ATOM 2940 N N . GLU A 1 394 ? -11.598 -20.738 1.519 1.00 96.38 394 GLU A N 1
ATOM 2941 C CA . GLU A 1 394 ? -12.890 -20.081 1.719 1.00 96.38 394 GLU A CA 1
ATOM 2942 C C . GLU A 1 394 ? -12.713 -18.599 2.048 1.00 96.38 394 GLU A C 1
ATOM 2944 O O . GLU A 1 394 ? -13.438 -17.772 1.503 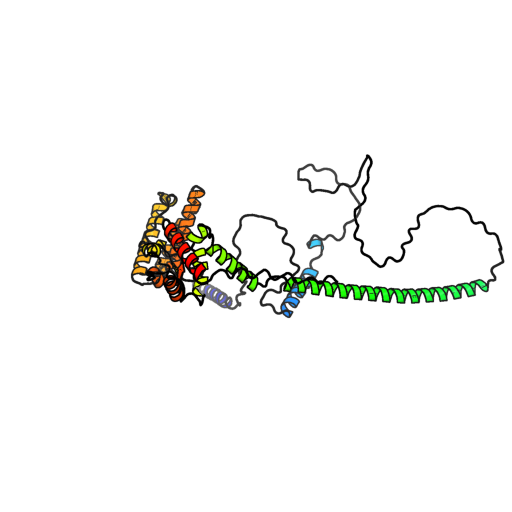1.00 96.38 394 GLU A O 1
ATOM 2949 N N . LEU A 1 395 ? -11.721 -18.246 2.874 1.00 97.06 395 LEU A N 1
ATOM 2950 C CA . LEU A 1 395 ? -11.429 -16.854 3.221 1.00 97.06 395 LEU A CA 1
ATOM 2951 C C . LEU A 1 395 ? -11.037 -16.043 1.984 1.00 97.06 395 LEU A C 1
ATOM 2953 O O . LEU A 1 395 ? -11.565 -14.957 1.763 1.00 97.06 395 LEU A O 1
ATOM 2957 N N . VAL A 1 396 ? -10.140 -16.579 1.154 1.00 96.56 396 VAL A N 1
ATOM 2958 C CA . VAL A 1 396 ? -9.722 -15.921 -0.092 1.00 96.56 396 VAL A CA 1
ATOM 2959 C C . VAL A 1 396 ? -10.902 -15.775 -1.058 1.00 96.56 396 VAL A C 1
ATOM 2961 O O . VAL A 1 396 ? -11.021 -14.746 -1.721 1.00 96.56 396 VAL A O 1
ATOM 2964 N N . ASP A 1 397 ? -11.795 -16.768 -1.139 1.00 95.75 397 ASP A N 1
ATOM 2965 C CA . ASP A 1 397 ? -13.012 -16.655 -1.954 1.00 95.75 397 ASP A CA 1
ATOM 2966 C C . ASP A 1 397 ? -13.973 -15.589 -1.433 1.00 95.75 397 ASP A C 1
ATOM 2968 O O . ASP A 1 397 ? -14.496 -14.799 -2.220 1.00 95.75 397 ASP A O 1
ATOM 2972 N N . ASP A 1 398 ? -14.187 -15.542 -0.122 1.00 95.69 398 ASP A N 1
ATOM 2973 C CA . ASP A 1 398 ? -15.063 -14.566 0.521 1.00 95.69 398 ASP A CA 1
ATOM 2974 C C . ASP A 1 398 ? -14.550 -13.135 0.291 1.00 95.69 398 ASP A C 1
ATOM 2976 O O . ASP A 1 398 ? -15.292 -12.267 -0.169 1.00 95.69 398 ASP A O 1
ATOM 2980 N N . MET A 1 399 ? -13.245 -12.919 0.482 1.00 95.75 399 MET A N 1
ATOM 2981 C CA . MET A 1 399 ? -12.579 -11.638 0.223 1.00 95.75 399 MET A CA 1
ATOM 2982 C C . MET A 1 399 ? -12.669 -11.236 -1.254 1.00 95.75 399 MET A C 1
ATOM 2984 O O . MET A 1 399 ? -13.075 -10.119 -1.576 1.00 95.75 399 MET A O 1
ATOM 2988 N N . ARG A 1 400 ? -12.373 -12.162 -2.177 1.00 94.81 400 ARG A N 1
ATOM 2989 C CA . ARG A 1 400 ? -12.424 -11.900 -3.624 1.00 94.81 400 ARG A CA 1
ATOM 2990 C C . ARG A 1 400 ? -13.836 -11.579 -4.104 1.00 94.81 400 ARG A C 1
ATOM 2992 O O . ARG A 1 400 ? -14.020 -10.648 -4.883 1.00 94.81 400 ARG A O 1
ATOM 2999 N N . THR A 1 401 ? -14.829 -12.357 -3.678 1.00 94.12 401 THR A N 1
ATOM 3000 C CA . THR A 1 401 ? -16.225 -12.184 -4.119 1.00 94.12 401 THR A CA 1
ATOM 3001 C C . THR A 1 401 ? -16.832 -10.882 -3.614 1.00 94.12 401 THR A C 1
ATOM 3003 O O . THR A 1 401 ? -17.643 -10.281 -4.317 1.00 94.12 401 THR A O 1
ATOM 3006 N N . LYS A 1 402 ? -16.411 -10.418 -2.434 1.00 93.31 402 LYS A N 1
ATOM 3007 C CA . LYS A 1 402 ? -16.863 -9.155 -1.840 1.00 93.31 402 LYS A CA 1
ATOM 3008 C C . LYS A 1 402 ? -16.002 -7.949 -2.214 1.00 93.31 402 LYS A C 1
ATOM 3010 O O . LYS A 1 402 ? -16.379 -6.831 -1.881 1.00 93.31 402 LYS A O 1
ATOM 3015 N N . GLY A 1 403 ? -14.881 -8.155 -2.908 1.00 92.75 403 GLY A N 1
ATOM 3016 C CA . GLY A 1 403 ? -13.952 -7.078 -3.253 1.00 92.75 403 GLY A CA 1
ATOM 3017 C C . GLY A 1 403 ? -13.350 -6.427 -2.009 1.00 92.75 403 GLY A C 1
ATOM 3018 O O . GLY A 1 403 ? -13.354 -5.198 -1.891 1.00 92.75 403 GLY A O 1
ATOM 3019 N N . LEU A 1 404 ? -12.878 -7.257 -1.077 1.00 94.00 404 LEU A N 1
ATOM 3020 C CA . LEU A 1 404 ? -12.278 -6.839 0.184 1.00 94.00 404 LEU A CA 1
ATOM 3021 C C . LEU A 1 404 ? -10.779 -7.106 0.194 1.00 94.00 404 LEU A C 1
ATOM 3023 O O . LEU A 1 404 ? -10.332 -8.142 -0.294 1.00 94.00 404 LEU A O 1
ATOM 3027 N N . ASP A 1 405 ? -10.065 -6.213 0.865 1.00 95.06 405 ASP A N 1
ATOM 3028 C CA . ASP A 1 405 ? -8.660 -6.342 1.225 1.00 95.06 405 ASP A CA 1
ATOM 3029 C C . ASP A 1 405 ? -8.511 -6.299 2.744 1.00 95.06 405 ASP A C 1
ATOM 3031 O O . ASP A 1 405 ? -9.365 -5.780 3.470 1.00 95.06 405 ASP A O 1
ATOM 3035 N N . PHE A 1 406 ? -7.422 -6.857 3.257 1.00 95.62 406 PHE A N 1
ATOM 3036 C CA . PHE A 1 406 ? -7.084 -6.728 4.664 1.00 95.62 406 PHE A CA 1
ATOM 3037 C C . PHE A 1 406 ? -6.673 -5.284 4.962 1.00 95.62 406 PHE A C 1
ATOM 3039 O O . PHE A 1 406 ? -5.891 -4.666 4.236 1.00 95.62 406 PHE A O 1
ATOM 3046 N N . ALA A 1 407 ? -7.202 -4.740 6.051 1.00 93.19 407 ALA A N 1
ATOM 3047 C CA . ALA A 1 407 ? -6.839 -3.424 6.558 1.00 93.19 407 ALA A CA 1
ATOM 3048 C C . ALA A 1 407 ? -5.771 -3.552 7.655 1.00 93.19 407 ALA A C 1
ATOM 3050 O O . ALA A 1 407 ? -5.602 -4.643 8.196 1.00 93.19 407 ALA A O 1
ATOM 3051 N N . PRO A 1 408 ? -5.081 -2.465 8.043 1.00 92.50 408 PRO A N 1
ATOM 3052 C CA . PRO A 1 408 ? -4.135 -2.498 9.154 1.00 92.50 408 PRO A CA 1
ATOM 3053 C C . PRO A 1 408 ? -4.743 -3.030 10.462 1.00 92.50 408 PRO A C 1
ATOM 3055 O O . PRO A 1 408 ? -5.916 -2.775 10.772 1.00 92.50 408 PRO A O 1
ATOM 3058 N N . ALA A 1 409 ? -3.929 -3.753 11.230 1.00 92.62 409 ALA A N 1
ATOM 3059 C CA . ALA A 1 409 ? -4.297 -4.278 12.537 1.00 92.62 409 ALA A CA 1
ATOM 3060 C C . ALA A 1 409 ? -4.574 -3.139 13.527 1.00 92.62 409 ALA A C 1
ATOM 3062 O O . ALA A 1 409 ? -3.897 -2.108 13.511 1.00 92.62 409 ALA A O 1
ATOM 3063 N N . ALA A 1 410 ? -5.566 -3.337 14.394 1.00 88.62 410 ALA A N 1
ATOM 3064 C CA . ALA A 1 410 ? -5.748 -2.469 15.548 1.00 88.62 410 ALA A CA 1
ATOM 3065 C C . ALA A 1 410 ? -4.708 -2.825 16.631 1.00 88.62 410 ALA A C 1
ATOM 3067 O O . ALA A 1 410 ? -4.215 -3.960 16.648 1.00 88.62 410 ALA A O 1
ATOM 3068 N N . PRO A 1 411 ? -4.370 -1.889 17.537 1.00 83.00 411 PRO A N 1
ATOM 3069 C CA . PRO A 1 411 ? -3.497 -2.190 18.667 1.00 83.00 411 PRO A CA 1
ATOM 3070 C C . PRO A 1 411 ? -4.017 -3.388 19.478 1.00 83.00 411 PRO A C 1
ATOM 3072 O O . PRO A 1 411 ? -5.164 -3.380 19.922 1.00 83.00 411 PRO A O 1
ATOM 3075 N N . GLY A 1 412 ? -3.183 -4.412 19.670 1.00 88.75 412 GLY A N 1
ATOM 3076 C CA . GLY A 1 412 ? -3.534 -5.658 20.369 1.00 88.75 412 GLY A CA 1
ATOM 3077 C C . GLY A 1 412 ? -3.971 -6.823 19.465 1.00 88.75 412 GLY A C 1
ATOM 3078 O O . GLY A 1 412 ? -4.008 -7.971 19.925 1.00 88.75 412 GLY A O 1
ATOM 3079 N N . ASP A 1 413 ? -4.250 -6.570 18.182 1.00 93.38 413 ASP A N 1
ATOM 3080 C CA . ASP A 1 413 ? -4.636 -7.596 17.203 1.00 93.38 413 ASP A CA 1
ATOM 3081 C C . ASP A 1 413 ? -3.449 -8.119 16.373 1.00 93.38 413 ASP A C 1
ATOM 3083 O O . ASP A 1 413 ? -3.612 -8.972 15.497 1.00 93.38 413 ASP A O 1
ATOM 3087 N N . GLU A 1 414 ? -2.222 -7.678 16.656 1.00 94.69 414 GLU A N 1
ATOM 3088 C CA . GLU A 1 414 ? -1.029 -8.015 15.869 1.00 94.69 414 GLU A CA 1
ATOM 3089 C C . GLU A 1 414 ? -0.757 -9.526 15.851 1.00 94.69 414 GLU A C 1
ATOM 3091 O O . GLU A 1 414 ? -0.281 -10.069 14.852 1.00 94.69 414 GLU A O 1
ATOM 3096 N N . GLY A 1 415 ? -1.076 -10.223 16.947 1.00 97.12 415 GLY A N 1
ATOM 3097 C CA . GLY A 1 415 ? -0.956 -11.679 17.038 1.00 97.12 415 GLY A CA 1
ATOM 3098 C C . GLY A 1 415 ? -1.873 -12.412 16.054 1.00 97.12 415 GLY A C 1
ATOM 3099 O O . GLY A 1 415 ? -1.442 -13.376 15.422 1.00 97.12 415 GLY A O 1
ATOM 3100 N N . ALA A 1 416 ? -3.101 -11.917 15.864 1.00 97.25 416 ALA A N 1
ATOM 3101 C CA . ALA A 1 416 ? -4.057 -12.486 14.915 1.00 97.25 416 ALA A CA 1
ATOM 3102 C C . ALA A 1 416 ? -3.568 -12.318 13.469 1.00 97.25 416 ALA A C 1
ATOM 3104 O O . ALA A 1 416 ? -3.613 -13.263 12.685 1.00 97.25 416 ALA A O 1
ATOM 3105 N N . TYR A 1 417 ? -3.005 -11.152 13.137 1.00 97.56 417 TYR A N 1
ATOM 3106 C CA . TYR A 1 417 ? -2.432 -10.897 11.811 1.00 97.56 417 TYR A CA 1
ATOM 3107 C C . TYR A 1 417 ? -1.230 -11.791 11.506 1.00 97.56 417 TYR A C 1
ATOM 3109 O O . TYR A 1 417 ? -1.105 -12.280 10.386 1.00 97.56 417 TYR A O 1
ATOM 3117 N N . ARG A 1 418 ? -0.364 -12.049 12.494 1.00 97.69 418 ARG A N 1
ATOM 3118 C CA . ARG A 1 418 ? 0.760 -12.986 12.332 1.00 97.69 418 ARG A CA 1
ATOM 3119 C C . ARG A 1 418 ? 0.277 -14.412 12.088 1.00 97.69 418 ARG A C 1
ATOM 3121 O O . ARG A 1 418 ? 0.767 -15.057 11.168 1.00 97.69 418 ARG A O 1
ATOM 3128 N N . ALA A 1 419 ? -0.690 -14.882 12.876 1.00 97.75 419 ALA A N 1
ATOM 3129 C CA . ALA A 1 419 ? -1.265 -16.215 12.705 1.00 97.75 419 ALA A CA 1
ATOM 3130 C C . ALA A 1 419 ? -1.915 -16.372 11.319 1.00 97.75 419 ALA A C 1
ATOM 3132 O O . ALA A 1 419 ? -1.679 -17.363 10.628 1.00 97.75 419 ALA A O 1
ATOM 3133 N N . LEU A 1 420 ? -2.674 -15.362 10.877 1.00 97.94 420 LEU A N 1
ATOM 3134 C CA . LEU A 1 420 ? -3.295 -15.373 9.556 1.00 97.94 420 LEU A CA 1
ATOM 3135 C C . LEU A 1 420 ? -2.260 -15.317 8.423 1.00 97.94 420 LEU A C 1
ATOM 3137 O O . LEU A 1 420 ? -2.392 -16.057 7.450 1.00 97.94 420 LEU A O 1
ATOM 3141 N N . GLN A 1 421 ? -1.221 -14.485 8.540 1.00 98.06 421 GLN A N 1
ATOM 3142 C CA . GLN A 1 421 ? -0.157 -14.415 7.535 1.00 98.06 421 GLN A CA 1
ATOM 3143 C C . GLN A 1 421 ? 0.539 -15.770 7.376 1.00 98.06 421 GLN A C 1
ATOM 3145 O O . GLN A 1 421 ? 0.741 -16.213 6.248 1.00 98.06 421 GLN A O 1
ATOM 3150 N N . GLN A 1 422 ? 0.845 -16.454 8.481 1.00 97.50 422 GLN A N 1
ATOM 3151 C CA . GLN A 1 422 ? 1.457 -17.784 8.445 1.00 97.50 422 GLN A CA 1
ATOM 3152 C C . GLN A 1 422 ? 0.546 -18.804 7.752 1.00 97.50 422 GLN A C 1
ATOM 3154 O O . GLN A 1 422 ? 1.019 -19.586 6.928 1.00 97.50 422 GLN A O 1
ATOM 3159 N N . ALA A 1 423 ? -0.759 -18.770 8.037 1.00 97.75 423 ALA A N 1
ATOM 3160 C CA . ALA A 1 423 ? -1.734 -19.643 7.388 1.00 97.75 423 ALA A CA 1
ATOM 3161 C C . ALA A 1 423 ? -1.843 -19.370 5.875 1.00 97.75 423 ALA A C 1
ATOM 3163 O O . ALA A 1 423 ? -1.825 -20.313 5.082 1.00 97.75 423 ALA A O 1
ATOM 3164 N N . LEU A 1 424 ? -1.900 -18.096 5.465 1.00 97.56 424 LEU A N 1
ATOM 3165 C CA . LEU A 1 424 ? -1.922 -17.686 4.055 1.00 97.56 424 LEU A CA 1
ATOM 3166 C C . LEU A 1 424 ? -0.644 -18.100 3.321 1.00 97.56 424 LEU A C 1
ATOM 3168 O O . LEU A 1 424 ? -0.724 -18.669 2.236 1.00 97.56 424 LEU A O 1
ATOM 3172 N N . ALA A 1 425 ? 0.525 -17.861 3.917 1.00 96.94 425 ALA A N 1
ATOM 3173 C CA . ALA A 1 425 ? 1.809 -18.219 3.324 1.00 96.94 425 ALA A CA 1
ATOM 3174 C C . ALA A 1 425 ? 1.969 -19.741 3.186 1.00 96.94 425 ALA A C 1
ATOM 3176 O O . ALA A 1 425 ? 2.415 -20.219 2.144 1.00 96.94 425 ALA A O 1
ATOM 3177 N N . ALA A 1 426 ? 1.553 -20.516 4.195 1.00 96.56 426 ALA A N 1
ATOM 3178 C CA . ALA A 1 426 ? 1.560 -21.977 4.130 1.00 96.56 426 ALA A CA 1
ATOM 3179 C C . ALA A 1 426 ? 0.620 -22.507 3.035 1.00 96.56 426 ALA A C 1
ATOM 3181 O O . ALA A 1 426 ? 0.974 -23.435 2.308 1.00 96.56 426 ALA A O 1
ATOM 3182 N N . TYR A 1 427 ? -0.561 -21.901 2.891 1.00 96.88 427 TYR A N 1
ATOM 3183 C CA . TYR A 1 427 ? -1.511 -22.249 1.838 1.00 96.88 427 TYR A CA 1
ATOM 3184 C C . TYR A 1 427 ? -0.933 -21.955 0.449 1.00 96.88 427 TYR A C 1
ATOM 3186 O O . TYR A 1 427 ? -0.931 -22.820 -0.426 1.00 96.88 427 TYR A O 1
ATOM 3194 N N . ASP A 1 428 ? -0.386 -20.754 0.271 1.00 96.06 428 ASP A N 1
ATOM 3195 C CA . ASP A 1 428 ? 0.212 -20.288 -0.978 1.00 96.06 428 ASP A CA 1
ATOM 3196 C C . ASP A 1 428 ? 1.437 -21.109 -1.394 1.00 96.06 428 ASP A C 1
ATOM 3198 O O . ASP A 1 428 ? 1.573 -21.453 -2.566 1.00 96.06 428 ASP A O 1
ATOM 3202 N N . TYR A 1 429 ? 2.271 -21.525 -0.438 1.00 94.75 429 TYR A N 1
ATOM 3203 C CA . TYR A 1 429 ? 3.411 -22.407 -0.695 1.00 94.75 429 TYR A CA 1
ATOM 3204 C C . TYR A 1 429 ? 2.993 -23.770 -1.267 1.00 94.75 429 TYR A C 1
ATOM 3206 O O . TYR A 1 429 ? 3.699 -24.334 -2.101 1.00 94.75 429 TYR A O 1
ATOM 3214 N N . ILE A 1 430 ? 1.849 -24.308 -0.833 1.00 94.56 430 ILE A N 1
ATOM 3215 C CA . ILE A 1 430 ? 1.354 -25.613 -1.293 1.00 94.56 430 ILE A CA 1
ATOM 3216 C C . ILE A 1 430 ? 0.624 -25.488 -2.636 1.00 94.56 430 ILE A C 1
ATOM 3218 O O . ILE A 1 430 ? 0.785 -26.351 -3.497 1.00 94.56 430 ILE A O 1
ATOM 3222 N N . VAL A 1 431 ? -0.181 -24.437 -2.823 1.00 94.62 431 VAL A N 1
ATOM 3223 C CA . VAL A 1 431 ? -0.941 -24.221 -4.068 1.00 94.62 431 VAL A CA 1
ATOM 3224 C C . VAL A 1 431 ? -0.027 -23.801 -5.218 1.00 94.62 431 VAL A C 1
ATOM 3226 O O . VAL A 1 431 ? -0.157 -24.308 -6.331 1.00 94.62 431 VAL A O 1
ATOM 3229 N N . SER A 1 432 ? 0.913 -22.908 -4.930 1.00 91.38 432 SER A N 1
ATOM 3230 C CA . SER A 1 432 ? 1.820 -22.299 -5.897 1.00 91.38 432 SER A CA 1
ATOM 3231 C C . SER A 1 432 ? 3.263 -22.458 -5.421 1.00 91.38 432 SER A C 1
ATOM 3233 O O . SER A 1 432 ? 3.919 -21.470 -5.044 1.00 91.38 432 SER A O 1
ATOM 3235 N N . PRO A 1 433 ? 3.781 -23.705 -5.425 1.00 85.00 433 PRO A N 1
ATOM 3236 C CA . PRO A 1 433 ? 5.152 -23.960 -5.023 1.00 85.00 433 PRO A CA 1
ATOM 3237 C C . PRO A 1 433 ? 6.072 -23.060 -5.848 1.00 85.00 433 PRO A C 1
ATOM 3239 O O . PRO A 1 433 ? 5.841 -22.903 -7.053 1.00 85.00 433 PRO A O 1
ATOM 3242 N N . PRO A 1 434 ? 7.083 -22.428 -5.221 1.00 79.75 434 PRO A N 1
ATOM 3243 C CA . PRO A 1 434 ? 8.006 -21.565 -5.938 1.00 79.75 434 PRO A CA 1
ATOM 3244 C C . PRO A 1 434 ? 8.547 -22.370 -7.111 1.00 79.75 434 PRO A C 1
ATOM 3246 O O . PRO A 1 434 ? 9.166 -23.414 -6.899 1.00 79.75 434 PRO A O 1
ATOM 3249 N N . ALA A 1 435 ? 8.233 -21.929 -8.334 1.00 74.12 435 ALA A N 1
ATOM 3250 C CA . ALA A 1 435 ? 8.681 -22.599 -9.541 1.00 74.12 435 ALA A CA 1
ATOM 3251 C C . ALA A 1 435 ? 10.185 -22.786 -9.382 1.00 74.12 435 ALA A C 1
ATOM 3253 O O . ALA A 1 435 ? 10.902 -21.789 -9.275 1.00 74.12 435 ALA A O 1
ATOM 3254 N N . SER A 1 436 ? 10.622 -24.046 -9.243 1.00 64.81 436 SER A N 1
ATOM 3255 C CA . SER A 1 436 ? 12.010 -24.406 -8.955 1.00 64.81 436 SER A CA 1
ATOM 3256 C C . SER A 1 436 ? 12.879 -23.549 -9.853 1.00 64.81 436 SER A C 1
ATOM 3258 O O . SER A 1 436 ? 12.728 -23.676 -11.072 1.00 64.81 436 SER A O 1
ATOM 3260 N N . ALA A 1 437 ? 13.630 -22.613 -9.251 1.00 59.97 437 ALA A N 1
ATOM 3261 C CA . ALA A 1 437 ? 14.210 -21.463 -9.935 1.00 59.97 437 ALA A CA 1
ATOM 3262 C C . ALA A 1 437 ? 14.701 -21.903 -11.307 1.00 59.97 437 ALA A C 1
ATOM 3264 O O . ALA A 1 437 ? 15.625 -22.716 -11.391 1.00 59.97 437 ALA A O 1
ATOM 3265 N N . LYS A 1 438 ? 13.994 -21.476 -12.366 1.00 59.31 438 LYS A N 1
ATOM 3266 C CA . LYS A 1 438 ? 14.325 -21.893 -13.728 1.00 59.31 438 LYS A CA 1
ATOM 3267 C C . LYS A 1 438 ? 15.811 -21.568 -13.877 1.00 59.31 438 LYS A C 1
ATOM 3269 O O . LYS A 1 438 ? 16.155 -20.411 -13.613 1.00 59.31 438 LYS A O 1
ATOM 3274 N N . PRO A 1 439 ? 16.683 -22.561 -14.145 1.00 63.72 439 PRO A N 1
ATOM 3275 C CA . PRO A 1 439 ? 18.122 -22.349 -14.106 1.00 63.72 439 PRO A CA 1
ATOM 3276 C C . PRO A 1 439 ? 18.419 -21.110 -14.936 1.00 63.72 439 PRO A C 1
ATOM 3278 O O . PRO A 1 439 ? 17.865 -20.980 -16.035 1.00 63.72 439 PRO A O 1
ATOM 3281 N N . ALA A 1 440 ? 19.170 -20.170 -14.347 1.00 63.81 440 ALA A N 1
ATOM 3282 C CA . ALA A 1 440 ? 19.456 -18.886 -14.971 1.00 63.81 440 ALA A CA 1
ATOM 3283 C C . ALA A 1 440 ? 19.824 -19.146 -16.436 1.00 63.81 440 ALA A C 1
ATOM 3285 O O . ALA A 1 440 ? 20.613 -20.069 -16.675 1.00 63.81 440 ALA A O 1
ATOM 3286 N N . PRO A 1 441 ? 19.204 -18.437 -17.401 1.00 68.56 441 PRO A N 1
ATOM 3287 C CA . PRO A 1 441 ? 19.450 -18.692 -18.811 1.00 68.56 441 PRO A CA 1
ATOM 3288 C C . PRO A 1 441 ? 20.958 -18.704 -19.010 1.00 68.56 441 PRO A C 1
ATOM 3290 O O . PRO A 1 441 ? 21.630 -17.736 -18.646 1.00 68.56 441 PRO A O 1
ATOM 3293 N N . THR A 1 442 ? 21.484 -19.837 -19.481 1.00 78.19 442 THR A N 1
ATOM 3294 C CA . THR A 1 442 ? 22.917 -20.009 -19.692 1.00 78.19 442 THR A CA 1
ATOM 3295 C C . THR A 1 442 ? 23.374 -18.804 -20.506 1.00 78.19 442 THR A C 1
ATOM 3297 O O . THR A 1 442 ? 22.752 -18.547 -21.545 1.00 78.19 442 THR A O 1
ATOM 3300 N N . PRO A 1 443 ? 24.361 -18.016 -20.029 1.00 75.25 443 PRO A N 1
ATOM 3301 C CA . PRO A 1 443 ? 24.818 -16.842 -20.754 1.00 75.25 443 PRO A CA 1
ATOM 3302 C C . PRO A 1 443 ? 25.049 -17.240 -22.211 1.00 75.25 443 PRO A C 1
ATOM 3304 O O . PRO A 1 443 ? 25.651 -18.298 -22.430 1.00 75.25 443 PRO A O 1
ATOM 3307 N N . PRO A 1 444 ? 24.524 -16.482 -23.193 1.00 76.06 444 PRO A N 1
ATOM 3308 C CA . PRO A 1 444 ? 24.711 -16.830 -24.591 1.00 76.06 444 PRO A CA 1
ATOM 3309 C C . PRO A 1 444 ? 26.207 -17.014 -24.815 1.00 76.06 444 PRO A C 1
ATOM 3311 O O . PRO A 1 444 ? 26.992 -16.121 -24.498 1.00 76.06 444 PRO A O 1
ATOM 3314 N N . GLU A 1 445 ? 26.587 -18.207 -25.271 1.00 76.06 445 GLU A N 1
ATOM 3315 C CA . GLU A 1 445 ? 27.975 -18.572 -25.517 1.00 76.06 445 GLU A CA 1
ATOM 3316 C C . GLU A 1 445 ? 28.565 -17.530 -26.468 1.00 76.06 445 GLU A C 1
ATOM 3318 O O . GLU A 1 445 ? 28.223 -17.474 -27.654 1.00 76.06 445 GLU A O 1
ATOM 3323 N N . VAL A 1 446 ? 29.383 -16.629 -25.917 1.00 76.81 446 VAL A N 1
ATOM 3324 C CA . VAL A 1 446 ? 30.051 -15.591 -26.692 1.00 76.81 446 VAL A CA 1
ATOM 3325 C C . VAL A 1 446 ? 31.066 -16.321 -27.552 1.00 76.81 446 VAL A C 1
ATOM 3327 O O . VAL A 1 446 ? 32.158 -16.651 -27.091 1.00 76.81 446 VAL A O 1
ATOM 3330 N N . LYS A 1 447 ? 30.686 -16.616 -28.799 1.00 71.75 447 LYS A N 1
ATOM 3331 C CA . LYS A 1 447 ? 31.622 -17.086 -29.816 1.00 71.75 447 LYS A CA 1
ATOM 3332 C C . LYS A 1 447 ? 32.707 -16.024 -29.939 1.00 71.75 447 LYS A C 1
ATOM 3334 O O . LYS A 1 447 ? 32.443 -14.927 -30.430 1.00 71.75 447 LYS A O 1
ATOM 3339 N N . GLN A 1 448 ? 33.889 -16.335 -29.413 1.00 55.31 448 GLN A N 1
ATOM 3340 C CA . GLN A 1 448 ? 35.065 -15.496 -29.592 1.00 55.31 448 GLN A CA 1
ATOM 3341 C C . GLN A 1 448 ? 35.338 -15.388 -31.104 1.00 55.31 448 GLN A C 1
ATOM 3343 O O . GLN A 1 448 ? 35.257 -16.417 -31.784 1.00 55.31 448 GLN A O 1
ATOM 3348 N N . PRO A 1 449 ? 35.548 -14.169 -31.631 1.00 67.81 449 PRO A N 1
ATOM 3349 C CA . PRO A 1 449 ? 35.801 -13.951 -33.052 1.00 67.81 449 PRO A CA 1
ATOM 3350 C C . PRO A 1 449 ? 37.138 -14.532 -33.516 1.00 67.81 449 PRO A C 1
ATOM 3352 O O . PRO A 1 449 ? 38.094 -14.554 -32.705 1.00 67.81 449 PRO A O 1
#